Protein AF-A0A0R2XC74-F1 (afdb_monomer)

Mean predicted aligned error: 4.08 Å

Solvent-accessible surface area (backbone atoms only — not comparable to full-atom values): 31752 Å² total; per-residue (Å²): 133,76,64,43,97,75,24,33,30,74,54,68,34,31,31,47,46,59,46,46,27,47,51,48,48,42,24,60,76,70,71,51,72,76,51,83,84,50,42,64,26,45,50,41,37,66,50,65,47,47,42,98,72,28,30,19,13,66,16,55,86,46,93,53,45,19,43,25,30,29,51,43,36,51,48,28,40,44,75,72,68,51,57,70,82,40,70,67,48,38,35,25,46,57,38,36,51,74,60,53,23,56,62,18,16,26,52,67,36,37,48,56,33,18,42,58,53,65,36,61,70,64,24,40,70,89,44,66,30,55,39,73,72,46,61,82,86,42,66,83,15,52,70,22,34,10,55,71,50,37,54,45,48,40,47,48,11,35,43,55,64,66,64,56,52,44,83,82,46,75,66,52,54,50,51,35,47,69,54,32,77,86,42,72,90,71,58,66,37,66,73,32,40,82,38,61,24,79,62,27,53,73,34,78,71,36,73,60,39,72,55,47,52,62,49,52,57,59,53,54,78,69,58,51,69,68,55,52,52,51,18,41,53,52,41,49,50,48,48,52,48,49,30,67,68,9,68,32,42,34,82,32,55,66,35,36,41,43,45,36,50,52,29,52,76,69,67,35,61,69,59,33,52,50,25,60,77,32,55,64,49,28,52,41,82,52,99,76,25,35,47,31,21,66,32,69,38,39,24,43,44,47,28,18,47,36,37,46,14,47,51,50,36,58,81,90,74,32,63,46,67,61,48,42,34,28,47,50,33,52,65,73,26,41,25,83,63,69,72,83,67,32,76,81,69,64,45,76,91,30,37,26,16,17,20,48,30,48,33,65,36,54,54,28,21,41,32,39,26,17,39,38,50,43,18,48,63,57,34,38,90,59,38,98,62,63,76,58,66,67,60,56,49,33,28,50,54,30,44,69,71,40,54,34,95,72,24,22,20,19,54,72,35,44,64,61,38,66,79,73,53,45,48,61,54,71,53,28,53,54,44,80,54,37,44,26,53,62,38,38,38,31,26,10,37,34,27,33,26,52,33,50,44,49,68,80,42,58,83,62,61,46,72,60,51,54,49,48,43,54,30,28,50,47,27,55,59,76,58,44,40,99,73,22,36,23,66,31,53,59,34,50,17,41,64,43,6,30,29,27,34,42,48,10,44,44,45,62,66,50,59,56,82,36,68,68,45,45,31,28,48,51,32,54,65,69,55,50,41,96,79,27,18,18,32,54,34,66,60,18,47,69,71,70,46,90,35,72,40,100,57,60,38,64,41,53,18,18,38,43,37,46,27,44,54,71,56,48,64,73,80,39,66,65,44,47,33,22,51,50,35,51,60,71,51,45,40,98,88,70,51,54,72,93,70,80,69,56,24,31,48,40,49,63,35,43,30,36,52,72,53,41,53,51,28,36,42,45,29,30,53,23,52,60,71,74,105

Nearest PDB structures (foldseek):
  1w6j-assembly1_A  TM=9.717E-01  e=2.606E-52  Homo sapiens
  8j5z-assembly1_A  TM=9.485E-01  e=7.826E-41  Tripterygium wilfordii
  2sqc-assembly1_A  TM=8.911E-01  e=1.286E-30  Alicyclobacillus acidocaldarius
  1gsz-assembly1_A  TM=8.854E-01  e=5.625E-30  Alicyclobacillus acidocaldarius
  3sqc-assembly2_B  TM=8.769E-01  e=2.452E-30  Alicyclobacillus acidocaldarius

Structure (mmCIF, N/CA/C/O backbone):
data_AF-A0A0R2XC74-F1
#
_entry.id   AF-A0A0R2XC74-F1
#
loop_
_atom_site.group_PDB
_atom_site.id
_atom_site.type_symbol
_atom_site.label_atom_id
_atom_site.label_alt_id
_atom_site.label_comp_id
_atom_site.label_asym_id
_atom_site.label_entity_id
_atom_site.label_seq_id
_atom_site.pdbx_PDB_ins_code
_atom_site.Cartn_x
_atom_site.Cartn_y
_atom_site.Cartn_z
_atom_site.occupancy
_atom_site.B_iso_or_equiv
_atom_site.auth_seq_id
_atom_site.auth_comp_id
_atom_site.auth_asym_id
_atom_site.auth_atom_id
_atom_site.pdbx_PDB_model_num
ATOM 1 N N . ARG A 1 1 ? 24.146 10.240 -4.283 1.00 84.25 1 ARG A N 1
ATOM 2 C CA . ARG A 1 1 ? 24.017 11.261 -3.210 1.00 84.25 1 ARG A CA 1
ATOM 3 C C . ARG A 1 1 ? 22.934 10.896 -2.195 1.00 84.25 1 ARG A C 1
ATOM 5 O O . ARG A 1 1 ? 23.160 11.115 -1.023 1.00 84.25 1 ARG A O 1
ATOM 12 N N . THR A 1 2 ? 21.805 10.318 -2.617 1.00 92.62 2 THR A N 1
ATOM 13 C CA . THR A 1 2 ? 20.688 9.914 -1.736 1.00 92.62 2 THR A CA 1
ATOM 14 C C . THR A 1 2 ? 20.738 8.453 -1.262 1.00 92.62 2 THR A C 1
ATOM 16 O O . THR A 1 2 ? 19.789 7.993 -0.638 1.00 92.62 2 THR A O 1
ATOM 19 N N . GLN A 1 3 ? 21.809 7.714 -1.582 1.00 96.00 3 GLN A N 1
ATOM 20 C CA . GLN A 1 3 ? 21.974 6.329 -1.133 1.00 96.00 3 GLN A CA 1
ATOM 21 C C . GLN A 1 3 ? 22.246 6.313 0.372 1.00 96.00 3 GLN A C 1
ATOM 23 O O . GLN A 1 3 ? 23.070 7.086 0.864 1.00 96.00 3 GLN A O 1
ATOM 28 N N . ILE A 1 4 ? 21.549 5.438 1.082 1.00 95.50 4 ILE A N 1
ATOM 29 C CA . ILE A 1 4 ? 21.668 5.237 2.525 1.00 95.50 4 ILE A CA 1
ATOM 30 C C . ILE A 1 4 ? 22.900 4.353 2.798 1.00 95.50 4 ILE A C 1
ATOM 32 O O . ILE A 1 4 ? 23.258 3.544 1.939 1.00 95.50 4 ILE A O 1
ATOM 36 N N . PRO A 1 5 ? 23.565 4.458 3.969 1.00 96.00 5 PRO A N 1
ATOM 37 C CA . PRO A 1 5 ? 24.756 3.657 4.273 1.00 96.00 5 PRO A CA 1
ATOM 38 C C . PRO A 1 5 ? 24.587 2.134 4.167 1.00 96.00 5 PRO A C 1
ATOM 40 O O . PRO A 1 5 ? 25.573 1.434 3.967 1.00 96.00 5 PRO A O 1
ATOM 43 N N . ASP A 1 6 ? 23.363 1.609 4.282 1.00 95.94 6 ASP A N 1
ATOM 44 C CA . ASP A 1 6 ? 23.077 0.179 4.098 1.00 95.94 6 ASP A CA 1
ATOM 45 C C . ASP A 1 6 ? 23.083 -0.262 2.621 1.00 95.94 6 ASP A C 1
ATOM 47 O O . ASP A 1 6 ? 22.985 -1.457 2.346 1.00 95.94 6 ASP A O 1
ATOM 51 N N . GLY A 1 7 ? 23.250 0.673 1.681 1.00 96.88 7 GLY A N 1
ATOM 52 C CA . GLY A 1 7 ? 23.257 0.450 0.236 1.00 96.88 7 GLY A CA 1
ATOM 53 C C . GLY A 1 7 ? 21.905 0.695 -0.437 1.00 96.88 7 GLY A C 1
ATOM 54 O O . GLY A 1 7 ? 21.848 0.760 -1.666 1.00 96.88 7 GLY A O 1
ATOM 55 N N . SER A 1 8 ? 20.832 0.879 0.337 1.00 97.25 8 SER A N 1
ATOM 56 C CA . SER A 1 8 ? 19.483 1.099 -0.188 1.00 97.25 8 SER A CA 1
ATOM 57 C C . SER A 1 8 ? 19.196 2.556 -0.550 1.00 97.25 8 SER A C 1
ATOM 59 O O . SER A 1 8 ? 19.931 3.484 -0.198 1.00 97.25 8 SER A O 1
ATOM 61 N N . TRP A 1 9 ? 18.069 2.761 -1.225 1.00 95.81 9 TRP A N 1
ATOM 62 C CA . TRP A 1 9 ? 17.376 4.043 -1.291 1.00 95.81 9 TRP A CA 1
ATOM 63 C C . TRP A 1 9 ? 16.057 3.931 -0.539 1.00 95.81 9 TRP A C 1
ATOM 65 O O . TRP A 1 9 ? 15.400 2.900 -0.604 1.00 95.81 9 TRP A O 1
ATOM 75 N N . SER A 1 10 ? 15.679 4.985 0.179 1.00 89.69 10 SER A N 1
ATOM 76 C CA . SER A 1 10 ? 14.392 5.063 0.868 1.00 89.69 10 SER A CA 1
ATOM 77 C C . SER A 1 10 ? 13.874 6.484 0.795 1.00 89.69 10 SER A C 1
ATOM 79 O O . SER A 1 10 ? 14.630 7.443 0.970 1.00 89.69 10 SER A O 1
ATOM 81 N N . VAL A 1 11 ? 12.572 6.607 0.603 1.00 90.25 11 VAL A N 1
ATOM 82 C CA . VAL A 1 11 ? 11.829 7.864 0.676 1.00 90.25 11 VAL A CA 1
ATOM 83 C C . VAL A 1 11 ? 10.626 7.690 1.611 1.00 90.25 11 VAL A C 1
ATOM 85 O O . VAL A 1 11 ? 10.344 6.554 2.005 1.00 90.25 11 VAL A O 1
ATOM 88 N N . PRO A 1 12 ? 9.924 8.773 1.994 1.00 91.88 12 PRO A N 1
ATOM 89 C CA . PRO A 1 12 ? 8.689 8.638 2.752 1.00 91.88 12 PRO A CA 1
ATOM 90 C C . PRO A 1 12 ? 7.669 7.812 1.961 1.00 91.88 12 PRO A C 1
ATOM 92 O O . PRO A 1 12 ? 7.357 8.142 0.817 1.00 91.88 12 PRO A O 1
ATOM 95 N N . TYR A 1 13 ? 7.124 6.771 2.591 1.00 95.31 13 TYR A N 1
ATOM 96 C CA . TYR A 1 13 ? 6.049 5.947 2.034 1.00 95.31 13 TYR A CA 1
ATOM 97 C C . TYR A 1 13 ? 4.716 6.219 2.753 1.00 95.31 13 TYR A C 1
ATOM 99 O O . TYR A 1 13 ? 4.103 5.335 3.352 1.00 95.31 13 TYR A O 1
ATOM 107 N N . THR A 1 14 ? 4.317 7.490 2.786 1.00 94.44 14 THR A N 1
ATOM 108 C CA . THR A 1 14 ? 3.164 8.021 3.538 1.00 94.44 14 THR A CA 1
ATOM 109 C C . THR A 1 14 ? 2.018 8.402 2.592 1.00 94.44 14 THR A C 1
ATOM 111 O O . THR A 1 14 ? 2.127 8.228 1.382 1.00 94.44 14 THR A O 1
ATOM 114 N N . GLY A 1 15 ? 0.889 8.879 3.115 1.00 94.06 15 GLY A N 1
ATOM 115 C CA . GLY A 1 15 ? -0.243 9.327 2.292 1.00 94.06 15 GLY A CA 1
ATOM 116 C C . GLY A 1 15 ? -1.601 9.054 2.935 1.00 94.06 15 GLY A C 1
ATOM 117 O O . GLY A 1 15 ? -2.396 9.982 3.044 1.00 94.06 15 GLY A O 1
ATOM 118 N N . PRO A 1 16 ? -1.893 7.833 3.416 1.00 96.25 16 PRO A N 1
ATOM 119 C CA . PRO A 1 16 ? -3.180 7.546 4.045 1.00 96.25 16 PRO A CA 1
ATOM 120 C C . PRO A 1 16 ? -3.331 8.212 5.426 1.00 96.25 16 PRO A C 1
ATOM 122 O O . PRO A 1 16 ? -2.516 8.003 6.327 1.00 96.25 16 PRO A O 1
ATOM 125 N N . ASN A 1 17 ? -4.427 8.947 5.640 1.00 96.94 17 ASN A N 1
ATOM 126 C CA . ASN A 1 17 ? -4.639 9.751 6.855 1.00 96.94 17 ASN A CA 1
ATOM 127 C C . ASN A 1 17 ? -5.181 8.954 8.052 1.00 96.94 17 ASN A C 1
ATOM 129 O O . ASN A 1 17 ? -5.292 9.485 9.152 1.00 96.94 17 ASN A O 1
ATOM 133 N N . PHE A 1 18 ? -5.520 7.676 7.872 1.00 96.88 18 PHE A N 1
ATOM 134 C CA . PHE A 1 18 ? -6.035 6.816 8.947 1.00 96.88 18 PHE A CA 1
ATOM 135 C C . PHE A 1 18 ? -4.942 6.054 9.716 1.00 96.88 18 PHE A C 1
ATOM 137 O O . PHE A 1 18 ? -5.241 5.389 10.708 1.00 96.88 18 PHE A O 1
ATOM 144 N N . LEU A 1 19 ? -3.678 6.146 9.290 1.00 97.94 19 LEU A N 1
ATOM 145 C CA . LEU A 1 19 ? -2.574 5.361 9.854 1.00 97.94 19 LEU A CA 1
ATOM 146 C C . LEU A 1 19 ? -1.970 5.978 11.118 1.00 97.94 19 LEU A C 1
ATOM 148 O O . LEU A 1 19 ? -1.790 5.283 12.119 1.00 97.94 19 LEU A O 1
ATOM 152 N N . LEU A 1 20 ? -1.669 7.279 11.095 1.00 98.44 20 LEU A N 1
ATOM 153 C CA . LEU A 1 20 ? -1.116 7.978 12.257 1.00 98.44 20 LEU A CA 1
ATOM 154 C C . LEU A 1 20 ? -2.114 8.047 13.429 1.00 98.44 20 LEU A C 1
ATOM 156 O O . LEU A 1 20 ? -1.697 7.755 14.553 1.00 98.44 20 LEU A O 1
ATOM 160 N N . PRO A 1 21 ? -3.422 8.320 13.211 1.00 98.62 21 PRO A N 1
ATOM 161 C CA . PRO A 1 21 ? -4.408 8.218 14.282 1.00 98.62 21 PRO A CA 1
ATOM 162 C C . PRO A 1 21 ? -4.438 6.832 14.926 1.00 98.62 21 PRO A C 1
ATOM 164 O O . PRO A 1 21 ? -4.463 6.720 16.147 1.00 98.62 21 PRO A O 1
ATOM 167 N N . LEU A 1 22 ? -4.380 5.767 14.119 1.00 98.38 22 LEU A N 1
ATOM 168 C CA . LEU A 1 22 ? -4.381 4.397 14.626 1.00 98.38 22 LEU A CA 1
ATOM 169 C C . LEU A 1 22 ? -3.145 4.102 15.490 1.00 98.38 22 LEU A C 1
ATOM 171 O O . LEU A 1 22 ? -3.282 3.498 16.552 1.00 98.38 22 LEU A O 1
ATOM 175 N N . TYR A 1 23 ? -1.965 4.578 15.087 1.00 98.56 23 TYR A N 1
ATOM 176 C CA . TYR A 1 23 ? -0.748 4.457 15.893 1.00 98.56 23 TYR A CA 1
ATOM 177 C C . TYR A 1 23 ? -0.907 5.128 17.267 1.00 98.56 23 TYR A C 1
ATOM 179 O O . TYR A 1 23 ? -0.616 4.515 18.293 1.00 98.56 23 TYR A O 1
ATOM 187 N N . VAL A 1 24 ? -1.429 6.360 17.301 1.00 98.62 24 VAL A N 1
ATOM 188 C CA . VAL A 1 24 ? -1.686 7.119 18.542 1.00 98.62 24 VAL A CA 1
ATOM 189 C C . VAL A 1 24 ? -2.749 6.447 19.419 1.00 98.62 24 VAL A C 1
ATOM 191 O O . VAL A 1 24 ? -2.669 6.437 20.644 1.00 98.62 24 VAL A O 1
ATOM 194 N N . ILE A 1 25 ? -3.755 5.828 18.813 1.00 98.50 25 ILE A N 1
ATOM 195 C CA . ILE A 1 25 ? -4.742 5.047 19.560 1.00 98.50 25 ILE A CA 1
ATOM 196 C C . ILE A 1 25 ? -4.072 3.829 20.214 1.00 98.50 25 ILE A C 1
ATOM 198 O O . ILE A 1 25 ? -4.353 3.505 21.370 1.00 98.50 25 ILE A O 1
ATOM 202 N N . THR A 1 26 ? -3.141 3.179 19.515 1.00 98.50 26 THR A N 1
ATOM 203 C CA . THR A 1 26 ? -2.382 2.049 20.059 1.00 98.50 26 THR A CA 1
ATOM 204 C C . THR A 1 26 ? -1.423 2.459 21.179 1.00 98.50 26 THR A C 1
ATOM 206 O O . THR A 1 26 ? -1.346 1.734 22.179 1.00 98.50 26 THR A O 1
ATOM 209 N N . THR A 1 27 ? -0.749 3.614 21.086 1.00 98.19 27 THR A N 1
ATOM 210 C CA . THR A 1 27 ? 0.079 4.153 22.189 1.00 98.19 27 THR A CA 1
ATOM 211 C C . THR A 1 27 ? -0.764 4.357 23.447 1.00 98.19 27 THR A C 1
ATOM 213 O O . THR A 1 27 ? -0.403 3.873 24.523 1.00 98.19 27 THR A O 1
ATOM 216 N N . TYR A 1 28 ? -1.936 4.983 23.302 1.00 98.12 28 TYR A N 1
ATOM 217 C CA . TYR A 1 28 ? -2.863 5.241 24.401 1.00 98.12 28 TYR A CA 1
ATOM 218 C C . TYR A 1 28 ? -3.343 3.951 25.078 1.00 98.12 28 TYR A C 1
ATOM 220 O O . TYR A 1 28 ? -3.190 3.770 26.287 1.00 98.12 28 TYR A O 1
ATOM 228 N N . LEU A 1 29 ? -3.886 3.016 24.293 1.00 97.81 29 LEU A N 1
ATOM 229 C CA . LEU A 1 29 ? -4.503 1.797 24.818 1.00 97.81 29 LEU A CA 1
ATOM 230 C C . LEU A 1 29 ? -3.500 0.848 25.476 1.00 97.81 29 LEU A C 1
ATOM 232 O O . LEU A 1 29 ? -3.829 0.207 26.473 1.00 97.81 29 LEU A O 1
ATOM 236 N N . THR A 1 30 ? -2.278 0.770 24.947 1.00 97.56 30 THR A N 1
ATOM 237 C CA . THR A 1 30 ? -1.220 -0.083 25.512 1.00 97.56 30 THR A CA 1
ATOM 238 C C . THR A 1 30 ? -0.378 0.614 26.581 1.00 97.56 30 THR A C 1
ATOM 240 O O . THR A 1 30 ? 0.530 -0.009 27.133 1.00 97.56 30 THR A O 1
ATOM 243 N N . ARG A 1 31 ? -0.702 1.873 26.919 1.00 95.25 31 ARG A N 1
ATOM 244 C CA . ARG A 1 31 ? 0.002 2.700 27.914 1.00 95.25 31 ARG A CA 1
ATOM 245 C C . ARG A 1 31 ? 1.486 2.899 27.586 1.00 95.25 31 ARG A C 1
ATOM 247 O O . ARG A 1 31 ? 2.333 2.843 28.473 1.00 95.25 31 ARG A O 1
ATOM 254 N N . GLN A 1 32 ? 1.779 3.135 26.312 1.00 94.12 32 GLN A N 1
ATOM 255 C CA . GLN A 1 32 ? 3.108 3.467 25.795 1.00 94.12 32 GLN A CA 1
ATOM 256 C C . GLN A 1 32 ? 3.070 4.885 25.220 1.00 94.12 32 GLN A C 1
ATOM 258 O O . GLN A 1 32 ? 2.967 5.037 24.004 1.00 94.12 32 GLN A O 1
ATOM 263 N N . PRO A 1 33 ? 3.032 5.927 26.071 1.00 89.38 33 PRO A N 1
ATOM 264 C CA . PRO A 1 33 ? 2.805 7.293 25.617 1.00 89.38 33 PRO A CA 1
ATOM 265 C C . PRO A 1 33 ? 3.903 7.758 24.658 1.00 89.38 33 PRO A C 1
ATOM 267 O O . PRO A 1 33 ? 5.071 7.391 24.790 1.00 89.38 33 PRO A O 1
ATOM 270 N N . VAL A 1 34 ? 3.514 8.613 23.712 1.00 93.19 34 VAL A N 1
ATOM 271 C CA . VAL A 1 34 ? 4.472 9.387 22.916 1.00 93.19 34 VAL A CA 1
ATOM 272 C C . VAL A 1 34 ? 5.280 10.273 23.868 1.00 93.19 34 VAL A C 1
ATOM 274 O O . VAL A 1 34 ? 4.738 10.781 24.851 1.00 93.19 34 VAL A O 1
ATOM 277 N N . THR A 1 35 ? 6.574 10.444 23.597 1.00 92.31 35 THR A N 1
ATOM 278 C CA . THR A 1 35 ? 7.435 11.302 24.419 1.00 92.31 35 THR A CA 1
ATOM 279 C C . THR A 1 35 ? 6.945 12.753 24.373 1.00 92.31 35 THR A C 1
ATOM 281 O O . THR A 1 35 ? 6.441 13.208 23.347 1.00 92.31 35 THR A O 1
ATOM 284 N N . GLU A 1 36 ? 7.132 13.517 25.453 1.00 93.00 36 GLU A N 1
ATOM 285 C CA . GLU A 1 36 ? 6.808 14.957 25.459 1.00 93.00 36 GLU A CA 1
ATOM 286 C C . GLU A 1 36 ? 7.568 15.721 24.361 1.00 93.00 36 GLU A C 1
ATOM 288 O O . GLU A 1 36 ? 7.069 16.700 23.813 1.00 93.00 36 GLU A O 1
ATOM 293 N N . HIS A 1 37 ? 8.762 15.238 24.000 1.00 93.31 37 HIS A N 1
ATOM 294 C CA . HIS A 1 37 ? 9.567 15.785 22.913 1.00 93.31 37 HIS A CA 1
ATOM 295 C C . HIS A 1 37 ? 8.923 15.574 21.533 1.00 93.31 37 HIS A C 1
ATOM 297 O O . HIS A 1 37 ? 8.911 16.491 20.713 1.00 93.31 37 HIS A O 1
ATOM 303 N N . ASP A 1 38 ? 8.371 14.386 21.274 1.00 95.00 38 ASP A N 1
ATOM 304 C CA . ASP A 1 38 ? 7.791 14.037 19.974 1.00 95.00 38 ASP A CA 1
ATOM 305 C C . ASP A 1 38 ? 6.319 14.441 19.845 1.00 95.00 38 ASP A C 1
ATOM 307 O O . ASP A 1 38 ? 5.828 14.606 18.726 1.00 95.00 38 ASP A O 1
ATOM 311 N N . GLN A 1 39 ? 5.603 14.626 20.958 1.00 97.31 39 GLN A N 1
ATOM 312 C CA . GLN A 1 39 ? 4.174 14.950 20.971 1.00 97.31 39 GLN A CA 1
ATOM 313 C C . GLN A 1 39 ? 3.815 16.126 20.035 1.00 97.31 39 GLN A C 1
ATOM 315 O O . GLN A 1 39 ? 2.906 15.943 19.219 1.00 97.31 39 GLN A O 1
ATOM 320 N N . PRO A 1 40 ? 4.522 17.279 20.028 1.00 97.81 40 PRO A N 1
ATOM 321 C CA . PRO A 1 40 ? 4.226 18.365 19.089 1.00 97.81 40 PRO A CA 1
ATOM 322 C C . PRO A 1 40 ? 4.345 17.954 17.616 1.00 97.81 40 PRO A C 1
ATOM 324 O O . PRO A 1 40 ? 3.585 18.435 16.778 1.00 97.81 40 PRO A O 1
ATOM 327 N N . ARG A 1 41 ? 5.261 17.034 17.289 1.00 97.94 41 ARG A N 1
ATOM 328 C CA . ARG A 1 41 ? 5.485 16.550 15.916 1.00 97.94 41 ARG A CA 1
ATOM 329 C C . ARG A 1 41 ? 4.399 15.569 15.474 1.00 97.94 41 ARG A C 1
ATOM 331 O O . ARG A 1 41 ? 4.013 15.585 14.306 1.00 97.94 41 ARG A O 1
ATOM 338 N N . PHE A 1 42 ? 3.867 14.760 16.392 1.00 98.56 42 PHE A N 1
ATOM 339 C CA . PHE A 1 42 ? 2.665 13.954 16.141 1.00 98.56 42 PHE A CA 1
ATOM 340 C C . PHE A 1 42 ? 1.428 14.832 15.937 1.00 98.56 42 PHE A C 1
ATOM 342 O O . PHE A 1 42 ? 0.664 14.598 15.003 1.00 98.56 42 PHE A O 1
ATOM 349 N N . VAL A 1 43 ? 1.245 15.863 16.771 1.00 98.62 43 VAL A N 1
ATOM 350 C CA . VAL A 1 43 ? 0.148 16.833 16.620 1.00 98.62 43 VAL A CA 1
ATOM 351 C C . VAL A 1 43 ? 0.242 17.542 15.269 1.00 98.62 43 VAL A C 1
ATOM 353 O O . VAL A 1 43 ? -0.753 17.601 14.549 1.00 98.62 43 VAL A O 1
ATOM 356 N N . ALA A 1 44 ? 1.434 18.006 14.882 1.00 98.31 44 ALA A N 1
ATOM 357 C CA . ALA A 1 44 ? 1.665 18.604 13.569 1.00 98.31 44 ALA A CA 1
ATOM 358 C C . ALA A 1 44 ? 1.304 17.637 12.428 1.00 98.31 44 ALA A C 1
ATOM 360 O O . ALA A 1 44 ? 0.619 18.035 11.492 1.00 98.31 44 ALA A O 1
ATOM 361 N N . GLY A 1 45 ? 1.680 16.358 12.533 1.00 97.94 45 GLY A N 1
ATOM 362 C CA . GLY A 1 45 ? 1.371 15.348 11.516 1.00 97.94 45 GLY A CA 1
ATOM 363 C C . GLY A 1 45 ? -0.119 15.035 11.377 1.00 97.94 45 GLY A C 1
ATOM 364 O O . GLY A 1 45 ? -0.602 14.815 10.272 1.00 97.94 45 GLY A O 1
ATOM 365 N N . LEU A 1 46 ? -0.869 15.054 12.481 1.00 98.44 46 LEU A N 1
ATOM 366 C CA . LEU A 1 46 ? -2.324 14.857 12.472 1.00 98.44 46 LEU A CA 1
ATOM 367 C C . LEU A 1 46 ? -3.095 16.080 11.952 1.00 98.44 46 LEU A C 1
ATOM 369 O O . LEU A 1 46 ? -4.207 15.923 11.448 1.00 98.44 46 LEU A O 1
ATOM 373 N N . LEU A 1 47 ? -2.528 17.284 12.090 1.00 98.19 47 LEU A N 1
ATOM 374 C CA . LEU A 1 47 ? -3.127 18.535 11.614 1.00 98.19 47 LEU A CA 1
ATOM 375 C C . LEU A 1 47 ? -2.719 18.897 10.183 1.00 98.19 47 LEU A C 1
ATOM 377 O O . LEU A 1 47 ? -3.466 19.611 9.521 1.00 98.19 47 LEU A O 1
ATOM 381 N N . GLN A 1 48 ? -1.581 18.400 9.690 1.00 96.50 48 GLN A N 1
ATOM 382 C CA . GLN A 1 48 ? -1.101 18.666 8.332 1.00 96.50 48 GLN A CA 1
ATOM 383 C C . GLN A 1 48 ? -2.152 18.386 7.238 1.00 96.50 48 GLN A C 1
ATOM 385 O O . GLN A 1 48 ? -2.326 19.260 6.389 1.00 96.50 48 GLN A O 1
ATOM 390 N N . PRO A 1 49 ? -2.912 17.268 7.260 1.00 96.44 49 PRO A N 1
ATOM 391 C CA . PRO A 1 49 ? -3.902 16.985 6.221 1.00 96.44 49 PRO A CA 1
ATOM 392 C C . PRO A 1 49 ? -5.262 17.664 6.470 1.00 96.44 49 PRO A C 1
ATOM 394 O O . PRO A 1 49 ? -6.248 17.327 5.809 1.00 96.44 49 PRO A O 1
ATOM 397 N N . GLN A 1 50 ? -5.368 18.567 7.454 1.00 98.06 50 GLN A N 1
ATOM 398 C CA . GLN A 1 50 ? -6.621 19.253 7.750 1.00 98.06 50 GLN A CA 1
ATOM 399 C C . GLN A 1 50 ? -6.982 20.243 6.637 1.00 98.06 50 GLN A C 1
ATOM 401 O O . GLN A 1 50 ? -6.221 21.143 6.286 1.00 98.06 50 GLN A O 1
ATOM 406 N N . LEU A 1 51 ? -8.200 20.111 6.121 1.00 98.31 51 LEU A N 1
ATOM 407 C CA . LEU A 1 51 ? -8.742 20.967 5.079 1.00 98.31 51 LEU A CA 1
ATOM 408 C C . LEU A 1 51 ? -9.233 22.313 5.624 1.00 98.31 51 LEU A C 1
ATOM 410 O O . LEU A 1 51 ? -9.525 22.448 6.817 1.00 98.31 51 LEU A O 1
ATOM 414 N N . PRO A 1 52 ? -9.415 23.324 4.750 1.00 97.69 52 PRO A N 1
ATOM 415 C CA . PRO A 1 52 ? -9.912 24.632 5.159 1.00 97.69 52 PRO A CA 1
ATOM 416 C C . PRO A 1 52 ? -11.281 24.617 5.839 1.00 97.69 52 PRO A C 1
ATOM 418 O O . PRO A 1 52 ? -11.604 25.596 6.496 1.00 97.69 52 PRO A O 1
ATOM 421 N N . ASP A 1 53 ? -12.095 23.569 5.717 1.00 97.44 53 ASP A N 1
ATOM 422 C CA . ASP A 1 53 ? -13.373 23.426 6.430 1.00 97.44 53 ASP A CA 1
ATOM 423 C C . ASP A 1 53 ? -13.239 22.734 7.803 1.00 97.44 53 ASP A C 1
ATOM 425 O O . ASP A 1 53 ? -14.219 22.654 8.539 1.00 97.44 53 ASP A O 1
ATOM 429 N N . GLY A 1 54 ? -12.026 22.312 8.177 1.00 97.88 54 GLY A N 1
ATOM 430 C CA . GLY A 1 54 ? -11.693 21.614 9.420 1.00 97.88 54 GLY A CA 1
ATOM 431 C C . GLY A 1 54 ? -11.678 20.091 9.310 1.00 97.88 54 GLY A C 1
ATOM 432 O O . GLY A 1 54 ? -11.237 19.430 10.251 1.00 97.88 54 GLY A O 1
ATOM 433 N N . SER A 1 55 ? -12.140 19.534 8.194 1.00 98.31 55 SER A N 1
ATOM 434 C CA . SER A 1 55 ? -12.207 18.092 7.977 1.00 98.31 55 SER A CA 1
ATOM 435 C C . SER A 1 55 ? -10.859 17.487 7.584 1.00 98.31 55 SER A C 1
ATOM 437 O O . SER A 1 55 ? -9.921 18.196 7.232 1.00 98.31 55 SER A O 1
ATOM 439 N N . VAL A 1 56 ? -10.759 16.161 7.638 1.00 98.31 56 VAL A N 1
ATOM 440 C CA . VAL A 1 56 ? -9.607 15.391 7.151 1.00 98.31 56 VAL A CA 1
ATOM 441 C C . VAL A 1 56 ? -10.119 14.343 6.169 1.00 98.31 56 VAL A C 1
ATOM 443 O O . VAL A 1 56 ? -11.027 13.575 6.499 1.00 98.31 56 VAL A O 1
ATOM 446 N N . GLY A 1 57 ? -9.565 14.311 4.957 1.00 96.62 57 GLY A N 1
ATOM 447 C CA . GLY A 1 57 ? -9.914 13.319 3.934 1.00 96.62 57 GLY A CA 1
ATOM 448 C C . GLY A 1 57 ? -9.202 11.975 4.116 1.00 96.62 57 GLY A C 1
ATOM 449 O O . GLY A 1 57 ? -8.445 11.793 5.069 1.00 96.62 57 GLY A O 1
ATOM 450 N N . LEU A 1 58 ? -9.431 11.027 3.203 1.00 94.12 58 LEU A N 1
ATOM 451 C CA . LEU A 1 58 ? -8.898 9.659 3.307 1.00 94.12 58 LEU A CA 1
ATOM 452 C C . LEU A 1 58 ? -7.364 9.598 3.179 1.00 94.12 58 LEU A C 1
ATOM 454 O O . LEU A 1 58 ? -6.716 8.755 3.804 1.00 94.12 58 LEU A O 1
ATOM 458 N N . HIS A 1 59 ? -6.788 10.506 2.395 1.00 94.81 59 HIS A N 1
ATOM 459 C CA . HIS A 1 59 ? -5.355 10.613 2.127 1.00 94.81 59 HIS A CA 1
ATOM 460 C C . HIS A 1 59 ? -4.907 12.081 2.061 1.00 94.81 59 HIS A C 1
ATOM 462 O O . HIS A 1 59 ? -5.734 12.986 1.982 1.00 94.81 59 HIS A O 1
ATOM 468 N N . GLU A 1 60 ? -3.600 12.320 2.085 1.00 93.06 60 GLU A N 1
ATOM 469 C CA . GLU A 1 60 ? -2.978 13.644 2.210 1.00 93.06 60 GLU A CA 1
ATOM 470 C C . GLU A 1 60 ? -3.481 14.660 1.169 1.00 93.06 60 GLU A C 1
ATOM 472 O O . GLU A 1 60 ? -3.840 15.778 1.517 1.00 93.06 60 GLU A O 1
ATOM 477 N N . GLU A 1 61 ? -3.592 14.257 -0.100 1.00 93.56 61 GLU A N 1
ATOM 478 C CA . GLU A 1 61 ? -4.085 15.129 -1.184 1.00 93.56 61 GLU A CA 1
ATOM 479 C C . GLU A 1 61 ? -5.615 15.092 -1.375 1.00 93.56 61 GLU A C 1
ATOM 481 O O . GLU A 1 61 ? -6.134 15.455 -2.430 1.00 93.56 61 GLU A O 1
ATOM 486 N N . SER A 1 62 ? -6.375 14.609 -0.390 1.00 94.12 62 SER A N 1
ATOM 487 C CA . SER A 1 62 ? -7.837 14.610 -0.480 1.00 94.12 62 SER A CA 1
ATOM 488 C C . SER A 1 62 ? -8.373 16.039 -0.542 1.00 94.12 62 SER A C 1
ATOM 490 O O . SER A 1 62 ? -8.120 16.839 0.344 1.00 94.12 62 SER A O 1
ATOM 492 N N . VAL A 1 63 ? -9.200 16.348 -1.539 1.00 93.00 63 VAL A N 1
ATOM 493 C CA . VAL A 1 63 ? -9.862 17.665 -1.661 1.00 93.00 63 VAL A CA 1
ATOM 494 C C . VAL A 1 63 ? -11.197 17.748 -0.910 1.00 93.00 63 VAL A C 1
ATOM 496 O O . VAL A 1 63 ? -11.855 18.787 -0.907 1.00 93.00 63 VAL A O 1
ATOM 499 N N . ARG A 1 64 ? -11.631 16.640 -0.301 1.00 93.88 64 ARG A N 1
ATOM 500 C CA . ARG A 1 64 ? -12.868 16.519 0.480 1.00 93.88 64 ARG A CA 1
ATOM 501 C C . ARG A 1 64 ? -12.587 15.741 1.761 1.00 93.88 64 ARG A C 1
ATOM 503 O O . ARG A 1 64 ? -11.849 14.757 1.735 1.00 93.88 64 ARG A O 1
ATOM 510 N N . GLY A 1 65 ? -13.198 16.171 2.860 1.00 95.88 65 GLY A N 1
ATOM 511 C CA . GLY A 1 65 ? -13.145 15.457 4.132 1.00 95.88 65 GLY A CA 1
ATOM 512 C C . GLY A 1 65 ? -13.926 14.152 4.115 1.00 95.88 65 GLY A C 1
ATOM 513 O O . GLY A 1 65 ? -14.820 13.985 3.290 1.00 95.88 65 GLY A O 1
ATOM 514 N N . ALA A 1 66 ? -13.630 13.272 5.070 1.00 97.25 66 ALA A N 1
ATOM 515 C CA . ALA A 1 66 ? -14.427 12.091 5.393 1.00 97.25 66 ALA A CA 1
ATOM 516 C C . ALA A 1 66 ? -14.676 12.018 6.908 1.00 97.25 66 ALA A C 1
ATOM 518 O O . ALA A 1 66 ? -13.810 12.365 7.716 1.00 97.25 66 ALA A O 1
ATOM 519 N N . VAL A 1 67 ? -15.869 11.574 7.308 1.00 97.94 67 VAL A N 1
ATOM 520 C CA . VAL A 1 67 ? -16.283 11.422 8.710 1.00 97.94 67 VAL A CA 1
ATOM 521 C C . VAL A 1 67 ? -15.389 10.416 9.417 1.00 97.94 67 VAL A C 1
ATOM 523 O O . VAL A 1 67 ? -14.960 10.683 10.537 1.00 97.94 67 VAL A O 1
ATOM 526 N N . PHE A 1 68 ? -15.051 9.306 8.757 1.00 97.19 68 PHE A N 1
ATOM 527 C CA . PHE A 1 68 ? -14.100 8.317 9.253 1.00 97.19 68 PHE A CA 1
ATOM 528 C C . PHE A 1 68 ? -12.786 8.956 9.712 1.00 97.19 68 PHE A C 1
ATOM 530 O O . PHE A 1 68 ? -12.477 8.914 10.903 1.00 97.19 68 PHE A O 1
ATOM 537 N N . THR A 1 69 ? -12.022 9.541 8.791 1.00 97.88 69 THR A N 1
ATOM 538 C CA . THR A 1 69 ? -10.689 10.085 9.073 1.00 97.88 69 THR A CA 1
ATOM 539 C C . THR A 1 69 ? -10.747 11.311 9.971 1.00 97.88 69 THR A C 1
ATOM 541 O O . THR A 1 69 ? -9.941 11.415 10.888 1.00 97.88 69 THR A O 1
ATOM 544 N N . SER A 1 70 ? -11.744 12.185 9.803 1.00 98.62 70 SER A N 1
ATOM 545 C CA . SER A 1 70 ? -11.922 13.346 10.687 1.00 98.62 70 SER A CA 1
ATOM 546 C C . SER A 1 70 ? -12.168 12.919 12.135 1.00 98.62 70 SER A C 1
ATOM 548 O O . SER A 1 70 ? -11.525 13.433 13.047 1.00 98.62 70 SER A O 1
ATOM 550 N N . ALA A 1 71 ? -13.053 11.941 12.365 1.00 98.69 71 ALA A N 1
ATOM 551 C CA . ALA A 1 71 ? -13.374 11.479 13.712 1.00 98.69 71 ALA A CA 1
ATOM 552 C C . ALA A 1 71 ? -12.168 10.833 14.404 1.00 98.69 71 ALA A C 1
ATOM 554 O O . ALA A 1 71 ? -11.884 11.154 15.556 1.00 98.69 71 ALA A O 1
ATOM 555 N N . ILE A 1 72 ? -11.431 9.952 13.722 1.00 98.69 72 ILE A N 1
ATOM 556 C CA . ILE A 1 72 ? -10.274 9.288 14.344 1.00 98.69 72 ILE A CA 1
ATOM 557 C C . ILE A 1 72 ? -9.091 10.244 14.534 1.00 98.69 72 ILE A C 1
ATOM 559 O O . ILE A 1 72 ? -8.389 10.116 15.534 1.00 98.69 72 ILE A O 1
ATOM 563 N N . SER A 1 73 ? -8.896 11.225 13.645 1.00 98.75 73 SER A N 1
ATOM 564 C CA . SER A 1 73 ? -7.875 12.265 13.814 1.00 98.75 73 SER A CA 1
ATOM 565 C C . SER A 1 73 ? -8.206 13.181 14.987 1.00 98.75 73 SER A C 1
ATOM 567 O O . SER A 1 73 ? -7.329 13.450 15.806 1.00 98.75 73 SER A O 1
ATOM 569 N N . TYR A 1 74 ? -9.475 13.583 15.136 1.00 98.88 74 TYR A N 1
ATOM 570 C CA . TYR A 1 74 ? -9.942 14.327 16.307 1.00 98.88 74 TYR A CA 1
ATOM 571 C C . TYR A 1 74 ? -9.644 13.560 17.595 1.00 98.88 74 TYR A C 1
ATOM 573 O O . TYR A 1 74 ? -9.019 14.093 18.510 1.00 98.88 74 TYR A O 1
ATOM 581 N N . VAL A 1 75 ? -10.030 12.282 17.642 1.00 98.88 75 VAL A N 1
ATOM 582 C CA . VAL A 1 75 ? -9.761 11.409 18.788 1.00 98.88 75 VAL A CA 1
ATOM 583 C C . VAL A 1 75 ? -8.264 11.337 19.073 1.00 98.88 75 VAL A C 1
ATOM 585 O O . VAL A 1 75 ? -7.864 11.587 20.203 1.00 98.88 75 VAL A O 1
ATOM 588 N N . ALA A 1 76 ? -7.427 11.060 18.073 1.00 98.81 76 ALA A N 1
ATOM 589 C CA . ALA A 1 76 ? -5.980 10.970 18.254 1.00 98.81 76 ALA A CA 1
ATOM 590 C C . ALA A 1 76 ? -5.374 12.269 18.814 1.00 98.81 76 ALA A C 1
ATOM 592 O O . ALA A 1 76 ? -4.572 12.212 19.743 1.00 98.81 76 ALA A O 1
ATOM 593 N N . LEU A 1 77 ? -5.806 13.438 18.330 1.00 98.81 77 LEU A N 1
ATOM 594 C CA . LEU A 1 77 ? -5.379 14.734 18.867 1.00 98.81 77 LEU A CA 1
ATOM 595 C C . LEU A 1 77 ? -5.776 14.896 20.343 1.00 98.81 77 LEU A C 1
ATOM 597 O O . LEU A 1 77 ? -4.953 15.305 21.163 1.00 98.81 77 LEU A O 1
ATOM 601 N N . ARG A 1 78 ? -7.005 14.512 20.714 1.00 98.75 78 ARG A N 1
ATOM 602 C CA . ARG A 1 78 ? -7.461 14.529 22.116 1.00 98.75 78 ARG A CA 1
ATOM 603 C C . ARG A 1 78 ? -6.653 13.568 22.994 1.00 98.75 78 ARG A C 1
ATOM 605 O O . ARG A 1 78 ? -6.301 13.936 24.112 1.00 98.75 78 ARG A O 1
ATOM 612 N N . LEU A 1 79 ? -6.309 12.379 22.490 1.00 98.56 79 LEU A N 1
ATOM 613 C CA . LEU A 1 79 ? -5.460 11.400 23.187 1.00 98.56 79 LEU A CA 1
ATOM 614 C C . LEU A 1 79 ? -4.013 11.889 23.369 1.00 98.56 79 LEU A C 1
ATOM 616 O O . LEU A 1 79 ? -3.365 11.509 24.341 1.00 98.56 79 LEU A O 1
ATOM 620 N N . LEU A 1 80 ? -3.528 12.767 22.486 1.00 98.44 80 LEU A N 1
ATOM 621 C CA . LEU A 1 80 ? -2.261 13.490 22.649 1.00 98.44 80 LEU A CA 1
ATOM 622 C C . LEU A 1 80 ? -2.378 14.702 23.584 1.00 98.44 80 LEU A C 1
ATOM 624 O O . LEU A 1 80 ? -1.425 15.458 23.702 1.00 98.44 80 LEU A O 1
ATOM 628 N N . GLY A 1 81 ? -3.517 14.924 24.244 1.00 97.44 81 GLY A N 1
ATOM 629 C CA . GLY A 1 81 ? -3.691 16.004 25.219 1.00 97.44 81 GLY A CA 1
ATOM 630 C C . GLY A 1 81 ? -4.081 17.364 24.630 1.00 97.44 81 GLY A C 1
ATOM 631 O O . GLY A 1 81 ? -4.186 18.336 25.381 1.00 97.44 81 GLY A O 1
ATOM 632 N N . GLU A 1 82 ? -4.345 17.460 23.323 1.00 98.38 82 GLU A N 1
ATOM 633 C CA . GLU A 1 82 ? -4.838 18.700 22.713 1.00 98.38 82 GLU A CA 1
ATOM 634 C C . GLU A 1 82 ? -6.240 19.038 23.220 1.00 98.38 82 GLU A C 1
ATOM 636 O O . GLU A 1 82 ? -7.103 18.167 23.329 1.00 98.38 82 GLU A O 1
ATOM 641 N N . LYS A 1 83 ? -6.492 20.314 23.530 1.00 98.31 83 LYS A N 1
ATOM 642 C CA . LYS A 1 83 ? -7.773 20.764 24.097 1.00 98.31 83 LYS A CA 1
ATOM 643 C C . LYS A 1 83 ? -8.852 20.878 23.017 1.00 98.31 83 LYS A C 1
ATOM 645 O O . LYS A 1 83 ? -8.564 21.386 21.935 1.00 98.31 83 LYS A O 1
ATOM 650 N N . PRO A 1 84 ? -10.125 20.562 23.319 1.00 97.62 84 PRO A N 1
ATOM 651 C CA . PRO A 1 84 ? -11.209 20.653 22.338 1.00 97.62 84 PRO A CA 1
ATOM 652 C C . PRO A 1 84 ? -11.512 22.101 21.917 1.00 97.62 84 PRO A C 1
ATOM 654 O O . PRO A 1 84 ? -12.155 22.325 20.897 1.00 97.62 84 PRO A O 1
ATOM 657 N N . SER A 1 85 ? -11.054 23.089 22.697 1.00 97.88 85 SER A N 1
ATOM 658 C CA . SER A 1 85 ? -11.151 24.521 22.393 1.00 97.88 85 SER A CA 1
ATOM 659 C C . SER A 1 85 ? -10.075 25.025 21.429 1.00 97.88 85 SER A C 1
ATOM 661 O O . SER A 1 85 ? -10.123 26.189 21.035 1.00 97.88 85 SER A O 1
ATOM 663 N N . ARG A 1 86 ? -9.074 24.202 21.087 1.00 98.12 86 ARG A N 1
ATOM 664 C CA . ARG A 1 86 ? -8.068 24.556 20.083 1.00 98.12 86 ARG A CA 1
ATOM 665 C C . ARG A 1 86 ? -8.776 24.832 18.744 1.00 98.12 86 ARG A C 1
ATOM 667 O O . ARG A 1 86 ? -9.613 24.011 18.368 1.00 98.12 86 ARG A O 1
ATOM 674 N N . PRO A 1 87 ? -8.481 25.939 18.030 1.00 98.38 87 PRO A N 1
ATOM 675 C CA . PRO A 1 87 ? -9.234 26.335 16.835 1.00 98.38 87 PRO A CA 1
ATOM 676 C C . PRO A 1 87 ? -9.382 25.224 15.789 1.00 98.38 87 PRO A C 1
ATOM 678 O O . PRO A 1 87 ? -10.475 25.000 15.272 1.00 98.38 87 PRO A O 1
ATOM 681 N N . GLU A 1 88 ? -8.304 24.488 15.529 1.00 98.56 88 GLU A N 1
ATOM 682 C CA . GLU A 1 88 ? -8.259 23.374 14.583 1.00 98.56 88 GLU A CA 1
ATOM 683 C C . GLU A 1 88 ? -9.193 22.227 15.005 1.00 98.56 88 GLU A C 1
ATOM 685 O O . GLU A 1 88 ? -9.956 21.715 14.185 1.00 98.56 88 GLU A O 1
ATOM 690 N N . LEU A 1 89 ? -9.192 21.858 16.293 1.00 98.56 89 LEU A N 1
ATOM 691 C CA . LEU A 1 89 ? -10.045 20.794 16.838 1.00 98.56 89 LEU A CA 1
ATOM 692 C C . LEU A 1 89 ? -11.509 21.225 16.922 1.00 98.56 89 LEU A C 1
ATOM 694 O O . LEU A 1 89 ? -12.392 20.428 16.612 1.00 98.56 89 LEU A O 1
ATOM 698 N N . ALA A 1 90 ? -11.777 22.470 17.319 1.00 98.50 90 ALA A N 1
ATOM 699 C CA . ALA A 1 90 ? -13.129 23.015 17.362 1.00 98.50 90 ALA A CA 1
ATOM 700 C C . ALA A 1 90 ? -13.764 22.968 15.966 1.00 98.50 90 ALA A C 1
ATOM 702 O O . ALA A 1 90 ? -14.858 22.437 15.802 1.00 98.50 90 ALA A O 1
ATOM 703 N N . LYS A 1 91 ? -13.023 23.407 14.943 1.00 98.50 91 LYS A N 1
ATOM 704 C CA . LYS A 1 91 ? -13.472 23.360 13.549 1.00 98.50 91 LYS A CA 1
ATOM 705 C C . LYS A 1 91 ? -13.718 21.931 13.059 1.00 98.50 91 LYS A C 1
ATOM 707 O O . LYS A 1 91 ? -14.731 21.674 12.414 1.00 98.50 91 LYS A O 1
ATOM 712 N N . MET A 1 92 ? -12.818 21.004 13.394 1.00 98.69 92 MET A N 1
ATOM 713 C CA . MET A 1 92 ? -12.959 19.585 13.053 1.00 98.69 92 MET A CA 1
ATOM 714 C C . MET A 1 92 ? -14.202 18.966 13.699 1.00 98.69 92 MET A C 1
ATOM 716 O O . MET A 1 92 ? -14.973 18.292 13.020 1.00 98.69 92 MET A O 1
ATOM 720 N N . ARG A 1 93 ? -14.439 19.232 14.989 1.00 98.44 93 ARG A N 1
ATOM 721 C CA . ARG A 1 93 ? -15.627 18.761 15.714 1.00 98.44 93 ARG A CA 1
ATOM 722 C C . ARG A 1 93 ? -16.914 19.320 15.111 1.00 98.44 93 ARG A C 1
ATOM 724 O O . ARG A 1 93 ? -17.832 18.551 14.842 1.00 98.44 93 ARG A O 1
ATOM 731 N N . ASP A 1 94 ? -16.961 20.624 14.853 1.00 98.31 94 ASP A N 1
ATOM 732 C CA . ASP A 1 94 ? -18.136 21.280 14.273 1.00 98.31 94 ASP A CA 1
ATOM 733 C C . ASP A 1 94 ? -18.454 20.720 12.875 1.00 98.31 94 ASP A C 1
ATOM 735 O O . ASP A 1 94 ? -19.619 20.579 12.495 1.00 98.31 94 ASP A O 1
ATOM 739 N N . TRP A 1 95 ? -17.423 20.371 12.097 1.00 98.44 95 TRP A N 1
ATOM 740 C CA . TRP A 1 95 ? -17.596 19.688 10.818 1.00 98.44 95 TRP A CA 1
ATOM 741 C C . TRP A 1 95 ? -18.131 18.261 10.994 1.00 98.44 95 TRP A C 1
ATOM 743 O O . TRP A 1 95 ? -19.092 17.892 10.320 1.00 98.44 95 TRP A O 1
ATOM 753 N N . ILE A 1 96 ? -17.565 17.472 11.919 1.00 98.50 96 ILE A N 1
ATOM 754 C CA . ILE A 1 96 ? -18.017 16.098 12.220 1.00 98.50 96 ILE A CA 1
ATOM 755 C C . ILE A 1 96 ? -19.499 16.091 12.611 1.00 98.50 96 ILE A C 1
ATOM 757 O O . ILE A 1 96 ? -20.261 15.248 12.135 1.00 98.50 96 ILE A O 1
ATOM 761 N N . GLU A 1 97 ? -19.922 17.035 13.452 1.00 97.69 97 GLU A N 1
ATOM 762 C CA . GLU A 1 97 ? -21.318 17.177 13.862 1.00 97.69 97 GLU A CA 1
ATOM 763 C C . GLU A 1 97 ? -22.226 17.457 12.655 1.00 97.69 97 GLU A C 1
ATOM 765 O O . GLU A 1 97 ? -23.186 16.719 12.420 1.00 97.69 97 GLU A O 1
ATOM 770 N N . LYS A 1 98 ? -21.875 18.449 11.824 1.00 96.94 98 LYS A N 1
ATOM 771 C CA . LYS A 1 98 ? -22.624 18.798 10.601 1.00 96.94 98 LYS A CA 1
ATOM 772 C C . LYS A 1 98 ? -22.684 17.654 9.588 1.00 96.94 98 LYS A C 1
ATOM 774 O O . LYS A 1 98 ? -23.697 17.492 8.910 1.00 96.94 98 LYS A O 1
ATOM 779 N N . ALA A 1 99 ? -21.631 16.845 9.500 1.00 96.19 99 ALA A N 1
ATOM 780 C CA . ALA A 1 99 ? -21.576 15.670 8.635 1.00 96.19 99 ALA A CA 1
ATOM 781 C C . ALA A 1 99 ? -22.414 14.483 9.163 1.00 96.19 99 ALA A C 1
ATOM 783 O O . ALA A 1 99 ? -22.579 13.475 8.471 1.00 96.19 99 ALA A O 1
ATOM 784 N N . GLY A 1 100 ? -23.012 14.613 10.353 1.00 95.06 100 GLY A N 1
ATOM 785 C CA . GLY A 1 100 ? -23.931 13.641 10.939 1.00 95.06 100 GLY A CA 1
ATOM 786 C C . GLY A 1 100 ? -23.304 12.735 11.993 1.00 95.06 100 GLY A C 1
ATOM 787 O O . GLY A 1 100 ? -23.819 11.636 12.208 1.00 95.06 100 GLY A O 1
ATOM 788 N N . THR A 1 101 ? -22.247 13.202 12.670 1.00 97.25 101 THR A N 1
ATOM 789 C CA . THR A 1 101 ? -21.505 12.510 13.742 1.00 97.25 101 THR A CA 1
ATOM 790 C C . THR A 1 101 ? -20.818 11.215 13.272 1.00 97.25 101 THR A C 1
ATOM 792 O O . THR A 1 101 ? -21.077 10.728 12.166 1.00 97.25 101 THR A O 1
ATOM 795 N N . PRO A 1 102 ? -19.970 10.575 14.101 1.00 97.62 102 PRO A N 1
ATOM 796 C CA . PRO A 1 102 ? -19.342 9.305 13.730 1.00 97.62 102 PRO A CA 1
ATOM 797 C C . PRO A 1 102 ? -20.319 8.138 13.510 1.00 97.62 102 PRO A C 1
ATOM 799 O O . PRO A 1 102 ? -19.918 7.099 12.991 1.00 97.62 102 PRO A O 1
ATOM 802 N N . VAL A 1 103 ? -21.609 8.307 13.831 1.00 96.94 103 VAL A N 1
ATOM 803 C CA . VAL A 1 103 ? -22.695 7.403 13.414 1.00 96.94 103 VAL A CA 1
ATOM 804 C C . VAL A 1 103 ? -22.661 7.122 11.902 1.00 96.94 103 VAL A C 1
ATOM 806 O O . VAL A 1 103 ? -22.953 6.005 11.475 1.00 96.94 103 VAL A O 1
ATOM 809 N N . LYS A 1 104 ? -22.245 8.106 11.096 1.00 96.25 104 LYS A N 1
ATOM 810 C CA . LYS A 1 104 ? -22.157 8.017 9.631 1.00 96.25 104 LYS A CA 1
ATOM 811 C C . LYS A 1 104 ? -20.753 7.711 9.085 1.00 96.25 104 LYS A C 1
ATOM 813 O O . LYS A 1 104 ? -20.552 7.790 7.876 1.00 96.25 104 LYS A O 1
ATOM 818 N N . ALA A 1 105 ? -19.784 7.380 9.938 1.00 96.25 105 ALA A N 1
ATOM 819 C CA . ALA A 1 105 ? -18.430 7.038 9.498 1.00 96.25 105 ALA A CA 1
ATOM 820 C C . ALA A 1 105 ? -18.390 5.738 8.668 1.00 96.25 105 ALA A C 1
ATOM 822 O O . ALA A 1 105 ? -19.203 4.834 8.876 1.00 96.25 105 ALA A O 1
ATOM 823 N N . ALA A 1 106 ? -17.392 5.594 7.793 1.00 94.31 106 ALA A N 1
ATOM 824 C CA . ALA A 1 106 ? -17.083 4.314 7.150 1.00 94.31 106 ALA A CA 1
ATOM 825 C C . ALA A 1 106 ? -16.840 3.177 8.167 1.00 94.31 106 ALA A C 1
ATOM 827 O O . ALA A 1 106 ? -16.472 3.408 9.326 1.00 94.31 106 ALA A O 1
ATOM 828 N N . ALA A 1 107 ? -16.992 1.924 7.717 1.00 92.88 107 ALA A N 1
ATOM 829 C CA . ALA A 1 107 ? -16.928 0.732 8.570 1.00 92.88 107 ALA A CA 1
ATOM 830 C C . ALA A 1 107 ? -15.661 0.645 9.444 1.00 92.88 107 ALA A C 1
ATOM 832 O O . ALA A 1 107 ? -15.746 0.267 10.615 1.00 92.88 107 ALA A O 1
ATOM 833 N N . TRP A 1 108 ? -14.496 1.020 8.907 1.00 95.19 108 TRP A N 1
ATOM 834 C CA . TRP A 1 108 ? -13.233 1.008 9.656 1.00 95.19 108 TRP A CA 1
ATOM 835 C C . TRP A 1 108 ? -13.201 2.055 10.776 1.00 95.19 108 TRP A C 1
ATOM 837 O O . TRP A 1 108 ? -12.667 1.776 11.848 1.00 95.19 108 TRP A O 1
ATOM 847 N N . GLY A 1 109 ? -13.839 3.212 10.575 1.00 96.19 109 GLY A N 1
ATOM 848 C CA . GLY A 1 109 ? -13.989 4.250 11.597 1.00 96.19 109 GLY A CA 1
ATOM 849 C C . GLY A 1 109 ? -14.858 3.793 12.754 1.00 96.19 109 GLY A C 1
ATOM 850 O O . GLY A 1 109 ? -14.441 3.861 13.908 1.00 96.19 109 GLY A O 1
ATOM 851 N N . LYS A 1 110 ? -16.031 3.233 12.439 1.00 97.25 110 LYS A N 1
ATOM 852 C CA . LYS A 1 110 ? -16.921 2.632 13.444 1.00 97.25 110 LYS A CA 1
ATOM 853 C C . LYS A 1 110 ? -16.195 1.559 14.254 1.00 97.25 110 LYS A C 1
ATOM 855 O O . LYS A 1 110 ? -16.290 1.533 15.476 1.00 97.25 110 LYS A O 1
ATOM 860 N N . PHE A 1 111 ? -15.422 0.709 13.578 1.00 97.50 111 PHE A N 1
ATOM 861 C CA . PHE A 1 111 ? -14.680 -0.377 14.207 1.00 97.50 111 PHE A CA 1
ATOM 862 C C . PHE A 1 111 ? -13.643 0.112 15.236 1.00 97.50 111 PHE A C 1
ATOM 864 O O . PHE A 1 111 ? -13.662 -0.346 16.381 1.00 97.50 111 PHE A O 1
ATOM 871 N N . ILE A 1 112 ? -12.756 1.047 14.874 1.00 97.88 112 ILE A N 1
ATOM 872 C CA . ILE A 1 112 ? -11.724 1.528 15.810 1.00 97.88 112 ILE A CA 1
ATOM 873 C C . ILE A 1 112 ? -12.318 2.363 16.949 1.00 97.88 112 ILE A C 1
ATOM 875 O O . ILE A 1 112 ? -11.900 2.227 18.100 1.00 97.88 112 ILE A O 1
ATOM 879 N N . LEU A 1 113 ? -13.362 3.151 16.671 1.00 98.56 113 LEU A N 1
ATOM 880 C CA . LEU A 1 113 ? -14.110 3.843 17.718 1.00 98.56 113 LEU A CA 1
ATOM 881 C C . LEU A 1 113 ? -14.778 2.846 18.675 1.00 98.56 113 LEU A C 1
ATOM 883 O O . LEU A 1 113 ? -14.828 3.108 19.875 1.00 98.56 113 LEU A O 1
ATOM 887 N N . SER A 1 114 ? -15.218 1.673 18.205 1.00 98.38 114 SER A N 1
ATOM 888 C CA . SER A 1 114 ? -15.732 0.625 19.091 1.00 98.38 114 SER A CA 1
ATOM 889 C C . SER A 1 114 ? -14.679 0.039 20.018 1.00 98.38 114 SER A C 1
ATOM 891 O O . SER A 1 114 ? -14.968 -0.134 21.202 1.00 98.38 114 SER A O 1
ATOM 893 N N . ILE A 1 115 ? -13.456 -0.190 19.535 1.00 98.44 115 ILE A N 1
ATOM 894 C CA . ILE A 1 115 ? -12.330 -0.620 20.381 1.00 98.44 115 ILE A CA 1
ATOM 895 C C . ILE A 1 115 ? -12.061 0.406 21.490 1.00 98.44 115 ILE A C 1
ATOM 897 O O . ILE A 1 115 ? -11.879 0.024 22.642 1.00 98.44 115 ILE A O 1
ATOM 901 N N . LEU A 1 116 ? -12.108 1.702 21.177 1.00 98.44 116 LEU A N 1
ATOM 902 C CA . LEU A 1 116 ? -11.948 2.793 22.148 1.00 98.44 116 LEU A CA 1
ATOM 903 C C . LEU A 1 116 ? -13.148 3.002 23.074 1.00 98.44 116 LEU A C 1
ATOM 905 O O . LEU A 1 116 ? -13.134 3.909 23.902 1.00 98.44 116 LEU A O 1
ATOM 909 N N . ASN A 1 117 ? -14.201 2.197 22.936 1.00 98.25 117 ASN A N 1
ATOM 910 C CA . ASN A 1 117 ? -15.449 2.412 23.650 1.00 98.25 117 ASN A CA 1
ATOM 911 C C . ASN A 1 117 ? -16.079 3.780 23.323 1.00 98.25 117 ASN A C 1
ATOM 913 O O . ASN A 1 117 ? -16.738 4.370 24.164 1.00 98.25 117 ASN A O 1
ATOM 917 N N . LEU A 1 118 ? -15.877 4.318 22.122 1.00 98.38 118 LEU A N 1
ATOM 918 C CA . LEU A 1 118 ? -16.506 5.546 21.617 1.00 98.38 118 LEU A CA 1
ATOM 919 C C . LEU A 1 118 ? -17.641 5.248 20.627 1.00 98.38 118 LEU A C 1
ATOM 921 O O . LEU A 1 118 ? -18.261 6.168 20.113 1.00 98.38 118 LEU A O 1
ATOM 925 N N . TYR A 1 119 ? -17.925 3.977 20.351 1.00 98.31 119 TYR A N 1
ATOM 926 C CA . TYR A 1 119 ? -18.995 3.538 19.458 1.00 98.31 119 TYR A CA 1
ATOM 927 C C . TYR A 1 119 ? -19.466 2.138 19.878 1.00 98.31 119 TYR A C 1
ATOM 929 O O . TYR A 1 119 ? -18.643 1.284 20.215 1.00 98.31 119 TYR A O 1
ATOM 937 N N . ASP A 1 120 ? -20.765 1.851 19.871 1.00 97.25 120 ASP A N 1
ATOM 938 C CA . ASP A 1 120 ? -21.258 0.534 20.299 1.00 97.25 120 ASP A CA 1
ATOM 939 C C . ASP A 1 120 ? -21.093 -0.544 19.210 1.00 97.25 120 ASP A C 1
ATOM 941 O O . ASP A 1 120 ? -21.426 -0.334 18.040 1.00 97.25 120 ASP A O 1
ATOM 945 N N . TRP A 1 121 ? -20.637 -1.743 19.590 1.00 96.31 121 TRP A N 1
ATOM 946 C CA . TRP A 1 121 ? -20.437 -2.865 18.660 1.00 96.31 121 TRP A CA 1
ATOM 947 C C . TRP A 1 121 ? -21.703 -3.264 17.887 1.00 96.31 121 TRP A C 1
ATOM 949 O O . TRP A 1 121 ? -21.616 -3.806 16.781 1.00 96.31 121 TRP A O 1
ATOM 959 N N . SER A 1 122 ? -22.891 -3.008 18.438 1.00 94.12 122 SER A N 1
ATOM 960 C CA . SER A 1 122 ? -24.158 -3.268 17.759 1.00 94.12 122 SER A CA 1
ATOM 961 C C . SER A 1 122 ? -24.423 -2.317 16.587 1.00 94.12 122 SER A C 1
ATOM 963 O O . SER A 1 122 ? -25.267 -2.636 15.754 1.00 94.12 122 SER A O 1
ATOM 965 N N . GLY A 1 123 ? -23.680 -1.219 16.451 1.00 94.50 123 GLY A N 1
ATOM 966 C CA . GLY A 1 123 ? -23.701 -0.355 15.271 1.00 94.50 123 GLY A CA 1
ATOM 967 C C . GLY A 1 123 ? -22.603 -0.660 14.247 1.00 94.50 123 GLY A C 1
ATOM 968 O O . GLY A 1 123 ? -22.476 0.087 13.282 1.00 94.50 123 GLY A O 1
ATOM 969 N N . VAL A 1 124 ? -21.804 -1.717 14.434 1.00 93.31 124 VAL A N 1
ATOM 970 C CA . VAL A 1 124 ? -20.713 -2.105 13.520 1.00 93.31 124 VAL A CA 1
ATOM 971 C C . VAL A 1 124 ? -21.181 -3.192 12.543 1.00 93.31 124 VAL A C 1
ATOM 973 O O . VAL A 1 124 ? -21.918 -4.118 12.919 1.00 93.31 124 VAL A O 1
ATOM 976 N N . THR A 1 125 ? -20.746 -3.092 11.283 1.00 89.31 125 THR A N 1
ATOM 977 C CA . THR A 1 125 ? -20.955 -4.123 10.252 1.00 89.31 125 THR A CA 1
ATOM 978 C C . THR A 1 125 ? -20.332 -5.454 10.687 1.00 89.31 125 THR A C 1
ATOM 980 O O . THR A 1 125 ? -19.210 -5.456 11.196 1.00 89.31 125 THR A O 1
ATOM 983 N N . PRO A 1 126 ? -21.023 -6.599 10.526 1.00 90.56 126 PRO A N 1
ATOM 984 C CA . PRO A 1 126 ? -20.500 -7.866 11.011 1.00 90.56 126 PRO A CA 1
ATOM 985 C C . PRO A 1 126 ? -19.171 -8.316 10.403 1.00 90.56 126 PRO A C 1
ATOM 987 O O . PRO A 1 126 ? -19.049 -8.430 9.188 1.00 90.56 126 PRO A O 1
ATOM 990 N N . VAL A 1 127 ? -18.217 -8.669 11.273 1.00 92.50 127 VAL A N 1
ATOM 991 C CA . VAL A 1 127 ? -16.952 -9.334 10.914 1.00 92.50 127 VAL A CA 1
ATOM 992 C C . VAL A 1 127 ? -16.794 -10.603 11.772 1.00 92.50 127 VAL A C 1
ATOM 994 O O . VAL A 1 127 ? -16.022 -10.618 12.729 1.00 92.50 127 VAL A O 1
ATOM 997 N N . PRO A 1 128 ? -17.596 -11.656 11.538 1.00 94.50 128 PRO A N 1
ATOM 998 C CA . PRO A 1 128 ? -17.633 -12.815 12.428 1.00 94.50 128 PRO A CA 1
ATOM 999 C C . PRO A 1 128 ? -16.345 -13.659 12.336 1.00 94.50 128 PRO A C 1
ATOM 1001 O O . PRO A 1 128 ? -15.970 -14.074 11.235 1.00 94.50 128 PRO A O 1
ATOM 1004 N N . PRO A 1 129 ? -15.678 -13.991 13.461 1.00 97.12 129 PRO A N 1
ATOM 1005 C CA . PRO A 1 129 ? -14.505 -14.870 13.443 1.00 97.12 129 PRO A CA 1
ATOM 1006 C C . PRO A 1 129 ? -14.849 -16.308 13.034 1.00 97.12 129 PRO A C 1
ATOM 1008 O O . PRO A 1 129 ? -13.972 -17.058 12.613 1.00 97.12 129 PRO A O 1
ATOM 1011 N N . GLU A 1 130 ? -16.119 -16.714 13.114 1.00 97.00 130 GLU A N 1
ATOM 1012 C CA . GLU A 1 130 ? -16.578 -18.053 12.732 1.00 97.00 130 GLU A CA 1
ATOM 1013 C C . GLU A 1 130 ? -16.335 -18.383 11.259 1.00 97.00 130 GLU A C 1
ATOM 1015 O O . GLU A 1 130 ? -16.274 -19.563 10.916 1.00 97.00 130 GLU A O 1
ATOM 1020 N N . LEU A 1 131 ? -16.122 -17.378 10.401 1.00 95.00 131 LEU A N 1
ATOM 1021 C CA . LEU A 1 131 ? -15.728 -17.604 9.009 1.00 95.00 131 LEU A CA 1
ATOM 1022 C C . LEU A 1 131 ? -14.440 -18.433 8.904 1.00 95.00 131 LEU A C 1
ATOM 1024 O O . LEU A 1 131 ? -14.301 -19.211 7.967 1.00 95.00 131 LEU A O 1
ATOM 1028 N N . TYR A 1 132 ? -13.535 -18.350 9.886 1.00 95.88 132 TYR A N 1
ATOM 1029 C CA . TYR A 1 132 ? -12.318 -19.168 9.933 1.00 95.88 132 TYR A CA 1
ATOM 1030 C C . TYR A 1 132 ? -12.590 -20.659 10.191 1.00 95.88 132 TYR A C 1
ATOM 1032 O O . TYR A 1 132 ? -11.748 -21.493 9.868 1.00 95.88 132 TYR A O 1
ATOM 1040 N N . LEU A 1 133 ? -13.756 -21.011 10.744 1.00 96.50 133 LEU A N 1
ATOM 1041 C CA . LEU A 1 133 ? -14.154 -22.399 11.006 1.00 96.50 133 LEU A CA 1
ATOM 1042 C C . LEU A 1 133 ? -14.857 -23.061 9.814 1.00 96.50 133 LEU A C 1
ATOM 1044 O O . LEU A 1 133 ? -15.085 -24.272 9.845 1.00 96.50 133 LEU A O 1
ATOM 1048 N N . LEU A 1 134 ? -15.225 -22.286 8.791 1.00 95.62 134 LEU A N 1
ATOM 1049 C CA . LEU A 1 134 ? -15.881 -22.817 7.603 1.00 95.62 134 LEU A CA 1
ATOM 1050 C C . LEU A 1 134 ? -14.928 -23.727 6.810 1.00 95.62 134 LEU A C 1
ATOM 1052 O O . LEU A 1 134 ? -13.710 -23.520 6.821 1.00 95.62 134 LEU A O 1
ATOM 1056 N N . PRO A 1 135 ? -15.460 -24.718 6.073 1.00 94.75 135 PRO A N 1
ATOM 1057 C CA . PRO A 1 135 ? -14.663 -25.473 5.117 1.00 94.75 135 PRO A CA 1
ATOM 1058 C C . PRO A 1 135 ? -13.976 -24.547 4.103 1.00 94.75 135 PRO A C 1
ATOM 1060 O O . PRO A 1 135 ? -14.592 -23.611 3.598 1.00 94.75 135 PRO A O 1
ATOM 1063 N N . LYS A 1 136 ? -12.717 -24.841 3.752 1.00 91.25 136 LYS A N 1
ATOM 1064 C CA . LYS A 1 136 ? -11.888 -24.002 2.858 1.00 91.25 136 LYS A CA 1
ATOM 1065 C C . LYS A 1 136 ? -12.490 -23.764 1.464 1.00 91.25 136 LYS A C 1
ATOM 1067 O O . LYS A 1 136 ? -12.120 -22.802 0.810 1.00 91.25 136 LYS A O 1
ATOM 1072 N N . TRP A 1 137 ? -13.406 -24.618 1.004 1.00 89.31 137 TRP A N 1
ATOM 1073 C CA . TRP A 1 137 ? -14.095 -24.454 -0.283 1.00 89.31 137 TRP A CA 1
ATOM 1074 C C . TRP A 1 137 ? -15.251 -23.441 -0.238 1.00 89.31 137 TRP A C 1
ATOM 1076 O O . TRP A 1 137 ? -15.774 -23.075 -1.289 1.00 89.31 137 TRP A O 1
ATOM 1086 N N . VAL A 1 138 ? -15.671 -22.981 0.948 1.00 92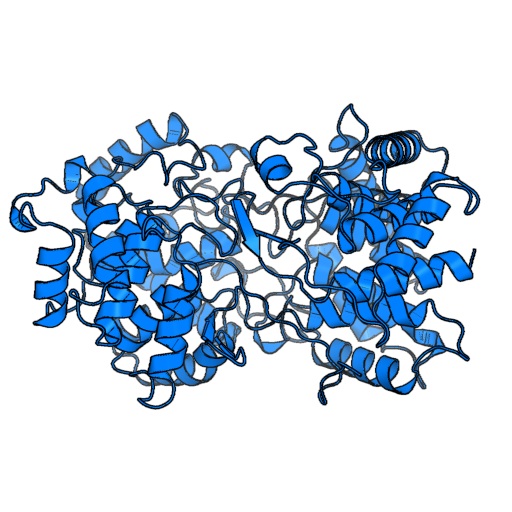.00 138 VAL A N 1
ATOM 1087 C CA . VAL A 1 138 ? -16.707 -21.948 1.074 1.00 92.00 138 VAL A CA 1
ATOM 1088 C C . VAL A 1 138 ? -16.125 -20.600 0.626 1.00 92.00 138 VAL A C 1
ATOM 1090 O O . VAL A 1 138 ? -15.123 -20.172 1.196 1.00 92.00 138 VAL A O 1
ATOM 1093 N N . PRO A 1 139 ? -16.742 -19.883 -0.333 1.00 88.00 139 PRO A N 1
ATOM 1094 C CA . PRO A 1 139 ? -16.146 -18.677 -0.917 1.00 88.00 139 PRO A CA 1
ATOM 1095 C C . PRO A 1 139 ? -15.768 -17.592 0.095 1.00 88.00 139 PRO A C 1
ATOM 1097 O O . PRO A 1 139 ? -14.698 -17.019 -0.011 1.00 88.00 139 PRO A O 1
ATOM 1100 N N . VAL A 1 140 ? -16.594 -17.352 1.118 1.00 87.88 140 VAL A N 1
ATOM 1101 C CA . VAL A 1 140 ? -16.335 -16.330 2.155 1.00 87.88 140 VAL A CA 1
ATOM 1102 C C . VAL A 1 140 ? -15.372 -16.787 3.261 1.00 87.88 140 VAL A C 1
ATOM 1104 O O . VAL A 1 140 ? -15.147 -16.054 4.223 1.00 87.88 140 VAL A O 1
ATOM 1107 N N . GLN A 1 141 ? -14.822 -18.003 3.168 1.00 92.81 141 GLN A N 1
ATOM 1108 C CA . GLN A 1 141 ? -13.777 -18.462 4.080 1.00 92.81 141 GLN A CA 1
ATOM 1109 C C . GLN A 1 141 ? -12.501 -17.631 3.824 1.00 92.81 141 GLN A C 1
ATOM 1111 O O . GLN A 1 141 ? -12.116 -17.472 2.665 1.00 92.81 141 GLN A O 1
ATOM 1116 N N . PRO A 1 142 ? -11.823 -17.108 4.864 1.00 92.81 142 PRO A N 1
ATOM 1117 C CA . PRO A 1 142 ? -10.737 -16.139 4.693 1.00 92.81 142 PRO A CA 1
ATOM 1118 C C . PRO A 1 142 ? -9.571 -16.553 3.784 1.00 92.81 142 PRO A C 1
ATOM 1120 O O . PRO A 1 142 ? -8.945 -15.676 3.208 1.00 92.81 142 PRO A O 1
ATOM 1123 N N . ILE A 1 143 ? -9.272 -17.845 3.605 1.00 91.19 143 ILE A N 1
ATOM 1124 C CA . ILE A 1 143 ? -8.250 -18.349 2.666 1.00 91.19 143 ILE A CA 1
ATOM 1125 C C . ILE A 1 143 ? -8.530 -17.946 1.217 1.00 91.19 143 ILE A C 1
ATOM 1127 O O . ILE A 1 143 ? -7.600 -17.906 0.425 1.00 91.19 143 ILE A O 1
ATOM 1131 N N . ASN A 1 144 ? -9.792 -17.666 0.882 1.00 90.44 144 ASN A N 1
ATOM 1132 C CA . ASN A 1 144 ? -10.248 -17.289 -0.454 1.00 90.44 144 ASN A CA 1
ATOM 1133 C C . ASN A 1 144 ? -10.340 -15.763 -0.638 1.00 90.44 144 ASN A C 1
ATOM 1135 O O . ASN A 1 144 ? -10.794 -15.304 -1.684 1.00 90.44 144 ASN A O 1
ATOM 1139 N N . ILE A 1 145 ? -9.934 -14.987 0.369 1.00 90.44 145 ILE A N 1
ATOM 1140 C CA . ILE A 1 145 ? -9.866 -13.521 0.344 1.00 90.44 145 ILE A CA 1
ATOM 1141 C C . ILE A 1 145 ? -8.401 -13.113 0.158 1.00 90.44 145 ILE A C 1
ATOM 1143 O O . ILE A 1 145 ? -7.518 -13.812 0.659 1.00 90.44 145 ILE A O 1
ATOM 1147 N N . SER A 1 146 ? -8.142 -11.995 -0.529 1.00 89.06 146 SER A N 1
ATOM 1148 C CA . SER A 1 146 ? -6.794 -11.449 -0.755 1.00 89.06 146 SER A CA 1
ATOM 1149 C C . SER A 1 146 ? -5.941 -11.418 0.520 1.00 89.06 146 SER A C 1
ATOM 1151 O O . SER A 1 146 ? -6.446 -11.184 1.624 1.00 89.06 146 SER A O 1
ATOM 1153 N N . GLY A 1 147 ? -4.632 -11.653 0.375 1.00 88.25 147 GLY A N 1
ATOM 1154 C CA . GLY A 1 147 ? -3.699 -11.724 1.503 1.00 88.25 147 GLY A CA 1
ATOM 1155 C C . GLY A 1 147 ? -3.702 -10.478 2.377 1.00 88.25 147 GLY A C 1
ATOM 1156 O O . GLY A 1 147 ? -3.833 -10.580 3.600 1.00 88.25 147 GLY A O 1
ATOM 1157 N N . TYR A 1 148 ? -3.667 -9.311 1.737 1.00 88.12 148 TYR A N 1
ATOM 1158 C CA . TYR A 1 148 ? -3.675 -8.028 2.426 1.00 88.12 148 TYR A CA 1
ATOM 1159 C C . TYR A 1 148 ? -4.976 -7.799 3.212 1.00 88.12 148 TYR A C 1
ATOM 1161 O O . TYR A 1 148 ? -4.949 -7.458 4.395 1.00 88.12 148 TYR A O 1
ATOM 1169 N N . VAL A 1 149 ? -6.148 -8.025 2.605 1.00 89.75 149 VAL A N 1
ATOM 1170 C CA . VAL A 1 149 ? -7.426 -7.847 3.319 1.00 89.75 149 VAL A CA 1
ATOM 1171 C C . VAL A 1 149 ? -7.565 -8.860 4.439 1.00 89.75 149 VAL A C 1
ATOM 1173 O O . VAL A 1 149 ? -7.975 -8.507 5.546 1.00 89.75 149 VAL A O 1
ATOM 1176 N N . ARG A 1 150 ? -7.177 -10.112 4.189 1.00 92.06 150 ARG A N 1
ATOM 1177 C CA . ARG A 1 150 ? -7.205 -11.178 5.188 1.00 92.06 150 ARG A CA 1
ATOM 1178 C C . ARG A 1 150 ? -6.412 -10.798 6.436 1.00 92.06 150 ARG A C 1
ATOM 1180 O O . ARG A 1 150 ? -6.926 -11.004 7.535 1.00 92.06 150 ARG A O 1
ATOM 1187 N N . ILE A 1 151 ? -5.211 -10.228 6.296 1.00 92.38 151 ILE A N 1
ATOM 1188 C CA . 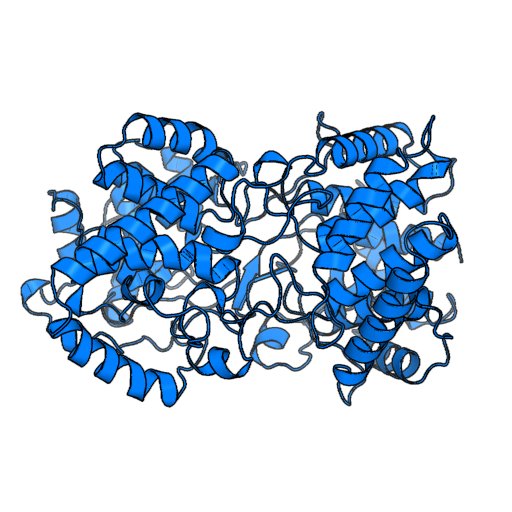ILE A 1 151 ? -4.368 -9.899 7.454 1.00 92.38 151 ILE A CA 1
ATOM 1189 C C . ILE A 1 151 ? -4.897 -8.712 8.264 1.00 92.38 151 ILE A C 1
ATOM 1191 O O . ILE A 1 151 ? -4.737 -8.690 9.482 1.00 92.38 151 ILE A O 1
ATOM 1195 N N . VAL A 1 152 ? -5.587 -7.763 7.622 1.00 93.75 152 VAL A N 1
ATOM 1196 C CA . VAL A 1 152 ? -6.243 -6.642 8.313 1.00 93.75 152 VAL A CA 1
ATOM 1197 C C . VAL A 1 152 ? -7.529 -7.089 9.007 1.00 93.75 152 VAL A C 1
ATOM 1199 O O . VAL A 1 152 ? -7.750 -6.772 10.177 1.00 93.75 152 VAL A O 1
ATOM 1202 N N . TYR A 1 153 ? -8.371 -7.865 8.322 1.00 95.75 153 TYR A N 1
ATOM 1203 C CA . TYR A 1 153 ? -9.650 -8.317 8.870 1.00 95.75 153 TYR A CA 1
ATOM 1204 C C . TYR A 1 153 ? -9.502 -9.444 9.900 1.00 95.75 153 TYR A C 1
ATOM 1206 O O . TYR A 1 153 ? -10.433 -9.685 10.666 1.00 95.75 153 TYR A O 1
ATOM 1214 N N . LEU A 1 154 ? -8.350 -10.118 9.971 1.00 97.50 154 LEU A N 1
ATOM 1215 C CA . LEU A 1 154 ? -8.052 -11.139 10.978 1.00 97.50 154 LEU A CA 1
ATOM 1216 C C . LEU A 1 154 ? -8.204 -10.616 12.422 1.00 97.50 154 LEU A C 1
ATOM 1218 O O . LEU A 1 154 ? -9.063 -11.135 13.146 1.00 97.50 154 LEU A O 1
ATOM 1222 N N . PRO A 1 155 ? -7.450 -9.593 12.871 1.00 98.00 155 PRO A N 1
ATOM 1223 C CA . PRO A 1 155 ? -7.654 -9.034 14.199 1.00 98.00 155 PRO A CA 1
ATOM 1224 C C . PRO A 1 155 ? -8.993 -8.301 14.317 1.00 98.00 155 PRO A C 1
ATOM 1226 O O . PRO A 1 155 ? -9.582 -8.297 15.399 1.00 98.00 155 PRO A O 1
ATOM 1229 N N . MET A 1 156 ? -9.547 -7.759 13.223 1.00 98.00 156 MET A N 1
ATOM 1230 C CA . MET A 1 156 ? -10.891 -7.176 13.270 1.00 98.00 156 MET A CA 1
ATOM 1231 C C . MET A 1 156 ? -11.954 -8.211 13.641 1.00 98.00 156 MET A C 1
ATOM 1233 O O . MET A 1 156 ? -12.800 -7.948 14.494 1.00 98.00 156 MET A O 1
ATOM 1237 N N . ALA A 1 157 ? -11.874 -9.413 13.067 1.00 97.62 157 ALA A N 1
ATOM 1238 C CA . ALA A 1 157 ? -12.769 -10.514 13.389 1.00 97.62 157 ALA A CA 1
ATOM 1239 C C . ALA A 1 157 ? -12.620 -10.965 14.848 1.00 97.62 157 ALA A C 1
ATOM 1241 O O . ALA A 1 157 ? -13.616 -11.221 15.531 1.00 97.62 157 ALA A O 1
ATOM 1242 N N . TYR A 1 158 ? -11.383 -11.003 15.351 1.00 98.62 158 TYR A N 1
ATOM 1243 C CA . TYR A 1 158 ? -11.090 -11.296 16.752 1.00 98.62 158 TYR A CA 1
ATOM 1244 C C . TYR A 1 158 ? -11.765 -10.290 17.704 1.00 98.62 158 TYR A C 1
ATOM 1246 O O . TYR A 1 158 ? -12.537 -10.683 18.583 1.00 98.62 158 TYR A O 1
ATOM 1254 N N . PHE A 1 159 ? -11.545 -8.987 17.504 1.00 98.56 159 PHE A N 1
ATOM 1255 C CA . PHE A 1 159 ? -12.143 -7.939 18.341 1.00 98.56 159 PHE A CA 1
ATOM 1256 C C . PHE A 1 159 ? -13.663 -7.888 18.219 1.00 98.56 159 PHE A C 1
ATOM 1258 O O . PHE A 1 159 ? -14.352 -7.805 19.238 1.00 98.56 159 PHE A O 1
ATOM 1265 N N . TYR A 1 160 ? -14.189 -8.008 16.996 1.00 97.06 160 TYR A N 1
ATOM 1266 C CA . TYR A 1 160 ? -15.623 -8.070 16.746 1.00 97.06 160 TYR A CA 1
ATOM 1267 C C . TYR A 1 160 ? -16.241 -9.229 17.532 1.00 97.06 160 TYR A C 1
ATOM 1269 O O . TYR A 1 160 ? -17.155 -9.019 18.329 1.00 97.06 160 TYR A O 1
ATOM 1277 N N . GLY A 1 161 ? -15.703 -10.441 17.389 1.00 96.94 161 GLY A N 1
ATOM 1278 C CA . GLY A 1 161 ? -16.201 -11.617 18.092 1.00 96.94 161 GLY A CA 1
ATOM 1279 C C . GLY A 1 161 ? -16.119 -11.505 19.617 1.00 96.94 161 GLY A C 1
ATOM 1280 O O . GLY A 1 161 ? -17.026 -11.981 20.306 1.00 96.94 161 GLY A O 1
ATOM 1281 N N . ARG A 1 162 ? -15.064 -10.866 20.138 1.00 97.25 162 ARG A N 1
ATOM 1282 C CA . ARG A 1 162 ? -14.847 -10.653 21.576 1.00 97.25 162 ARG A CA 1
ATOM 1283 C C . ARG A 1 162 ? -15.694 -9.516 22.150 1.00 97.25 162 ARG A C 1
ATOM 1285 O O . ARG A 1 162 ? -15.916 -9.504 23.355 1.00 97.25 162 ARG A O 1
ATOM 1292 N N . ARG A 1 163 ? -16.153 -8.578 21.311 1.00 96.81 163 ARG A N 1
ATOM 1293 C CA . ARG A 1 163 ? -16.841 -7.340 21.726 1.00 96.81 163 ARG A CA 1
ATOM 1294 C C . ARG A 1 163 ? -16.030 -6.538 22.743 1.00 96.81 163 ARG A C 1
ATOM 1296 O O . ARG A 1 163 ? -16.590 -5.892 23.623 1.00 96.81 163 ARG A O 1
ATOM 1303 N N . TRP A 1 164 ? -14.703 -6.609 22.650 1.00 97.88 164 TRP A N 1
ATOM 1304 C CA . TRP A 1 164 ? -13.846 -5.920 23.604 1.00 97.88 164 TRP A CA 1
ATOM 1305 C C . TRP A 1 164 ? -13.923 -4.411 23.380 1.00 97.88 164 TRP A C 1
ATOM 1307 O O . TRP A 1 164 ? -13.920 -3.949 22.240 1.00 97.88 164 TRP A O 1
ATOM 1317 N N . GLN A 1 165 ? -13.993 -3.659 24.470 1.00 98.06 165 GLN A N 1
ATOM 1318 C CA . GLN A 1 165 ? -13.922 -2.207 24.466 1.00 98.06 165 GLN A CA 1
ATOM 1319 C C . GLN A 1 165 ? -12.970 -1.767 25.574 1.00 98.06 165 GLN A C 1
ATOM 1321 O O . GLN A 1 165 ? -12.908 -2.395 26.636 1.00 98.06 165 GLN A O 1
ATOM 1326 N N . ALA A 1 166 ? -12.252 -0.676 25.336 1.00 97.62 166 ALA A N 1
ATOM 1327 C CA . ALA A 1 166 ? -11.389 -0.066 26.326 1.00 97.62 166 ALA A CA 1
ATOM 1328 C C . ALA A 1 166 ? -12.188 0.358 27.575 1.00 97.62 166 ALA A C 1
ATOM 1330 O O . ALA A 1 166 ? -13.351 0.770 27.464 1.00 97.62 166 ALA A O 1
ATOM 1331 N N . PRO A 1 167 ? -11.591 0.288 28.778 1.00 96.94 167 PRO A N 1
ATOM 1332 C CA . PRO A 1 167 ? -12.180 0.903 29.959 1.00 96.94 167 PRO A CA 1
ATOM 1333 C C . PRO A 1 167 ? -12.463 2.385 29.708 1.00 96.94 167 PRO A C 1
ATOM 1335 O O . PRO A 1 167 ? -11.616 3.107 29.193 1.00 96.94 167 PRO A O 1
ATOM 1338 N N . LEU A 1 168 ? -13.659 2.836 30.080 1.00 96.44 168 LEU A N 1
ATOM 1339 C CA . LEU A 1 168 ? -14.086 4.207 29.837 1.00 96.44 168 LEU A CA 1
ATOM 1340 C C . LEU A 1 168 ? -13.513 5.148 30.907 1.00 96.44 168 LEU A C 1
ATOM 1342 O O . LEU A 1 168 ? -14.124 5.369 31.954 1.00 96.44 168 LEU A O 1
ATOM 1346 N N . ASP A 1 169 ? -12.320 5.672 30.663 1.00 97.12 169 ASP A N 1
ATOM 1347 C CA . ASP A 1 169 ? -11.665 6.668 31.515 1.00 97.12 169 ASP A CA 1
ATOM 1348 C C . ASP A 1 169 ? -12.278 8.085 31.352 1.00 97.12 169 ASP A C 1
ATOM 1350 O O . ASP A 1 169 ? -13.175 8.287 30.526 1.00 97.12 169 ASP A O 1
ATOM 1354 N N . PRO A 1 170 ? -11.883 9.082 32.173 1.00 98.44 170 PRO A N 1
ATOM 1355 C CA . PRO A 1 170 ? -12.437 10.434 32.087 1.00 98.44 170 PRO A CA 1
ATOM 1356 C C . PRO A 1 170 ? -12.293 11.103 30.713 1.00 98.44 170 PRO A C 1
ATOM 1358 O O . PRO A 1 170 ? -13.239 11.763 30.285 1.00 98.44 170 PRO A O 1
ATOM 1361 N N . LEU A 1 171 ? -11.170 10.902 30.016 1.00 98.44 171 LEU A N 1
ATOM 1362 C CA . LEU A 1 171 ? -10.918 11.517 28.712 1.00 98.44 171 LEU A CA 1
ATOM 1363 C C . LEU A 1 171 ? -11.835 10.914 27.645 1.00 98.44 171 LEU A C 1
ATOM 1365 O O . LEU A 1 171 ? -12.503 11.643 26.918 1.00 98.44 171 LEU A O 1
ATOM 1369 N N . LEU A 1 172 ? -11.960 9.587 27.598 1.00 98.50 172 LEU A N 1
ATOM 1370 C CA . LEU A 1 172 ? -12.873 8.926 26.666 1.00 98.50 172 LEU A CA 1
ATOM 1371 C C . LEU A 1 172 ? -14.342 9.305 26.931 1.00 98.50 172 LEU A C 1
ATOM 1373 O O . LEU A 1 172 ? -15.118 9.433 25.984 1.00 98.50 172 LEU A O 1
ATOM 1377 N N . ARG A 1 173 ? -14.744 9.551 28.191 1.00 98.31 173 ARG A N 1
ATOM 1378 C CA . ARG A 1 173 ? -16.085 10.099 28.501 1.00 98.31 173 ARG A CA 1
ATOM 1379 C C . ARG A 1 173 ? -16.288 11.499 27.933 1.00 98.31 173 ARG A C 1
ATOM 1381 O O . ARG A 1 173 ? -17.391 11.798 27.478 1.00 98.31 173 ARG A O 1
ATOM 1388 N N . GLU A 1 174 ? -15.269 12.349 27.998 1.00 98.38 174 GLU A N 1
ATOM 1389 C CA . GLU A 1 174 ? -15.306 13.696 27.425 1.00 98.38 174 GLU A CA 1
ATOM 1390 C C . GLU A 1 174 ? -15.455 13.614 25.902 1.00 98.38 174 GLU A C 1
ATOM 1392 O O . GLU A 1 174 ? -16.426 14.134 25.354 1.00 98.38 174 GLU A O 1
ATOM 1397 N N . ILE A 1 175 ? -14.596 12.828 25.247 1.00 98.62 175 ILE A N 1
ATOM 1398 C CA . ILE A 1 175 ? -14.616 12.613 23.796 1.00 98.62 175 ILE A CA 1
ATOM 1399 C C . ILE A 1 175 ? -15.968 12.055 23.325 1.00 98.62 175 ILE A C 1
ATOM 1401 O O . ILE A 1 175 ? -16.489 12.485 22.298 1.00 98.62 175 ILE A O 1
ATOM 1405 N N . ARG A 1 176 ? -16.607 11.144 24.076 1.00 97.56 176 ARG A N 1
ATOM 1406 C CA . ARG A 1 176 ? -17.971 10.683 23.745 1.00 97.56 176 ARG A CA 1
ATOM 1407 C C . ARG A 1 176 ? -18.976 11.830 23.667 1.00 97.56 176 ARG A C 1
ATOM 1409 O O . ARG A 1 176 ? -19.815 11.831 22.774 1.00 97.56 176 ARG A O 1
ATOM 1416 N N . ARG A 1 177 ? -18.927 12.773 24.610 1.00 97.69 177 ARG A N 1
ATOM 1417 C CA . ARG A 1 177 ? -19.839 13.928 24.628 1.00 97.69 177 ARG A CA 1
ATOM 1418 C C . ARG A 1 177 ? -19.524 14.891 23.487 1.00 97.69 177 ARG A C 1
ATOM 1420 O O . ARG A 1 177 ? -20.447 15.445 22.907 1.00 97.69 177 ARG A O 1
ATOM 1427 N N . GLU A 1 178 ? -18.242 15.051 23.163 1.00 98.31 178 GLU A N 1
ATOM 1428 C CA . GLU A 1 178 ? -17.773 15.872 22.041 1.00 98.31 178 GLU A CA 1
ATOM 1429 C C . GLU A 1 178 ? -18.237 15.314 20.683 1.00 98.31 178 GLU A C 1
ATOM 1431 O O . GLU A 1 178 ? -18.644 16.081 19.817 1.00 98.31 178 GLU A O 1
ATOM 1436 N N . LEU A 1 179 ? -18.192 13.989 20.493 1.00 98.25 179 LEU A N 1
ATOM 1437 C CA . LEU A 1 179 ? -18.546 13.330 19.228 1.00 98.25 179 LEU A CA 1
ATOM 1438 C C . LEU A 1 179 ? -20.051 13.079 19.049 1.00 98.25 179 LEU A C 1
ATOM 1440 O O . LEU A 1 179 ? -20.516 12.963 17.913 1.00 98.25 179 LEU A O 1
ATOM 1444 N N . PHE A 1 180 ? -20.799 12.961 20.148 1.00 97.62 180 PHE A N 1
ATOM 1445 C CA . PHE A 1 180 ? -22.232 12.658 20.151 1.00 97.62 180 PHE A CA 1
ATOM 1446 C C . PHE A 1 180 ? -22.986 13.637 21.064 1.00 97.62 180 PHE A C 1
ATOM 1448 O O . PHE A 1 180 ? -23.400 13.258 22.168 1.00 97.62 180 PHE A O 1
ATOM 1455 N N . PRO A 1 181 ? -23.187 14.895 20.628 1.00 94.81 181 PRO A N 1
ATOM 1456 C CA . PRO A 1 181 ? -23.869 15.918 21.424 1.00 94.81 181 PRO A CA 1
ATOM 1457 C C . PRO A 1 181 ? -25.317 15.544 21.784 1.00 94.81 181 PRO A C 1
ATOM 1459 O O . PRO A 1 181 ? -25.821 15.966 22.823 1.00 94.81 181 PRO A O 1
ATOM 1462 N N . GLN A 1 182 ? -25.968 14.686 20.991 1.00 93.25 182 GLN A N 1
ATOM 1463 C CA . GLN A 1 182 ? -27.289 14.117 21.286 1.00 93.25 182 GLN A CA 1
ATOM 1464 C C . GLN A 1 182 ? -27.308 13.170 22.501 1.00 93.25 182 GLN A C 1
ATOM 1466 O O . GLN A 1 182 ? -28.376 12.799 22.976 1.00 93.25 182 GLN A O 1
ATOM 1471 N N . GLY A 1 183 ? -26.141 12.768 23.011 1.00 94.69 183 GLY A N 1
ATOM 1472 C CA . GLY A 1 183 ? -25.997 11.809 24.100 1.00 94.69 183 GLY A CA 1
ATOM 1473 C C . GLY A 1 183 ? -25.784 10.380 23.600 1.00 94.69 183 GLY A C 1
ATOM 1474 O O . GLY A 1 183 ? -26.577 9.838 22.835 1.00 94.69 183 GLY A O 1
ATOM 1475 N N . PHE A 1 184 ? -24.713 9.748 24.084 1.00 95.25 184 PHE A N 1
ATOM 1476 C CA . PHE A 1 184 ? -24.282 8.408 23.667 1.00 95.25 184 PHE A CA 1
ATOM 1477 C C . PHE A 1 184 ? -25.354 7.323 23.886 1.00 95.25 184 PHE A C 1
ATOM 1479 O O . PHE A 1 184 ? -25.573 6.485 23.015 1.00 95.25 184 PHE A O 1
ATOM 1486 N N . ASP A 1 185 ? -26.050 7.363 25.025 1.00 94.56 185 ASP A N 1
ATOM 1487 C CA . ASP A 1 185 ? -27.042 6.346 25.409 1.00 94.56 185 ASP A CA 1
ATOM 1488 C C . ASP A 1 185 ? -28.397 6.513 24.696 1.00 94.56 185 ASP A C 1
ATOM 1490 O O . ASP A 1 185 ? -29.252 5.634 24.772 1.00 94.56 185 ASP A O 1
ATOM 1494 N N . GLN A 1 186 ? -28.604 7.631 23.991 1.00 95.62 186 GLN A N 1
ATOM 1495 C CA . GLN A 1 186 ? -29.832 7.900 23.232 1.00 95.62 186 GLN A CA 1
ATOM 1496 C C . GLN A 1 186 ? -29.773 7.341 21.801 1.00 95.62 186 GLN A C 1
ATOM 1498 O O . GLN A 1 186 ? -30.775 7.351 21.086 1.00 95.62 186 GLN A O 1
ATOM 1503 N N . ILE A 1 187 ? -28.604 6.859 21.365 1.00 96.88 187 ILE A N 1
ATOM 1504 C CA . ILE A 1 187 ? -28.378 6.378 20.001 1.00 96.88 187 ILE A CA 1
ATOM 1505 C C . ILE A 1 187 ? -28.859 4.930 19.870 1.00 96.88 187 ILE A C 1
ATOM 1507 O O . ILE A 1 187 ? -28.393 4.028 20.565 1.00 96.88 187 ILE A O 1
ATOM 1511 N N . ASP A 1 188 ? -29.744 4.678 18.904 1.00 95.38 188 ASP A N 1
ATOM 1512 C CA . ASP A 1 188 ? -30.141 3.323 18.507 1.00 95.38 188 ASP A CA 1
ATOM 1513 C C . ASP A 1 188 ? -29.087 2.726 17.562 1.00 95.38 188 ASP A C 1
ATOM 1515 O O . ASP A 1 188 ? -29.250 2.666 16.340 1.00 95.38 188 ASP A O 1
ATOM 1519 N N . TRP A 1 189 ? -27.956 2.316 18.139 1.00 95.38 189 TRP A N 1
ATOM 1520 C CA . TRP A 1 189 ? -26.787 1.823 17.407 1.00 95.38 189 TRP A CA 1
ATOM 1521 C C . TRP A 1 189 ? -27.104 0.768 16.332 1.00 95.38 189 TRP A C 1
ATOM 1523 O O . TRP A 1 189 ? -26.603 0.907 15.211 1.00 95.38 189 TRP A O 1
ATOM 1533 N N . PRO A 1 190 ? -27.966 -0.245 16.574 1.00 91.88 190 PRO A N 1
ATOM 1534 C CA . PRO A 1 190 ? -28.347 -1.210 15.548 1.00 91.88 190 PRO A CA 1
ATOM 1535 C C . PRO A 1 190 ? -28.905 -0.624 14.249 1.00 91.88 190 PRO A C 1
ATOM 1537 O O . PRO A 1 190 ? -28.727 -1.272 13.209 1.00 91.88 190 PRO A O 1
ATOM 1540 N N . LYS A 1 191 ? -29.573 0.541 14.295 1.00 90.88 191 LYS A N 1
ATOM 1541 C CA . LYS A 1 191 ? -30.127 1.222 13.111 1.00 90.88 191 LYS A CA 1
ATOM 1542 C C . LYS A 1 191 ? -29.048 1.865 12.251 1.00 90.88 191 LYS A C 1
ATOM 1544 O O . LYS A 1 191 ? -29.196 1.910 11.038 1.00 90.88 191 LYS A O 1
ATOM 1549 N N . HIS A 1 192 ? -27.934 2.255 12.855 1.00 91.94 192 HIS A N 1
ATOM 1550 C CA . HIS A 1 192 ? -26.889 3.021 12.189 1.00 91.94 192 HIS A CA 1
ATOM 1551 C C . HIS A 1 192 ? -25.752 2.176 11.603 1.00 91.94 192 HIS A C 1
ATOM 1553 O O . HIS A 1 192 ? -24.735 2.711 11.171 1.00 91.94 192 HIS A O 1
ATOM 1559 N N . ARG A 1 193 ? -25.890 0.845 11.536 1.00 87.38 193 ARG A N 1
ATOM 1560 C CA . ARG A 1 193 ? -24.869 -0.018 10.906 1.00 87.38 193 ARG A CA 1
ATOM 1561 C C . ARG A 1 193 ? -24.565 0.382 9.463 1.00 87.38 193 ARG A C 1
ATOM 1563 O O . ARG A 1 193 ? -23.398 0.513 9.107 1.00 87.38 193 ARG A O 1
ATOM 1570 N N . ALA A 1 194 ? -25.620 0.576 8.674 1.00 85.94 194 ALA A N 1
ATOM 1571 C CA . ALA A 1 194 ? -25.538 0.904 7.252 1.00 85.94 194 ALA A CA 1
ATOM 1572 C C . ALA A 1 194 ? -25.538 2.418 6.977 1.00 85.94 194 ALA A C 1
ATOM 1574 O O . ALA A 1 194 ? -25.390 2.823 5.828 1.00 85.94 194 ALA A O 1
ATOM 1575 N N . ASP A 1 195 ? -25.701 3.252 8.010 1.00 90.38 195 ASP A N 1
ATOM 1576 C CA . ASP A 1 195 ? -25.637 4.703 7.854 1.00 90.38 195 ASP A CA 1
ATOM 1577 C C . ASP A 1 195 ? -24.226 5.120 7.458 1.00 90.38 195 ASP A C 1
ATOM 1579 O O . ASP A 1 195 ? -23.249 4.759 8.115 1.00 90.38 195 ASP A O 1
ATOM 1583 N N . LEU A 1 196 ? -24.129 5.895 6.385 1.00 91.88 196 LEU A N 1
ATOM 1584 C CA . LEU A 1 196 ? -22.865 6.306 5.800 1.00 91.88 196 LEU A CA 1
ATOM 1585 C C . LEU A 1 196 ? -23.002 7.729 5.263 1.00 91.88 196 LEU A C 1
ATOM 1587 O O . LEU A 1 196 ? -23.993 8.066 4.610 1.00 91.88 196 LEU A O 1
ATOM 1591 N N . ALA A 1 197 ? -22.024 8.579 5.557 1.00 93.44 197 ALA A N 1
ATOM 1592 C CA . ALA A 1 197 ? -21.955 9.914 4.988 1.00 93.44 197 ALA A CA 1
ATOM 1593 C C . ALA A 1 197 ? -21.619 9.817 3.496 1.00 93.44 197 ALA A C 1
ATOM 1595 O O . ALA A 1 197 ? -20.857 8.949 3.074 1.00 93.44 197 ALA A O 1
ATOM 1596 N N . SER A 1 198 ? -22.135 10.739 2.681 1.00 90.25 198 SER A N 1
ATOM 1597 C CA . SER A 1 198 ? -21.800 10.785 1.251 1.00 90.25 198 SER A CA 1
ATOM 1598 C C . SER A 1 198 ? -20.301 10.977 1.003 1.00 90.25 198 SER A C 1
ATOM 1600 O O . SER A 1 198 ? -19.795 10.550 -0.026 1.00 90.25 198 SER A O 1
ATOM 1602 N N . THR A 1 199 ? -19.595 11.594 1.951 1.00 90.06 199 THR A N 1
ATOM 1603 C CA . THR A 1 199 ? -18.137 11.766 1.953 1.00 90.06 199 THR A CA 1
ATOM 1604 C C . THR A 1 199 ? -17.359 10.467 2.149 1.00 90.06 199 THR A C 1
ATOM 1606 O O . THR A 1 199 ? -16.221 10.363 1.708 1.00 90.06 199 THR A O 1
ATOM 1609 N N . ASP A 1 200 ? -17.971 9.476 2.794 1.00 89.25 200 ASP A N 1
ATOM 1610 C CA . ASP A 1 200 ? -17.356 8.188 3.133 1.00 89.25 200 ASP A CA 1
ATOM 1611 C C . ASP A 1 200 ? -17.809 7.080 2.166 1.00 89.25 200 ASP A C 1
ATOM 1613 O O . ASP A 1 200 ? -17.309 5.958 2.204 1.00 89.25 200 ASP A O 1
ATOM 1617 N N . HIS A 1 201 ? -18.758 7.393 1.283 1.00 86.88 201 HIS A N 1
ATOM 1618 C CA . HIS A 1 201 ? -19.329 6.486 0.296 1.00 86.88 201 HIS A CA 1
ATOM 1619 C C . HIS A 1 201 ? -18.570 6.572 -1.034 1.00 86.88 201 HIS A C 1
ATOM 1621 O O . HIS A 1 201 ? -19.118 6.990 -2.053 1.00 86.88 201 HIS A O 1
ATOM 1627 N N . ILE A 1 202 ? -17.289 6.194 -1.007 1.00 84.69 202 ILE A N 1
ATOM 1628 C CA . ILE A 1 202 ? -16.406 6.214 -2.186 1.00 84.69 202 ILE A CA 1
ATOM 1629 C C . ILE A 1 202 ? -16.704 5.015 -3.091 1.00 84.69 202 ILE A C 1
ATOM 1631 O O . ILE A 1 202 ? -16.786 5.146 -4.310 1.00 84.69 202 ILE A O 1
ATOM 1635 N N . VAL A 1 203 ? -16.901 3.843 -2.485 1.00 83.88 203 VAL A N 1
ATOM 1636 C CA . VAL A 1 203 ? -17.189 2.585 -3.171 1.00 83.88 203 VAL A CA 1
ATOM 1637 C C . VAL A 1 203 ? -18.595 2.130 -2.795 1.00 83.88 203 VAL A C 1
ATOM 1639 O O . VAL A 1 203 ? -18.833 1.768 -1.636 1.00 83.88 203 VAL A O 1
ATOM 1642 N N . PRO A 1 204 ? -19.544 2.140 -3.749 1.00 81.56 204 PRO A N 1
ATOM 1643 C CA . PRO A 1 204 ? -20.912 1.759 -3.460 1.00 81.56 204 PRO A CA 1
ATOM 1644 C C . PRO A 1 204 ? -21.054 0.306 -3.023 1.00 81.56 204 PRO A C 1
ATOM 1646 O O . PRO A 1 204 ? -20.548 -0.610 -3.673 1.00 81.56 204 PRO A O 1
ATOM 1649 N N . GLU A 1 205 ? -21.818 0.082 -1.954 1.00 82.25 205 GLU A N 1
ATOM 1650 C CA . GLU A 1 205 ? -22.199 -1.275 -1.569 1.00 82.25 205 GLU A CA 1
ATOM 1651 C C . GLU A 1 205 ? -23.040 -1.935 -2.661 1.00 82.25 205 GLU A C 1
ATOM 1653 O O . GLU A 1 205 ? -24.000 -1.355 -3.183 1.00 82.25 205 GLU A O 1
ATOM 1658 N N . THR A 1 206 ? -22.751 -3.203 -2.935 1.00 85.88 206 THR A N 1
ATOM 1659 C CA . THR A 1 206 ? -23.594 -3.991 -3.828 1.00 85.88 206 THR A CA 1
ATOM 1660 C C . THR A 1 206 ? -24.912 -4.376 -3.150 1.00 85.88 206 THR A C 1
ATOM 1662 O O . THR A 1 206 ? -25.013 -4.486 -1.924 1.00 85.88 206 THR A O 1
ATOM 1665 N N . LEU A 1 207 ? -25.931 -4.686 -3.959 1.00 86.31 207 LEU A N 1
ATOM 1666 C CA . LEU A 1 207 ? -27.190 -5.258 -3.467 1.00 86.31 207 LEU A CA 1
ATOM 1667 C C . LEU A 1 207 ? -26.962 -6.531 -2.631 1.00 86.31 207 LEU A C 1
ATOM 1669 O O . LEU A 1 207 ? -27.692 -6.789 -1.676 1.00 86.31 207 LEU A O 1
ATOM 1673 N N . LEU A 1 208 ? -25.927 -7.307 -2.964 1.00 86.56 208 LEU A N 1
ATOM 1674 C CA . LEU A 1 208 ? -25.601 -8.545 -2.270 1.00 86.56 208 LEU A CA 1
ATOM 1675 C C . LEU A 1 208 ? -25.170 -8.289 -0.822 1.00 86.56 208 LEU A C 1
ATOM 1677 O O . LEU A 1 208 ? -25.662 -8.971 0.071 1.00 86.56 208 LEU A O 1
ATOM 1681 N N . VAL A 1 209 ? -24.329 -7.279 -0.571 1.00 85.62 209 VAL A N 1
ATOM 1682 C CA . VAL A 1 209 ? -23.938 -6.868 0.793 1.00 85.62 209 VAL A CA 1
ATOM 1683 C C . VAL A 1 209 ? -25.151 -6.372 1.571 1.00 85.62 209 VAL A C 1
ATOM 1685 O O . VAL A 1 209 ? -25.381 -6.817 2.697 1.00 85.62 209 VAL A O 1
ATOM 1688 N N . ARG A 1 210 ? -25.982 -5.530 0.946 1.00 85.31 210 ARG A N 1
ATOM 1689 C CA . ARG A 1 210 ? -27.190 -4.972 1.574 1.00 85.31 210 ARG A CA 1
ATOM 1690 C C . ARG A 1 210 ? -28.182 -6.046 2.028 1.00 85.31 210 ARG A C 1
ATOM 1692 O O . ARG A 1 210 ? -28.863 -5.851 3.030 1.00 85.31 210 ARG A O 1
ATOM 1699 N N . ILE A 1 211 ? -28.241 -7.185 1.333 1.00 88.06 211 ILE A N 1
ATOM 1700 C CA . ILE A 1 211 ? -29.072 -8.342 1.710 1.00 88.06 211 ILE A CA 1
ATOM 1701 C C . ILE A 1 211 ? -28.343 -9.264 2.699 1.00 88.06 211 ILE A C 1
ATOM 1703 O O . ILE A 1 211 ? -28.932 -9.706 3.687 1.00 88.06 211 ILE A O 1
ATOM 1707 N N . ALA A 1 212 ? -27.063 -9.559 2.459 1.00 87.44 212 ALA A N 1
ATOM 1708 C CA . ALA A 1 212 ? -26.301 -10.516 3.254 1.00 87.44 212 ALA A CA 1
ATOM 1709 C C . ALA A 1 212 ? -26.046 -10.020 4.684 1.00 87.44 212 ALA A C 1
ATOM 1711 O O . ALA A 1 212 ? -26.178 -10.796 5.628 1.00 87.44 212 ALA A O 1
ATOM 1712 N N . MET A 1 213 ? -25.725 -8.738 4.878 1.00 87.44 213 MET A N 1
ATOM 1713 C CA . MET A 1 213 ? -25.354 -8.210 6.199 1.00 87.44 213 MET A CA 1
ATOM 1714 C C . MET A 1 213 ? -26.490 -8.295 7.238 1.00 87.44 213 MET A C 1
ATOM 1716 O O . MET A 1 213 ? -26.229 -8.743 8.362 1.00 87.44 213 MET A O 1
ATOM 1720 N N . PRO A 1 214 ? -27.761 -7.970 6.914 1.00 86.31 214 PRO A N 1
ATOM 1721 C CA . PRO A 1 214 ? -28.892 -8.232 7.805 1.00 86.31 214 PRO A CA 1
ATOM 1722 C C . PRO A 1 214 ? -29.069 -9.710 8.178 1.00 86.31 214 PRO A C 1
ATOM 1724 O O . PRO A 1 214 ? -29.416 -9.998 9.328 1.00 86.31 214 PRO A O 1
ATOM 1727 N N . ILE A 1 215 ? -28.814 -10.632 7.241 1.00 89.31 215 ILE A N 1
ATOM 1728 C CA . ILE A 1 215 ? -28.902 -12.082 7.468 1.00 89.31 215 ILE A CA 1
ATOM 1729 C C . ILE A 1 215 ? -27.781 -12.533 8.401 1.00 89.31 215 ILE A C 1
ATOM 1731 O O . ILE A 1 215 ? -28.060 -13.171 9.413 1.00 89.31 215 ILE A O 1
ATOM 1735 N N . VAL A 1 216 ? -26.532 -12.149 8.119 1.00 88.94 216 VAL A N 1
ATOM 1736 C CA . VAL A 1 216 ? -25.376 -12.454 8.978 1.00 88.94 216 VAL A CA 1
ATOM 1737 C C . VAL A 1 216 ? -25.639 -11.967 10.399 1.00 88.94 216 VAL A C 1
ATOM 1739 O O . VAL A 1 216 ? -25.464 -12.731 11.340 1.00 88.94 216 VAL A O 1
ATOM 1742 N N . ARG A 1 217 ? -26.157 -10.745 10.563 1.00 85.50 217 ARG A N 1
ATOM 1743 C CA . ARG A 1 217 ? -26.561 -10.203 11.869 1.00 85.50 217 ARG A CA 1
ATOM 1744 C C . ARG A 1 217 ? -27.612 -11.067 12.566 1.00 85.50 217 ARG A C 1
ATOM 1746 O O . ARG A 1 217 ? -27.537 -11.262 13.777 1.00 85.50 217 ARG A O 1
ATOM 1753 N N . TYR A 1 218 ? -28.639 -11.503 11.839 1.00 88.06 218 TYR A N 1
ATOM 1754 C CA . TYR A 1 218 ? -29.688 -12.337 12.418 1.00 88.06 218 TYR A CA 1
ATOM 1755 C C . TYR A 1 218 ? -29.119 -13.679 12.883 1.00 88.06 218 TYR A C 1
ATOM 1757 O O . TYR A 1 218 ? -29.367 -14.079 14.018 1.00 88.06 218 TYR A O 1
ATOM 1765 N N . LEU A 1 219 ? -28.305 -14.322 12.043 1.00 89.56 219 LEU A N 1
ATOM 1766 C CA . LEU A 1 219 ? -27.648 -15.594 12.341 1.00 89.56 219 LEU A CA 1
ATOM 1767 C C . LEU A 1 219 ? -26.641 -15.478 13.489 1.00 89.56 219 LEU A C 1
ATOM 1769 O O . LEU A 1 219 ? -26.534 -16.398 14.294 1.00 89.56 219 LEU A O 1
ATOM 1773 N N . GLU A 1 220 ? -25.950 -14.343 13.611 1.00 89.62 220 GLU A N 1
ATOM 1774 C CA . GLU A 1 220 ? -24.934 -14.119 14.641 1.00 89.62 220 GLU A CA 1
ATOM 1775 C C . GLU A 1 220 ? -25.481 -14.319 16.062 1.00 89.62 220 GLU A C 1
ATOM 1777 O O . GLU A 1 220 ? -24.793 -14.869 16.920 1.00 89.62 220 GLU A O 1
ATOM 1782 N N . LYS A 1 221 ? -26.742 -13.931 16.297 1.00 86.94 221 LYS A N 1
ATOM 1783 C CA . LYS A 1 221 ? -27.420 -14.075 17.597 1.00 86.94 221 LYS A CA 1
ATOM 1784 C C . LYS A 1 221 ? -27.556 -15.529 18.050 1.00 86.94 221 LYS A C 1
ATOM 1786 O O . LYS A 1 221 ? -27.703 -15.781 19.241 1.00 86.94 221 LYS A O 1
ATOM 1791 N N . TRP A 1 222 ? -27.520 -16.463 17.106 1.00 92.38 222 TRP A N 1
ATOM 1792 C CA . TRP A 1 222 ? -27.719 -17.890 17.341 1.00 92.38 222 TRP A CA 1
ATOM 1793 C C . TRP A 1 222 ? -26.409 -18.676 17.370 1.00 92.38 222 TRP A C 1
ATOM 1795 O O . TRP A 1 222 ? -26.434 -19.889 17.571 1.00 92.38 222 TRP A O 1
ATOM 1805 N N . ILE A 1 223 ? -25.260 -18.018 17.177 1.00 94.00 223 ILE A N 1
ATOM 1806 C CA . ILE A 1 223 ? -23.962 -18.690 17.220 1.00 94.00 223 ILE A CA 1
ATOM 1807 C C . ILE A 1 223 ? -23.689 -19.158 18.657 1.00 94.00 223 ILE A C 1
ATOM 1809 O O . ILE A 1 223 ? -23.601 -18.327 19.567 1.00 94.00 223 ILE A O 1
ATOM 1813 N N . PRO A 1 224 ? -23.497 -20.471 18.895 1.00 96.06 224 PRO A N 1
ATOM 1814 C CA . PRO A 1 224 ? -23.211 -20.969 20.232 1.00 96.06 224 PRO A CA 1
ATOM 1815 C C . PRO A 1 224 ? -21.912 -20.380 20.785 1.00 96.06 224 PRO A C 1
ATOM 1817 O O . PRO A 1 224 ? -20.897 -20.297 20.088 1.00 96.06 224 PRO A O 1
ATOM 1820 N N . SER A 1 225 ? -21.899 -20.056 22.078 1.00 95.44 225 SER A N 1
ATOM 1821 C CA . SER A 1 225 ? -20.717 -19.469 22.725 1.00 95.44 225 SER A CA 1
ATOM 1822 C C . SER A 1 225 ? -19.466 -20.359 22.629 1.00 95.44 225 SER A C 1
ATOM 1824 O O . SER A 1 225 ? -18.346 -19.853 22.591 1.00 95.44 225 SER A O 1
ATOM 1826 N N . SER A 1 226 ? -19.633 -21.684 22.543 1.00 97.56 226 SER A N 1
ATOM 1827 C CA . SER A 1 226 ? -18.544 -22.640 22.308 1.00 97.56 226 SER A CA 1
ATOM 1828 C C . SER A 1 226 ? -17.912 -22.487 20.920 1.00 97.56 226 SER A C 1
ATOM 1830 O O . SER A 1 226 ? -16.686 -22.532 20.807 1.00 97.56 226 SER A O 1
ATOM 1832 N N . VAL A 1 227 ? -18.722 -22.247 19.884 1.00 98.00 227 VAL A N 1
ATOM 1833 C CA . VAL A 1 227 ? -18.261 -21.989 18.512 1.00 98.00 227 VAL A CA 1
ATOM 1834 C C . VAL A 1 227 ? -17.519 -20.656 18.458 1.00 98.00 227 VAL A C 1
ATOM 1836 O O . VAL A 1 227 ? -16.389 -20.623 17.974 1.00 98.00 227 VAL A O 1
ATOM 1839 N N . ARG A 1 228 ? -18.081 -19.600 19.065 1.00 97.69 228 ARG A N 1
ATOM 1840 C CA . ARG A 1 228 ? -17.422 -18.289 19.194 1.00 97.69 228 ARG A CA 1
ATOM 1841 C C . ARG A 1 228 ? -16.064 -18.399 19.883 1.00 97.69 228 ARG A C 1
ATOM 1843 O O . ARG A 1 228 ? -15.075 -17.889 19.369 1.00 97.69 228 ARG A O 1
ATOM 1850 N N . ARG A 1 229 ? -15.972 -19.114 21.011 1.00 98.06 229 ARG A N 1
ATOM 1851 C CA . ARG A 1 229 ? -14.692 -19.338 21.715 1.00 98.06 229 ARG A CA 1
ATOM 1852 C C . ARG A 1 229 ? -13.673 -20.089 20.854 1.00 98.06 229 ARG A C 1
ATOM 1854 O O . ARG A 1 229 ? -12.496 -19.736 20.871 1.00 98.06 229 ARG A O 1
ATOM 1861 N N . LYS A 1 230 ? -14.107 -21.102 20.096 1.00 98.44 230 LYS A N 1
ATOM 1862 C CA . LYS A 1 230 ? -13.234 -21.839 19.169 1.00 98.44 230 LYS A CA 1
ATOM 1863 C C . LYS A 1 230 ? -12.724 -20.932 18.046 1.00 98.44 230 LYS A C 1
ATOM 1865 O O . LYS A 1 230 ? -11.533 -20.958 17.752 1.00 98.44 230 LYS A O 1
ATOM 1870 N N . ALA A 1 231 ? -13.608 -20.126 17.462 1.00 98.31 231 ALA A N 1
ATOM 1871 C CA . ALA A 1 231 ? -13.265 -19.171 16.418 1.00 98.31 231 ALA A CA 1
ATOM 1872 C C . ALA A 1 231 ? -12.266 -18.121 16.923 1.00 98.31 231 ALA A C 1
ATOM 1874 O O . ALA A 1 231 ? -11.239 -17.917 16.290 1.00 98.31 231 ALA A O 1
ATOM 1875 N N . LEU A 1 232 ? -12.508 -17.543 18.106 1.00 98.56 232 LEU A N 1
ATOM 1876 C CA . LEU A 1 232 ? -11.606 -16.572 18.732 1.00 98.56 232 LEU A CA 1
ATOM 1877 C C . LEU A 1 232 ? -10.211 -17.151 18.989 1.00 98.56 232 LEU A C 1
ATOM 1879 O O . LEU A 1 232 ? -9.216 -16.501 18.670 1.00 98.56 232 LEU A O 1
ATOM 1883 N N . ARG A 1 233 ? -10.134 -18.386 19.505 1.00 98.56 233 ARG A N 1
ATOM 1884 C CA . ARG A 1 233 ? -8.856 -19.086 19.700 1.00 98.56 233 ARG A CA 1
ATOM 1885 C C . ARG A 1 233 ? -8.109 -19.256 18.379 1.00 98.56 233 ARG A C 1
ATOM 1887 O O . ARG A 1 233 ? -6.926 -18.953 18.328 1.00 98.56 233 ARG A O 1
ATOM 1894 N N . LEU A 1 234 ? -8.800 -19.699 17.327 1.00 97.94 234 LEU A N 1
ATOM 1895 C CA . LEU A 1 234 ? -8.194 -19.880 16.009 1.00 97.94 234 LEU A CA 1
ATOM 1896 C C . LEU A 1 234 ? -7.724 -18.546 15.415 1.00 97.94 234 LEU A C 1
ATOM 1898 O O . LEU A 1 234 ? -6.598 -18.454 14.943 1.00 97.94 234 LEU A O 1
ATOM 1902 N N . THR A 1 235 ? -8.534 -17.487 15.481 1.00 98.19 235 THR A N 1
ATOM 1903 C CA . THR A 1 235 ? -8.111 -16.166 14.989 1.00 98.19 235 THR A CA 1
ATOM 1904 C C . THR A 1 235 ? -6.907 -15.630 15.758 1.00 98.19 235 THR A C 1
ATOM 1906 O O . THR A 1 235 ? -5.993 -15.088 15.148 1.00 98.19 235 THR A O 1
ATOM 1909 N N . TYR A 1 236 ? -6.849 -15.827 17.078 1.00 98.62 236 TYR A N 1
ATOM 1910 C CA . TYR A 1 236 ? -5.694 -15.404 17.865 1.00 98.62 236 TYR A CA 1
ATOM 1911 C C . TYR A 1 236 ? -4.440 -16.234 17.558 1.00 98.62 236 TYR A C 1
ATOM 1913 O O . TYR A 1 236 ? -3.345 -15.691 17.488 1.00 98.62 236 TYR A O 1
ATOM 1921 N N . GLU A 1 237 ? -4.596 -17.533 17.294 1.00 98.06 237 GLU A N 1
ATOM 1922 C CA . GLU A 1 237 ? -3.507 -18.395 16.823 1.00 98.06 237 GLU A CA 1
ATOM 1923 C C . GLU A 1 237 ? -2.917 -17.885 15.497 1.00 98.06 237 GLU A C 1
ATOM 1925 O O . GLU A 1 237 ? -1.700 -17.782 15.369 1.00 98.06 237 GLU A O 1
ATOM 1930 N N . HIS A 1 238 ? -3.764 -17.489 14.540 1.00 97.94 238 HIS A N 1
ATOM 1931 C CA . HIS A 1 238 ? -3.310 -16.869 13.291 1.00 97.94 238 HIS A CA 1
ATOM 1932 C C . HIS A 1 238 ? -2.602 -15.521 13.523 1.00 97.94 238 HIS A C 1
ATOM 1934 O O . HIS A 1 238 ? -1.629 -15.235 12.829 1.00 97.94 238 HIS A O 1
ATOM 1940 N N . ILE A 1 239 ? -3.058 -14.707 14.487 1.00 98.44 239 ILE A N 1
ATOM 1941 C CA . ILE A 1 239 ? -2.393 -13.446 14.868 1.00 98.44 239 ILE A CA 1
ATOM 1942 C C . ILE A 1 239 ? -0.986 -13.730 15.402 1.00 98.44 239 ILE A C 1
ATOM 1944 O O . ILE A 1 239 ? -0.020 -13.144 14.923 1.00 98.44 239 ILE A O 1
ATOM 1948 N N . CYS A 1 240 ? -0.858 -14.663 16.351 1.00 98.12 240 CYS A N 1
ATOM 1949 C CA . CYS A 1 240 ? 0.436 -15.062 16.905 1.00 98.12 240 CYS A CA 1
ATOM 1950 C C . CYS A 1 240 ? 1.378 -15.592 15.825 1.00 98.12 240 CYS A C 1
ATOM 1952 O O . CYS A 1 240 ? 2.554 -15.240 15.822 1.00 98.12 240 CYS A O 1
ATOM 1954 N N . TYR A 1 241 ? 0.860 -16.411 14.907 1.00 96.94 241 TYR A N 1
ATOM 1955 C CA . TYR A 1 241 ? 1.646 -16.938 13.803 1.00 96.94 241 TYR A CA 1
ATOM 1956 C C . TYR A 1 241 ? 2.180 -15.819 12.905 1.00 96.94 241 TYR A C 1
ATOM 1958 O O . TYR A 1 241 ? 3.381 -15.768 12.656 1.00 96.94 241 TYR A O 1
ATOM 1966 N N . GLU A 1 242 ? 1.319 -14.906 12.445 1.00 95.62 242 GLU A N 1
ATOM 1967 C CA . GLU A 1 242 ? 1.746 -13.780 11.604 1.00 95.62 242 GLU A CA 1
ATOM 1968 C C . GLU A 1 242 ? 2.859 -12.967 12.271 1.00 95.62 242 GLU A C 1
ATOM 1970 O O . GLU A 1 242 ? 3.868 -12.649 11.639 1.00 95.62 242 GLU A O 1
ATOM 1975 N N . ASP A 1 243 ? 2.692 -12.666 13.554 1.00 96.56 243 ASP A N 1
ATOM 1976 C CA . ASP A 1 243 ? 3.643 -11.877 14.323 1.00 96.56 243 ASP A CA 1
ATOM 1977 C C . ASP A 1 243 ? 4.980 -12.606 14.501 1.00 96.56 243 ASP A C 1
ATOM 1979 O O . ASP A 1 243 ? 6.037 -12.022 14.280 1.00 96.56 243 ASP A O 1
ATOM 1983 N N . GLU A 1 244 ? 4.967 -13.900 14.817 1.00 95.25 244 GLU A N 1
ATOM 1984 C CA . GLU A 1 244 ? 6.192 -14.696 14.942 1.00 95.25 244 GLU A CA 1
ATOM 1985 C C . GLU A 1 244 ? 6.945 -14.821 13.612 1.00 95.25 244 GLU A C 1
ATOM 1987 O O . GLU A 1 244 ? 8.172 -14.729 13.589 1.00 95.25 244 GLU A O 1
ATOM 1992 N N . GLN A 1 245 ? 6.229 -14.993 12.497 1.00 93.88 245 GLN A N 1
ATOM 1993 C CA . GLN A 1 245 ? 6.854 -15.222 11.190 1.00 93.88 245 GLN A CA 1
ATOM 1994 C C . GLN A 1 245 ? 7.340 -13.946 10.489 1.00 93.88 245 GLN A C 1
ATOM 1996 O O . GLN A 1 245 ? 8.111 -14.033 9.526 1.00 93.88 245 GLN A O 1
ATOM 2001 N N . SER A 1 246 ? 6.892 -12.777 10.943 1.00 93.56 246 SER A N 1
ATOM 2002 C CA . SER A 1 246 ? 7.273 -11.459 10.415 1.00 93.56 246 SER A CA 1
ATOM 2003 C C . SER A 1 246 ? 8.123 -10.648 11.396 1.00 93.56 246 SER A C 1
ATOM 2005 O O . SER A 1 246 ? 8.287 -9.440 11.225 1.00 93.56 246 SER A O 1
ATOM 2007 N N . ASP A 1 247 ? 8.616 -11.289 12.459 1.00 94.25 247 ASP A N 1
ATOM 2008 C CA . ASP A 1 247 ? 9.329 -10.631 13.553 1.00 94.25 247 ASP A CA 1
ATOM 2009 C C . ASP A 1 247 ? 8.563 -9.426 14.134 1.00 94.25 247 ASP A C 1
ATOM 2011 O O . ASP A 1 247 ? 9.147 -8.394 14.446 1.00 94.25 247 ASP A O 1
ATOM 2015 N N . TYR A 1 248 ? 7.236 -9.540 14.243 1.00 96.69 248 TYR A N 1
ATOM 2016 C CA . TYR A 1 248 ? 6.293 -8.519 14.719 1.00 96.69 248 TYR A CA 1
ATOM 2017 C C . TYR A 1 248 ? 6.249 -7.230 13.879 1.00 96.69 248 TYR A C 1
ATOM 2019 O O . TYR A 1 248 ? 5.528 -6.293 14.234 1.00 96.69 248 TYR A O 1
ATOM 2027 N N . ILE A 1 249 ? 6.958 -7.191 12.744 1.00 95.50 249 ILE A N 1
ATOM 2028 C CA . ILE A 1 249 ? 6.854 -6.119 11.751 1.00 95.50 249 ILE A CA 1
ATOM 2029 C C . ILE A 1 249 ? 5.485 -6.209 11.085 1.00 95.50 249 ILE A C 1
ATOM 2031 O O . ILE A 1 249 ? 4.715 -5.255 11.138 1.00 95.50 249 ILE A O 1
ATOM 2035 N N . ARG A 1 250 ? 5.157 -7.406 10.579 1.00 94.50 250 ARG A N 1
ATOM 2036 C CA . ARG A 1 250 ? 3.921 -7.747 9.863 1.00 94.50 250 ARG A CA 1
ATOM 2037 C C . ARG A 1 250 ? 3.766 -6.987 8.546 1.00 94.50 250 ARG A C 1
ATOM 2039 O O . ARG A 1 250 ? 4.617 -6.186 8.169 1.00 94.50 250 ARG A O 1
ATOM 2046 N N . GLN A 1 251 ? 2.697 -7.276 7.805 1.00 91.69 251 GLN A N 1
ATOM 2047 C CA . GLN A 1 251 ? 2.509 -6.712 6.468 1.00 91.69 251 GLN A CA 1
ATOM 2048 C C . GLN A 1 251 ? 2.271 -5.193 6.469 1.00 91.69 251 GLN A C 1
ATOM 2050 O O . GLN A 1 251 ? 2.940 -4.486 5.727 1.00 91.69 251 GLN A O 1
ATOM 2055 N N . ALA A 1 252 ? 1.359 -4.680 7.297 1.00 92.62 252 ALA A N 1
ATOM 2056 C CA . ALA A 1 252 ? 0.886 -3.299 7.240 1.00 92.62 252 ALA A CA 1
ATOM 2057 C C . ALA A 1 252 ? 0.778 -2.660 8.643 1.00 92.62 252 ALA A C 1
ATOM 2059 O O . ALA A 1 252 ? 0.564 -3.358 9.640 1.00 92.62 252 ALA A O 1
ATOM 2060 N N . PRO A 1 253 ? 0.836 -1.318 8.750 1.00 95.62 253 PRO A N 1
ATOM 2061 C CA . PRO A 1 253 ? 0.676 -0.612 10.027 1.00 95.62 253 PRO A CA 1
ATOM 2062 C C . PRO A 1 253 ? -0.667 -0.915 10.710 1.00 95.62 253 PRO A C 1
ATOM 2064 O O . PRO A 1 253 ? -0.752 -0.940 11.938 1.00 95.62 253 PRO A O 1
ATOM 2067 N N . VAL A 1 254 ? -1.721 -1.181 9.927 1.00 96.62 254 VAL A N 1
ATOM 2068 C CA . VAL A 1 254 ? -3.067 -1.447 10.450 1.00 96.62 254 VAL A CA 1
ATOM 2069 C C . VAL A 1 254 ? -3.105 -2.745 11.250 1.00 96.62 254 VAL A C 1
ATOM 2071 O O . VAL A 1 254 ? -3.500 -2.742 12.418 1.00 96.62 254 VAL A O 1
ATOM 2074 N N . ASN A 1 255 ? -2.656 -3.857 10.660 1.00 96.12 255 ASN A N 1
ATOM 2075 C CA . ASN A 1 255 ? -2.614 -5.121 11.386 1.00 96.12 255 ASN A CA 1
ATOM 2076 C C . ASN A 1 255 ? -1.506 -5.119 12.449 1.00 96.12 255 ASN A C 1
ATOM 2078 O O . ASN A 1 255 ? -1.681 -5.757 13.481 1.00 96.12 255 ASN A O 1
ATOM 2082 N N . ALA A 1 256 ? -0.434 -4.336 12.280 1.00 97.75 256 ALA A N 1
ATOM 2083 C CA . ALA A 1 256 ? 0.538 -4.116 13.346 1.00 97.75 256 ALA A CA 1
ATOM 2084 C C . ALA A 1 256 ? -0.081 -3.504 14.604 1.00 97.75 256 ALA A C 1
ATOM 2086 O O . ALA A 1 256 ? 0.063 -4.043 15.706 1.00 97.75 256 ALA A O 1
ATOM 2087 N N . CYS A 1 257 ? -0.849 -2.433 14.454 1.00 98.44 257 CYS A N 1
ATOM 2088 C CA . CYS A 1 257 ? -1.544 -1.817 15.572 1.00 98.44 257 CYS A CA 1
ATOM 2089 C C . CYS A 1 257 ? -2.567 -2.778 16.199 1.00 98.44 257 CYS A C 1
ATOM 2091 O O . CYS A 1 257 ? -2.554 -2.977 17.415 1.00 98.44 257 CYS A O 1
ATOM 2093 N N . TYR A 1 258 ? -3.410 -3.433 15.394 1.00 98.56 258 TYR A N 1
ATOM 2094 C CA . TYR A 1 258 ? -4.453 -4.310 15.929 1.00 98.56 258 TYR A CA 1
ATOM 2095 C C . TYR A 1 258 ? -3.925 -5.604 16.560 1.00 98.56 258 TYR A C 1
ATOM 2097 O O . TYR A 1 258 ? -4.432 -6.001 17.608 1.00 98.56 258 TYR A O 1
ATOM 2105 N N . ASN A 1 259 ? -2.900 -6.243 15.996 1.00 98.56 259 ASN A N 1
ATOM 2106 C CA . ASN A 1 259 ? -2.290 -7.433 16.598 1.00 98.56 259 ASN A CA 1
ATOM 2107 C C . ASN A 1 259 ? -1.635 -7.085 17.942 1.00 98.56 259 ASN A C 1
ATOM 2109 O O . ASN A 1 259 ? -1.819 -7.799 18.929 1.00 98.56 259 ASN A O 1
ATOM 2113 N N . THR A 1 260 ? -0.972 -5.925 18.024 1.00 98.69 260 THR A N 1
ATOM 2114 C CA . THR A 1 260 ? -0.406 -5.412 19.284 1.00 98.69 260 THR A CA 1
ATOM 2115 C C . THR A 1 260 ? -1.491 -5.237 20.349 1.00 98.69 260 THR A C 1
ATOM 2117 O O . THR A 1 260 ? -1.330 -5.681 21.487 1.00 98.69 260 THR A O 1
ATOM 2120 N N . LEU A 1 261 ? -2.633 -4.651 19.974 1.00 98.62 261 LEU A N 1
ATOM 2121 C CA . LEU A 1 261 ? -3.786 -4.524 20.866 1.00 98.62 261 LEU A CA 1
ATOM 2122 C C . LEU A 1 261 ? -4.369 -5.889 21.255 1.00 98.62 261 LEU A C 1
ATOM 2124 O O . LEU A 1 261 ? -4.751 -6.081 22.407 1.00 98.62 261 LEU A O 1
ATOM 2128 N N . ALA A 1 262 ? -4.422 -6.858 20.338 1.00 98.62 262 ALA A N 1
ATOM 2129 C CA . ALA A 1 262 ? -4.900 -8.204 20.645 1.00 98.62 262 ALA A CA 1
ATOM 2130 C C . ALA A 1 262 ? -4.000 -8.892 21.686 1.00 98.62 262 ALA A C 1
ATOM 2132 O O . ALA A 1 262 ? -4.509 -9.501 22.628 1.00 98.62 262 ALA A O 1
ATOM 2133 N N . HIS A 1 263 ? -2.675 -8.745 21.580 1.00 98.62 263 HIS A N 1
ATOM 2134 C CA . HIS A 1 263 ? -1.732 -9.226 22.593 1.00 98.62 263 HIS A CA 1
ATOM 2135 C C . HIS A 1 263 ? -1.908 -8.533 23.944 1.00 98.62 263 HIS A C 1
ATOM 2137 O O . HIS A 1 263 ? -1.876 -9.209 24.973 1.00 98.62 263 HIS A O 1
ATOM 2143 N N . PHE A 1 264 ? -2.153 -7.221 23.948 1.00 98.44 264 PHE A N 1
ATOM 2144 C CA . PHE A 1 264 ? -2.448 -6.472 25.169 1.00 98.44 264 PHE A CA 1
ATOM 2145 C C . PHE A 1 264 ? -3.716 -6.988 25.863 1.00 98.44 264 PHE A C 1
ATOM 2147 O O . PHE A 1 264 ? -3.698 -7.258 27.062 1.00 98.44 264 PHE A O 1
ATOM 2154 N N . VAL A 1 265 ? -4.793 -7.215 25.105 1.00 97.94 265 VAL A N 1
ATOM 2155 C CA . VAL A 1 265 ? -6.063 -7.753 25.627 1.00 97.94 265 VAL A CA 1
ATOM 2156 C C . VAL A 1 265 ? -5.930 -9.181 26.162 1.00 97.94 265 VAL A C 1
ATOM 2158 O O . VAL A 1 265 ? -6.639 -9.554 27.095 1.00 97.94 265 VAL A O 1
ATOM 2161 N N . GLU A 1 266 ? -5.022 -9.974 25.598 1.00 98.12 266 GLU A N 1
ATOM 2162 C CA . GLU A 1 266 ? -4.704 -11.330 26.063 1.00 98.12 266 GLU A CA 1
ATOM 2163 C C . GLU A 1 266 ? -3.654 -11.363 27.189 1.00 98.12 266 GLU A C 1
ATOM 2165 O O . GLU A 1 266 ? -3.246 -12.441 27.619 1.00 98.12 266 GLU A O 1
ATOM 2170 N N . GLY A 1 267 ? -3.194 -10.202 27.673 1.00 97.69 267 GLY A N 1
ATOM 2171 C CA . GLY A 1 267 ? -2.211 -10.109 28.756 1.00 97.69 267 GLY A CA 1
ATOM 2172 C C . GLY A 1 267 ? -0.807 -10.600 28.382 1.00 97.69 267 GLY A C 1
ATOM 2173 O O . GLY A 1 267 ? -0.008 -10.905 29.265 1.00 97.69 267 GLY A O 1
ATOM 2174 N N . GLN A 1 268 ? -0.483 -10.685 27.088 1.00 98.06 268 GLN A N 1
ATOM 2175 C CA . GLN A 1 268 ? 0.806 -11.176 26.590 1.00 98.06 268 GLN A CA 1
ATOM 2176 C C . GLN A 1 268 ? 1.863 -10.064 26.592 1.00 98.06 268 GLN A C 1
ATOM 2178 O O . GLN A 1 268 ? 2.215 -9.515 25.546 1.00 98.06 268 GLN A O 1
ATOM 2183 N N . THR A 1 269 ? 2.382 -9.723 27.772 1.00 97.31 269 THR A N 1
ATOM 2184 C CA . THR A 1 269 ? 3.316 -8.597 27.967 1.00 97.31 269 THR A CA 1
ATOM 2185 C C . THR A 1 269 ? 4.581 -8.689 27.109 1.00 97.31 269 THR A C 1
ATOM 2187 O O . THR A 1 269 ? 4.994 -7.681 26.541 1.00 97.31 269 THR A O 1
ATOM 2190 N N . SER A 1 270 ? 5.159 -9.882 26.936 1.00 98.00 270 SER A N 1
ATOM 2191 C CA . SER A 1 270 ? 6.349 -10.090 26.094 1.00 98.00 270 SER A CA 1
ATOM 2192 C C . SER A 1 270 ? 6.081 -9.824 24.610 1.00 98.00 270 SER A C 1
ATOM 2194 O O . SER A 1 270 ? 6.900 -9.207 23.934 1.00 98.00 270 SER A O 1
ATOM 2196 N N . ARG A 1 271 ? 4.911 -10.228 24.104 1.00 98.31 271 ARG A N 1
ATOM 2197 C CA . ARG A 1 271 ? 4.496 -9.987 22.712 1.00 98.31 271 ARG A CA 1
ATOM 2198 C C . ARG A 1 271 ? 4.189 -8.515 22.456 1.00 98.31 271 ARG A C 1
ATOM 2200 O O . ARG A 1 271 ? 4.512 -7.990 21.392 1.00 98.31 271 ARG A O 1
ATOM 2207 N N . VAL A 1 272 ? 3.600 -7.835 23.442 1.00 98.44 272 VAL A N 1
ATOM 2208 C CA . VAL A 1 272 ? 3.395 -6.380 23.395 1.00 98.44 272 VAL A CA 1
ATOM 2209 C C . VAL A 1 272 ? 4.741 -5.658 23.362 1.00 98.44 272 VAL A C 1
ATOM 2211 O O . VAL A 1 272 ? 4.938 -4.810 22.498 1.00 98.44 272 VAL A O 1
ATOM 2214 N N . ALA A 1 273 ? 5.687 -6.027 24.232 1.00 98.00 273 ALA A N 1
ATOM 2215 C CA . ALA A 1 273 ? 7.031 -5.450 24.233 1.00 98.00 273 ALA A CA 1
ATOM 2216 C C . ALA A 1 273 ? 7.737 -5.657 22.883 1.00 98.00 273 ALA A C 1
ATOM 2218 O O . ALA A 1 273 ? 8.192 -4.688 22.280 1.00 98.00 273 ALA A O 1
ATOM 2219 N N . ARG A 1 274 ? 7.714 -6.884 22.340 1.00 97.81 274 ARG A N 1
ATOM 2220 C CA . ARG A 1 274 ? 8.294 -7.173 21.019 1.00 97.81 274 ARG A CA 1
ATOM 2221 C C . ARG A 1 274 ? 7.623 -6.381 19.895 1.00 97.81 274 ARG A C 1
ATOM 2223 O O . ARG A 1 274 ? 8.300 -5.923 18.984 1.00 97.81 274 ARG A O 1
ATOM 2230 N N . SER A 1 275 ? 6.309 -6.169 19.967 1.00 97.75 275 SER A N 1
ATOM 2231 C CA . SER A 1 275 ? 5.601 -5.311 19.009 1.00 97.75 275 SER A CA 1
ATOM 2232 C C . SER A 1 275 ? 6.100 -3.865 19.058 1.00 97.75 275 SER A C 1
ATOM 2234 O O . SER A 1 275 ? 6.285 -3.250 18.013 1.00 97.75 275 SER A O 1
ATOM 2236 N N . TRP A 1 276 ? 6.348 -3.324 20.253 1.00 97.50 276 TRP A N 1
ATOM 2237 C CA . TRP A 1 276 ? 6.842 -1.955 20.436 1.00 97.50 276 TRP A CA 1
ATOM 2238 C C . TRP A 1 276 ? 8.294 -1.753 20.008 1.00 97.50 276 TRP A C 1
ATOM 2240 O O . TRP A 1 276 ? 8.664 -0.642 19.646 1.00 97.50 276 TRP A O 1
ATOM 2250 N N . GLU A 1 277 ? 9.093 -2.817 19.945 1.00 96.94 277 GLU A N 1
ATOM 2251 C CA . GLU A 1 277 ? 10.419 -2.771 19.317 1.00 96.94 277 GLU A CA 1
ATOM 2252 C C . GLU A 1 277 ? 10.340 -2.556 17.792 1.00 96.94 277 GLU A C 1
ATOM 2254 O O . GLU A 1 277 ? 11.302 -2.084 17.186 1.00 96.94 277 GLU A O 1
ATOM 2259 N N . GLN A 1 278 ? 9.202 -2.881 17.163 1.00 97.06 278 GLN A N 1
ATOM 2260 C CA . GLN A 1 278 ? 9.024 -2.829 15.707 1.00 97.06 278 GLN A CA 1
ATOM 2261 C C . GLN A 1 278 ? 8.080 -1.721 15.241 1.00 97.06 278 GLN A C 1
ATOM 2263 O O . GLN A 1 278 ? 8.318 -1.134 14.190 1.00 97.06 278 GLN A O 1
ATOM 2268 N N . LEU A 1 279 ? 7.025 -1.406 15.999 1.00 96.88 279 LEU A N 1
ATOM 2269 C CA . LEU A 1 279 ? 6.021 -0.396 15.642 1.00 96.88 279 LEU A CA 1
ATOM 2270 C C . LEU A 1 279 ? 6.621 0.961 15.224 1.00 96.88 279 LEU A C 1
ATOM 2272 O O . LEU A 1 279 ? 6.169 1.489 14.205 1.00 96.88 279 LEU A O 1
ATOM 2276 N N . PRO A 1 280 ? 7.656 1.509 15.898 1.00 96.50 280 PRO A N 1
ATOM 2277 C CA . PRO A 1 280 ? 8.283 2.764 15.486 1.00 96.50 280 PRO A CA 1
ATOM 2278 C C . PRO A 1 280 ? 8.852 2.756 14.061 1.00 96.50 280 PRO A C 1
ATOM 2280 O O . PRO A 1 280 ? 9.005 3.821 13.474 1.00 96.50 280 PRO A O 1
ATOM 2283 N N . ARG A 1 281 ? 9.118 1.583 13.461 1.00 95.50 281 ARG A N 1
ATOM 2284 C CA . ARG A 1 281 ? 9.554 1.468 12.054 1.00 95.50 281 ARG A CA 1
ATOM 2285 C C . ARG A 1 281 ? 8.513 1.975 11.060 1.00 95.50 281 ARG A C 1
ATOM 2287 O O . ARG A 1 281 ? 8.865 2.337 9.944 1.00 95.50 281 ARG A O 1
ATOM 2294 N N . TYR A 1 282 ? 7.238 1.988 11.441 1.00 97.25 282 TYR A N 1
ATOM 2295 C CA . TYR A 1 282 ? 6.179 2.560 10.613 1.00 97.25 282 TYR A CA 1
ATOM 2296 C C . TYR A 1 282 ? 6.143 4.087 10.666 1.00 97.25 282 TYR A C 1
ATOM 2298 O O . TYR A 1 282 ? 5.425 4.690 9.879 1.00 97.25 282 TYR A O 1
ATOM 2306 N N . LEU A 1 283 ? 6.901 4.739 11.548 1.00 97.38 283 LEU A N 1
ATOM 2307 C CA . LEU A 1 283 ? 6.941 6.195 11.608 1.00 97.38 283 LEU A CA 1
ATOM 2308 C C . LEU A 1 283 ? 8.007 6.747 10.668 1.00 97.38 283 LEU A C 1
ATOM 2310 O O . LEU A 1 283 ? 9.151 6.295 10.659 1.00 97.38 283 LEU A O 1
ATOM 2314 N N . TRP A 1 284 ? 7.638 7.779 9.919 1.00 95.88 284 TRP A N 1
ATOM 2315 C CA . TRP A 1 284 ? 8.573 8.606 9.178 1.00 95.88 284 TRP A CA 1
ATOM 2316 C C . TRP A 1 284 ? 8.741 9.955 9.873 1.00 95.88 284 TRP A C 1
ATOM 2318 O O . TRP A 1 284 ? 7.770 10.635 10.208 1.00 95.88 284 TRP A O 1
ATOM 2328 N N . ASN A 1 285 ? 9.995 10.348 10.071 1.00 94.25 285 ASN A N 1
ATOM 2329 C CA . ASN A 1 285 ? 10.361 11.613 10.689 1.00 94.25 285 ASN A CA 1
ATOM 2330 C C . ASN A 1 285 ? 10.584 12.668 9.601 1.00 94.25 285 ASN A C 1
ATOM 2332 O O . ASN A 1 285 ? 11.691 12.787 9.075 1.00 94.25 285 ASN A O 1
ATOM 2336 N N . HIS A 1 286 ? 9.549 13.443 9.274 1.00 91.69 286 HIS A N 1
ATOM 2337 C CA . HIS A 1 286 ? 9.737 14.668 8.499 1.00 91.69 286 HIS A CA 1
ATOM 2338 C C . HIS A 1 286 ? 10.411 15.744 9.374 1.00 91.69 286 HIS A C 1
ATOM 2340 O O . HIS A 1 286 ? 10.344 15.666 10.607 1.00 91.69 286 HIS A O 1
ATOM 2346 N N . PRO A 1 287 ? 11.076 16.750 8.776 1.00 90.19 287 PRO A N 1
ATOM 2347 C CA . PRO A 1 287 ? 11.699 17.833 9.540 1.00 90.19 287 PRO A CA 1
ATOM 2348 C C . PRO A 1 287 ? 10.727 18.578 10.469 1.00 90.19 287 PRO A C 1
ATOM 2350 O O . PRO A 1 287 ? 11.113 19.014 11.548 1.00 90.19 287 PRO A O 1
ATOM 2353 N N . ASP A 1 288 ? 9.468 18.698 10.061 1.00 92.06 288 ASP A N 1
ATOM 2354 C CA . ASP A 1 288 ? 8.414 19.498 10.687 1.00 92.06 288 ASP A CA 1
ATOM 2355 C C . ASP A 1 288 ? 7.331 18.660 11.390 1.00 92.06 288 ASP A C 1
ATOM 2357 O O . ASP A 1 288 ? 6.677 19.149 12.309 1.00 92.06 288 ASP A O 1
ATOM 2361 N N . HIS A 1 289 ? 7.157 17.390 11.015 1.00 96.19 289 HIS A N 1
ATOM 2362 C CA . HIS A 1 289 ? 6.128 16.521 11.588 1.00 96.19 289 HIS A CA 1
ATOM 2363 C C . HIS A 1 289 ? 6.513 15.032 11.587 1.00 96.19 289 HIS A C 1
ATOM 2365 O O . HIS A 1 289 ? 7.528 14.621 11.025 1.00 96.19 289 HIS A O 1
ATOM 2371 N N . ILE A 1 290 ? 5.700 14.203 12.243 1.00 97.25 290 ILE A N 1
ATOM 2372 C CA . ILE A 1 290 ? 5.771 12.739 12.143 1.00 97.25 290 ILE A CA 1
ATOM 2373 C C . ILE A 1 290 ? 4.602 12.250 11.296 1.00 97.25 290 ILE A C 1
ATOM 2375 O O . ILE A 1 290 ? 3.469 12.673 11.500 1.00 97.25 290 ILE A O 1
ATOM 2379 N N . ALA A 1 291 ? 4.875 11.332 10.376 1.00 96.50 291 ALA A N 1
ATOM 2380 C CA . ALA A 1 291 ? 3.867 10.659 9.569 1.00 96.50 291 ALA A CA 1
ATOM 2381 C C . ALA A 1 291 ? 3.952 9.140 9.765 1.00 96.50 291 ALA A C 1
ATOM 2383 O O . ALA A 1 291 ? 4.969 8.615 10.214 1.00 96.50 291 ALA A O 1
ATOM 2384 N N . CYS A 1 292 ? 2.881 8.424 9.426 1.00 97.38 292 CYS A N 1
ATOM 2385 C CA . CYS A 1 292 ? 2.858 6.963 9.456 1.00 97.38 292 CYS A CA 1
ATOM 2386 C C . CYS A 1 292 ? 2.906 6.419 8.023 1.00 97.38 292 CYS A C 1
ATOM 2388 O O . CYS A 1 292 ? 2.154 6.862 7.153 1.00 97.38 292 CYS A O 1
ATOM 2390 N N . GLN A 1 293 ? 3.815 5.485 7.783 1.00 95.75 293 GLN A N 1
ATOM 2391 C CA . GLN A 1 293 ? 4.073 4.875 6.489 1.00 95.75 293 GLN A CA 1
ATOM 2392 C C . GLN A 1 293 ? 3.130 3.689 6.231 1.00 95.75 293 GLN A C 1
ATOM 2394 O O . GLN A 1 293 ? 2.759 2.974 7.161 1.00 95.75 293 GLN A O 1
ATOM 2399 N N . GLY A 1 294 ? 2.779 3.432 4.967 1.00 94.06 294 GLY A N 1
ATOM 2400 C CA . GLY A 1 294 ? 1.935 2.292 4.566 1.00 94.06 294 GLY A CA 1
ATOM 2401 C C . GLY A 1 294 ? 2.625 0.920 4.641 1.00 94.06 294 GLY A C 1
ATOM 2402 O O . GLY A 1 294 ? 1.958 -0.101 4.774 1.00 94.06 294 GLY A O 1
ATOM 2403 N N . PHE A 1 295 ? 3.956 0.911 4.628 1.00 93.75 295 PHE A N 1
ATOM 2404 C CA . PHE A 1 295 ? 4.862 -0.202 4.922 1.00 93.75 295 PHE A CA 1
ATOM 2405 C C . PHE A 1 295 ? 5.998 0.351 5.792 1.00 93.75 295 PHE A C 1
ATOM 2407 O O . PHE A 1 295 ? 6.143 1.562 5.904 1.00 93.75 295 PHE A O 1
ATOM 2414 N N . THR A 1 296 ? 6.844 -0.490 6.389 1.00 94.31 296 THR A N 1
ATOM 2415 C CA . THR A 1 296 ? 8.003 0.022 7.150 1.00 94.31 296 THR A CA 1
ATOM 2416 C C . THR A 1 296 ? 8.996 0.809 6.290 1.00 94.31 296 THR A C 1
ATOM 2418 O O . THR A 1 296 ? 9.739 1.638 6.805 1.00 94.31 296 THR A O 1
ATOM 2421 N N . SER A 1 297 ? 9.033 0.541 4.983 1.00 93.69 297 SER A N 1
ATOM 2422 C CA . SER A 1 297 ? 9.730 1.334 3.967 1.00 93.69 297 SER A CA 1
ATOM 2423 C C . SER A 1 297 ? 9.358 0.831 2.566 1.00 93.69 297 SER A C 1
ATOM 2425 O O . SER A 1 297 ? 8.659 -0.173 2.435 1.00 93.69 297 SER A O 1
ATOM 2427 N N . SER A 1 298 ? 9.889 1.479 1.533 1.00 95.12 298 SER A N 1
ATOM 2428 C CA . SER A 1 298 ? 9.897 1.038 0.130 1.00 95.12 298 SER A CA 1
ATOM 2429 C C . SER A 1 298 ? 11.298 0.611 -0.339 1.00 95.12 298 SER A C 1
ATOM 2431 O O . SER A 1 298 ? 11.592 0.637 -1.531 1.00 95.12 298 SER A O 1
ATOM 2433 N N . LYS A 1 299 ? 12.205 0.253 0.584 1.00 96.25 299 LYS A N 1
ATOM 2434 C CA . LYS A 1 299 ? 13.646 0.159 0.296 1.00 96.25 299 LYS A CA 1
ATOM 2435 C C . LYS A 1 299 ? 14.016 -0.825 -0.805 1.00 96.25 299 LYS A C 1
ATOM 2437 O O . LYS A 1 299 ? 14.804 -0.475 -1.683 1.00 96.25 299 LYS A O 1
ATOM 2442 N N . VAL A 1 300 ? 13.502 -2.054 -0.763 1.00 97.62 300 VAL A N 1
ATO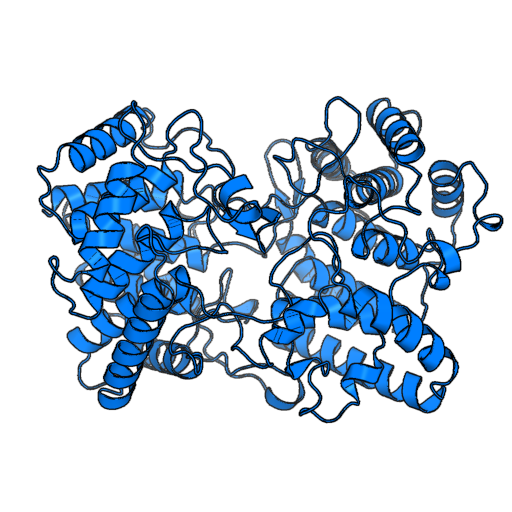M 2443 C CA . VAL A 1 300 ? 13.792 -3.051 -1.806 1.00 97.62 300 VAL A CA 1
ATOM 2444 C C . VAL A 1 300 ? 13.262 -2.579 -3.160 1.00 97.62 300 VAL A C 1
ATOM 2446 O O . VAL A 1 300 ? 14.003 -2.603 -4.143 1.00 97.62 300 VAL A O 1
ATOM 2449 N N . TRP A 1 301 ? 12.029 -2.072 -3.188 1.00 97.19 301 TRP A N 1
ATOM 2450 C CA . TRP A 1 301 ? 11.390 -1.531 -4.389 1.00 97.19 301 TRP A CA 1
ATOM 2451 C C . TRP A 1 301 ? 12.179 -0.371 -5.015 1.00 97.19 301 TRP A C 1
ATOM 2453 O O . TRP A 1 301 ? 12.567 -0.421 -6.185 1.00 97.19 301 TRP A O 1
ATOM 2463 N N . ASP A 1 302 ? 12.501 0.644 -4.214 1.00 97.19 302 ASP A N 1
ATOM 2464 C CA . ASP A 1 302 ? 13.233 1.830 -4.657 1.00 97.19 302 ASP A CA 1
ATOM 2465 C C . ASP A 1 302 ? 14.649 1.477 -5.117 1.00 97.19 302 ASP A C 1
ATOM 2467 O O . ASP A 1 302 ? 15.132 1.981 -6.136 1.00 97.19 302 ASP A O 1
ATOM 2471 N N . THR A 1 303 ? 15.321 0.577 -4.397 1.00 98.12 303 THR A N 1
ATOM 2472 C CA . THR A 1 303 ? 16.675 0.130 -4.740 1.00 98.12 303 THR A CA 1
ATOM 2473 C C . THR A 1 303 ? 16.681 -0.609 -6.077 1.00 98.12 303 THR A C 1
ATOM 2475 O O . THR A 1 303 ? 17.509 -0.295 -6.935 1.00 98.12 303 THR A O 1
ATOM 2478 N N . ALA A 1 304 ? 15.733 -1.523 -6.302 1.00 98.06 304 ALA A N 1
ATOM 2479 C CA . ALA A 1 304 ? 15.617 -2.261 -7.556 1.00 98.06 304 ALA A CA 1
ATOM 2480 C C . ALA A 1 304 ? 15.435 -1.325 -8.762 1.00 98.06 304 ALA A C 1
ATOM 2482 O O . ALA A 1 304 ? 16.202 -1.404 -9.728 1.00 98.06 304 ALA A O 1
ATOM 2483 N N . PHE A 1 305 ? 14.499 -0.372 -8.699 1.00 97.38 305 PHE A N 1
ATOM 2484 C CA . PHE A 1 305 ? 14.303 0.574 -9.802 1.00 97.38 305 PHE A CA 1
ATOM 2485 C C . PHE A 1 305 ? 15.486 1.519 -10.015 1.00 97.38 305 PHE A C 1
ATOM 2487 O O . PHE A 1 305 ? 15.841 1.811 -11.161 1.00 97.38 305 PHE A O 1
ATOM 2494 N N . THR A 1 306 ? 16.139 1.966 -8.940 1.00 96.56 306 THR A N 1
ATOM 2495 C CA . THR A 1 306 ? 17.334 2.819 -9.045 1.00 96.56 306 THR A CA 1
ATOM 2496 C C . THR A 1 306 ? 18.453 2.117 -9.792 1.00 96.56 306 THR A C 1
ATOM 2498 O O . THR A 1 306 ? 19.043 2.684 -10.714 1.00 96.56 306 THR A O 1
ATOM 2501 N N . LEU A 1 307 ? 18.729 0.869 -9.409 1.00 97.31 307 LEU A N 1
ATOM 2502 C CA . LEU A 1 307 ? 19.763 0.057 -10.032 1.00 97.31 307 LEU A CA 1
ATOM 2503 C C . LEU A 1 307 ? 19.461 -0.166 -11.507 1.00 97.31 307 LEU A C 1
ATOM 2505 O O . LEU A 1 307 ? 20.359 -0.037 -12.333 1.00 97.31 307 LEU A O 1
ATOM 2509 N N . GLN A 1 308 ? 18.205 -0.415 -11.873 1.00 95.31 308 GLN A N 1
ATOM 2510 C CA . GLN A 1 308 ? 17.838 -0.516 -13.283 1.00 95.31 308 GLN A CA 1
ATOM 2511 C C . GLN A 1 308 ? 18.122 0.773 -14.057 1.00 95.31 308 GLN A C 1
ATOM 2513 O O . GLN A 1 308 ? 18.582 0.689 -15.186 1.00 95.31 308 GLN A O 1
ATOM 2518 N N . GLY A 1 309 ? 17.910 1.959 -13.484 1.00 93.31 309 GLY A N 1
ATOM 2519 C CA . GLY A 1 309 ? 18.323 3.209 -14.131 1.00 93.31 309 GLY A CA 1
ATOM 2520 C C . GLY A 1 309 ? 19.843 3.313 -14.294 1.00 93.31 309 GLY A C 1
ATOM 2521 O O . GLY A 1 309 ? 20.340 3.561 -15.390 1.00 93.31 309 GLY A O 1
ATOM 2522 N N . MET A 1 310 ? 20.590 3.064 -13.216 1.00 94.69 310 MET A N 1
ATOM 2523 C CA . MET A 1 310 ? 22.053 3.203 -13.193 1.00 94.69 310 MET A CA 1
ATOM 2524 C C . MET A 1 310 ? 22.782 2.186 -14.077 1.00 94.69 310 MET A C 1
ATOM 2526 O O . MET A 1 310 ? 23.805 2.512 -14.668 1.00 94.69 310 MET A O 1
ATOM 2530 N N . THR A 1 311 ? 22.264 0.964 -14.184 1.00 93.94 311 THR A N 1
ATOM 2531 C CA . THR A 1 311 ? 22.878 -0.123 -14.968 1.00 93.94 311 THR A CA 1
ATOM 2532 C C . THR A 1 311 ? 22.722 0.050 -16.477 1.00 93.94 311 THR A C 1
ATOM 2534 O O . THR A 1 311 ? 23.434 -0.603 -17.233 1.00 93.94 311 THR A O 1
ATOM 2537 N N . HIS A 1 312 ? 21.844 0.952 -16.927 1.00 91.19 312 HIS A N 1
ATOM 2538 C CA . HIS A 1 312 ? 21.742 1.344 -18.336 1.00 91.19 312 HIS A CA 1
ATOM 2539 C C . HIS A 1 312 ? 22.677 2.514 -18.698 1.00 91.19 312 HIS A C 1
ATOM 2541 O O . HIS A 1 312 ? 22.711 2.936 -19.851 1.00 91.19 312 HIS A O 1
ATOM 2547 N N . LEU A 1 313 ? 23.431 3.069 -17.746 1.00 91.44 313 LEU A N 1
ATOM 2548 C CA . LEU A 1 313 ? 24.429 4.091 -18.052 1.00 91.44 313 LEU A CA 1
ATOM 2549 C C . LEU A 1 313 ? 25.682 3.467 -18.670 1.00 91.44 313 LEU A C 1
ATOM 2551 O O . LEU A 1 313 ? 26.056 2.336 -18.354 1.00 91.44 313 LEU A O 1
ATOM 2555 N N . GLU A 1 314 ? 26.383 4.257 -19.482 1.00 87.06 314 GLU A N 1
ATOM 2556 C CA . GLU A 1 314 ? 27.733 3.919 -19.927 1.00 87.06 314 GLU A CA 1
ATOM 2557 C C . GLU A 1 314 ? 28.650 3.647 -18.719 1.00 87.06 314 GLU A C 1
ATOM 2559 O O . GLU A 1 314 ? 28.603 4.398 -17.735 1.00 87.06 314 GLU A O 1
ATOM 2564 N N . PRO A 1 315 ? 29.533 2.628 -18.763 1.00 84.88 315 PRO A N 1
ATOM 2565 C CA . PRO A 1 315 ? 30.380 2.267 -17.624 1.00 84.88 315 PRO A CA 1
ATOM 2566 C C . PRO A 1 315 ? 31.285 3.378 -17.081 1.00 84.88 315 PRO A C 1
ATOM 2568 O O . PRO A 1 315 ? 31.730 3.287 -15.935 1.00 84.88 315 PRO A O 1
ATOM 2571 N N . SER A 1 316 ? 31.574 4.398 -17.892 1.00 87.00 316 SER A N 1
ATOM 2572 C CA . SER A 1 316 ? 32.327 5.596 -17.507 1.00 87.00 316 SER A CA 1
ATOM 2573 C C . SER A 1 316 ? 31.503 6.603 -16.694 1.00 87.00 316 SER A C 1
ATOM 2575 O O . SER A 1 316 ? 32.079 7.368 -15.926 1.00 87.00 316 SER A O 1
ATOM 2577 N N . LEU A 1 317 ? 30.175 6.597 -16.842 1.00 88.44 317 LEU A N 1
ATOM 2578 C CA . LEU A 1 317 ? 29.235 7.480 -16.141 1.00 88.44 317 LEU A CA 1
ATOM 2579 C C . LEU A 1 317 ? 28.562 6.789 -14.948 1.00 88.44 317 LEU A C 1
ATOM 2581 O O . LEU A 1 317 ? 28.076 7.451 -14.031 1.00 88.44 317 LEU A O 1
ATOM 2585 N N . ALA A 1 318 ? 28.513 5.457 -14.960 1.00 92.25 318 ALA A N 1
ATOM 2586 C CA . ALA A 1 318 ? 27.847 4.668 -13.938 1.00 92.25 318 ALA A CA 1
ATOM 2587 C C . ALA A 1 318 ? 28.563 4.760 -12.570 1.00 92.25 318 ALA A C 1
ATOM 2589 O O . ALA A 1 318 ? 29.766 4.485 -12.477 1.00 92.25 318 ALA A O 1
ATOM 2590 N N . PRO A 1 319 ? 27.844 5.060 -11.470 1.00 94.06 319 PRO A N 1
ATOM 2591 C CA . PRO A 1 319 ? 28.424 5.102 -10.130 1.00 94.06 319 PRO A CA 1
ATOM 2592 C C . PRO A 1 319 ? 28.646 3.677 -9.593 1.00 94.06 319 PRO A C 1
ATOM 2594 O O . PRO A 1 319 ? 27.847 3.159 -8.813 1.00 94.06 319 PRO A O 1
ATOM 2597 N N . LYS A 1 320 ? 29.741 3.029 -10.018 1.00 94.69 320 LYS A N 1
ATOM 2598 C CA . LYS A 1 320 ? 30.022 1.600 -9.765 1.00 94.69 320 LYS A CA 1
ATOM 2599 C C . LYS A 1 320 ? 29.882 1.192 -8.299 1.00 94.69 320 LYS A C 1
ATOM 2601 O O . LYS A 1 320 ? 29.226 0.196 -8.017 1.00 94.69 320 LYS A O 1
ATOM 2606 N N . GLN A 1 321 ? 30.442 1.975 -7.377 1.00 95.44 321 GLN A N 1
ATOM 2607 C CA . GLN A 1 321 ? 30.356 1.682 -5.944 1.00 95.44 321 GLN A CA 1
ATOM 2608 C C . GLN A 1 321 ? 28.903 1.696 -5.450 1.00 95.44 321 GLN A C 1
ATOM 2610 O O . GLN A 1 321 ? 28.478 0.772 -4.766 1.00 95.44 321 GLN A O 1
ATOM 2615 N N . SER A 1 322 ? 28.105 2.691 -5.851 1.00 96.81 322 SER A N 1
ATOM 2616 C CA . SER A 1 322 ? 26.686 2.738 -5.482 1.00 96.81 322 SER A CA 1
ATOM 2617 C C . SER A 1 322 ? 25.896 1.561 -6.049 1.00 96.81 322 SER A C 1
ATOM 2619 O O . SER A 1 322 ? 25.039 1.022 -5.352 1.00 96.81 322 SER A O 1
ATOM 2621 N N . ILE A 1 323 ? 26.200 1.130 -7.279 1.00 97.31 323 ILE A N 1
ATOM 2622 C CA . ILE A 1 323 ? 25.581 -0.057 -7.888 1.00 97.31 323 ILE A CA 1
ATOM 2623 C C . ILE A 1 323 ? 25.922 -1.316 -7.082 1.00 97.31 323 ILE A C 1
ATOM 2625 O O . ILE A 1 323 ? 25.032 -2.108 -6.781 1.00 97.31 323 ILE A O 1
ATOM 2629 N N . GLN A 1 324 ? 27.191 -1.485 -6.702 1.00 97.44 324 GLN A N 1
ATOM 2630 C CA . GLN A 1 324 ? 27.661 -2.626 -5.911 1.00 97.44 324 GLN A CA 1
ATOM 2631 C C . GLN A 1 324 ? 26.975 -2.689 -4.542 1.00 97.44 324 GLN A C 1
ATOM 2633 O O . GLN A 1 324 ? 26.450 -3.739 -4.177 1.00 97.44 324 GLN A O 1
ATOM 2638 N N . GLU A 1 325 ? 26.896 -1.564 -3.829 1.00 98.06 325 GLU A N 1
ATOM 2639 C CA . GLU A 1 325 ? 26.221 -1.490 -2.529 1.00 98.06 325 GLU A CA 1
ATOM 2640 C C . GLU A 1 325 ? 24.710 -1.740 -2.632 1.00 98.06 325 GLU A C 1
ATOM 2642 O O . GLU A 1 325 ? 24.145 -2.449 -1.802 1.00 98.06 325 GLU A O 1
ATOM 2647 N N . GLY A 1 326 ? 24.052 -1.238 -3.682 1.00 98.12 326 GLY A N 1
ATOM 2648 C CA . GLY A 1 326 ? 22.638 -1.532 -3.923 1.00 98.12 326 GLY A CA 1
ATOM 2649 C C . GLY A 1 326 ? 22.394 -3.009 -4.244 1.00 98.12 326 GLY A C 1
ATOM 2650 O O . GLY A 1 326 ? 21.443 -3.604 -3.741 1.00 98.12 326 GLY A O 1
ATOM 2651 N N . CYS A 1 327 ? 23.270 -3.636 -5.034 1.00 98.44 327 CYS A N 1
ATOM 2652 C CA . CYS A 1 327 ? 23.180 -5.070 -5.317 1.00 98.44 327 CYS A CA 1
ATOM 2653 C C . CYS A 1 327 ? 23.414 -5.907 -4.057 1.00 98.44 327 CYS A C 1
ATOM 2655 O O . CYS A 1 327 ? 22.686 -6.873 -3.832 1.00 98.44 327 CYS A O 1
ATOM 2657 N N . ARG A 1 328 ? 24.384 -5.519 -3.216 1.00 98.06 328 ARG A N 1
ATOM 2658 C CA . ARG A 1 328 ? 24.608 -6.133 -1.902 1.00 98.06 328 ARG A CA 1
ATOM 2659 C C . ARG A 1 328 ? 23.343 -6.043 -1.048 1.00 98.06 328 ARG A C 1
ATOM 2661 O O . ARG A 1 328 ? 22.895 -7.068 -0.540 1.00 98.06 328 ARG A O 1
ATOM 2668 N N . TYR A 1 329 ? 22.726 -4.862 -0.971 1.00 98.38 329 TYR A N 1
ATOM 2669 C CA . TYR A 1 329 ? 21.477 -4.665 -0.237 1.00 98.38 329 TYR A CA 1
ATOM 2670 C C . TYR A 1 329 ? 20.356 -5.587 -0.736 1.00 98.38 329 TYR A C 1
ATOM 2672 O O . TYR A 1 329 ? 19.701 -6.242 0.076 1.00 98.38 329 TYR A O 1
ATOM 2680 N N . LEU A 1 330 ? 20.142 -5.687 -2.055 1.00 98.50 330 LEU A N 1
ATOM 2681 C CA . LEU A 1 330 ? 19.134 -6.596 -2.609 1.00 98.50 330 LEU A CA 1
ATOM 2682 C C . LEU A 1 330 ? 19.447 -8.057 -2.272 1.00 98.50 330 LEU A C 1
ATOM 2684 O O . LEU A 1 330 ? 18.563 -8.764 -1.802 1.00 98.50 330 LEU A O 1
ATOM 2688 N N . VAL A 1 331 ? 20.690 -8.510 -2.446 1.00 98.19 331 VAL A N 1
ATOM 2689 C CA . VAL A 1 331 ? 21.101 -9.885 -2.108 1.00 98.19 331 VAL A CA 1
ATOM 2690 C C . VAL A 1 331 ? 20.832 -10.211 -0.635 1.00 98.19 331 VAL A C 1
ATOM 2692 O O . VAL A 1 331 ? 20.259 -11.254 -0.330 1.00 98.19 331 VAL A O 1
ATOM 2695 N N . GLU A 1 332 ? 21.189 -9.310 0.279 1.00 97.50 332 GLU A N 1
ATOM 2696 C CA . GLU A 1 332 ? 20.952 -9.482 1.717 1.00 97.50 332 GLU A CA 1
ATOM 2697 C C . GLU A 1 332 ? 19.457 -9.485 2.078 1.00 97.50 332 GLU A C 1
ATOM 2699 O O . GLU A 1 332 ? 19.064 -10.081 3.089 1.00 97.50 332 GLU A O 1
ATOM 2704 N N . ASN A 1 333 ? 18.622 -8.853 1.243 1.00 97.81 333 ASN A N 1
ATOM 2705 C CA . ASN A 1 333 ? 17.188 -8.720 1.471 1.00 97.81 333 ASN A CA 1
ATOM 2706 C C . ASN A 1 333 ? 16.304 -9.768 0.769 1.00 97.81 333 ASN A C 1
ATOM 2708 O O . ASN A 1 333 ? 15.080 -9.709 0.905 1.00 97.81 333 ASN A O 1
ATOM 2712 N N . GLN A 1 334 ? 16.886 -10.761 0.088 1.00 98.31 334 GLN A N 1
ATOM 2713 C CA . GLN A 1 334 ? 16.121 -11.920 -0.375 1.00 98.31 334 GLN A CA 1
ATOM 2714 C C . GLN A 1 334 ? 15.629 -12.743 0.822 1.00 98.31 334 GLN A C 1
ATOM 2716 O O . GLN A 1 334 ? 16.393 -13.046 1.743 1.00 98.31 334 GLN A O 1
ATOM 2721 N N . VAL A 1 335 ? 14.366 -13.165 0.813 1.00 97.38 335 VAL A N 1
ATOM 2722 C CA . VAL A 1 335 ? 13.848 -14.089 1.830 1.00 97.38 335 VAL A CA 1
ATOM 2723 C C . VAL A 1 335 ? 14.412 -15.487 1.566 1.00 97.38 335 VAL A C 1
ATOM 2725 O O . VAL A 1 335 ? 14.065 -16.116 0.575 1.00 97.38 335 VAL A O 1
ATOM 2728 N N . ILE A 1 336 ? 15.285 -15.999 2.437 1.00 95.62 336 ILE A N 1
ATOM 2729 C CA . ILE A 1 336 ? 15.961 -17.302 2.223 1.00 95.62 336 ILE A CA 1
ATOM 2730 C C . ILE A 1 336 ? 15.300 -18.469 2.968 1.00 95.62 336 ILE A C 1
ATOM 2732 O O . ILE A 1 336 ? 15.622 -19.630 2.714 1.00 95.62 336 ILE A O 1
ATOM 2736 N N . ASP A 1 337 ? 14.408 -18.169 3.904 1.00 93.62 337 ASP A N 1
ATOM 2737 C CA . ASP A 1 337 ? 13.748 -19.130 4.777 1.00 93.62 337 ASP A CA 1
ATOM 2738 C C . ASP A 1 337 ? 12.261 -19.276 4.432 1.00 93.62 337 ASP A C 1
ATOM 2740 O O . ASP A 1 337 ? 11.589 -18.326 4.026 1.00 93.62 337 ASP A O 1
ATOM 2744 N N . GLU A 1 338 ? 11.751 -20.498 4.578 1.00 94.38 338 GLU A N 1
ATOM 2745 C CA . GLU A 1 338 ? 10.340 -20.807 4.359 1.00 94.38 338 GLU A CA 1
ATOM 2746 C C . GLU A 1 338 ? 9.566 -20.801 5.681 1.00 94.38 338 GLU A C 1
ATOM 2748 O O . GLU A 1 338 ? 10.124 -21.015 6.757 1.00 94.38 338 GLU A O 1
ATOM 2753 N N . LEU A 1 339 ? 8.264 -20.559 5.584 1.00 93.31 339 LEU A N 1
ATOM 2754 C CA . LEU A 1 339 ? 7.343 -20.557 6.709 1.00 93.31 339 LEU A CA 1
ATOM 2755 C C . LEU A 1 339 ? 7.094 -21.978 7.262 1.00 93.31 339 LEU A C 1
ATOM 2757 O O . LEU A 1 339 ? 6.977 -22.928 6.483 1.00 93.31 339 LEU A O 1
ATOM 2761 N N . PRO A 1 340 ? 6.915 -22.147 8.586 1.00 93.31 340 PRO A N 1
ATOM 2762 C CA . PRO A 1 340 ? 6.423 -23.395 9.167 1.00 93.31 340 PRO A CA 1
ATOM 2763 C C . PRO A 1 340 ? 4.908 -23.528 8.940 1.00 93.31 340 PRO A C 1
ATOM 2765 O O . PRO A 1 340 ? 4.156 -22.608 9.239 1.00 93.31 340 PRO A O 1
ATOM 2768 N N . ASP A 1 341 ? 4.424 -24.654 8.412 1.00 89.62 341 ASP A N 1
ATOM 2769 C CA . ASP A 1 341 ? 2.990 -24.924 8.165 1.00 89.62 341 ASP A CA 1
ATOM 2770 C C . ASP A 1 341 ? 2.178 -23.814 7.436 1.00 89.62 341 ASP A C 1
ATOM 2772 O O . ASP A 1 341 ? 1.032 -23.527 7.809 1.00 89.62 341 ASP A O 1
ATOM 2776 N N . PRO A 1 342 ? 2.671 -23.218 6.331 1.00 89.69 342 PRO A N 1
ATOM 2777 C CA . PRO A 1 342 ? 2.056 -22.038 5.707 1.00 89.69 342 PRO A CA 1
ATOM 2778 C C . PRO A 1 342 ? 0.596 -22.260 5.279 1.00 89.69 342 PRO A C 1
ATOM 2780 O O . PRO A 1 342 ? -0.247 -21.369 5.379 1.00 89.69 342 PRO A O 1
ATOM 2783 N N . ARG A 1 343 ? 0.241 -23.488 4.876 1.00 88.75 343 ARG A N 1
ATOM 2784 C CA . ARG A 1 343 ? -1.124 -23.851 4.448 1.00 88.75 343 ARG A CA 1
ATOM 2785 C C . ARG A 1 343 ? -2.166 -23.793 5.569 1.00 88.75 343 ARG A C 1
ATOM 2787 O O . ARG A 1 343 ? -3.356 -23.641 5.269 1.00 88.75 343 ARG A O 1
ATOM 2794 N N . ARG A 1 344 ? -1.762 -23.976 6.833 1.00 90.94 344 ARG A N 1
ATOM 2795 C CA . ARG A 1 344 ? -2.659 -23.832 7.993 1.00 90.94 344 ARG A CA 1
ATOM 2796 C C . ARG A 1 344 ? -3.056 -22.371 8.160 1.00 90.94 344 ARG A C 1
ATOM 2798 O O . ARG A 1 344 ? -4.234 -22.086 8.323 1.00 90.94 344 ARG A O 1
ATOM 2805 N N . TYR A 1 345 ? -2.088 -21.477 7.991 1.00 93.00 345 TYR A N 1
ATOM 2806 C CA . TYR A 1 345 ? -2.227 -20.046 8.251 1.00 93.00 345 TYR A CA 1
ATOM 2807 C C . TYR A 1 345 ? -2.488 -19.203 7.005 1.00 93.00 345 TYR A C 1
ATOM 2809 O O . TYR A 1 345 ? -2.400 -17.980 7.049 1.00 93.00 345 TYR A O 1
ATOM 2817 N N . HIS A 1 346 ? -2.861 -19.853 5.900 1.00 91.44 346 HIS A N 1
ATOM 2818 C CA . HIS A 1 346 ? -3.219 -19.193 4.645 1.00 91.44 346 HIS A CA 1
ATOM 2819 C C . HIS A 1 346 ? -2.068 -18.344 4.077 1.00 91.44 346 HIS A C 1
ATOM 2821 O O . HIS A 1 346 ? -2.299 -17.270 3.534 1.00 91.44 346 HIS A O 1
ATOM 2827 N N . ARG A 1 347 ? -0.820 -18.792 4.217 1.00 90.12 347 ARG A N 1
ATOM 2828 C CA . ARG A 1 347 ? 0.341 -18.154 3.591 1.00 90.12 347 ARG A CA 1
ATOM 2829 C C . ARG A 1 347 ? 0.767 -18.936 2.350 1.00 90.12 347 ARG A C 1
ATOM 2831 O O . ARG A 1 347 ? 0.661 -20.165 2.309 1.00 90.12 347 ARG A O 1
ATOM 2838 N N . LEU A 1 348 ? 1.237 -18.211 1.340 1.00 89.06 348 LEU A N 1
ATOM 2839 C CA . LEU A 1 348 ? 1.947 -18.784 0.199 1.00 89.06 348 LEU A CA 1
ATOM 2840 C C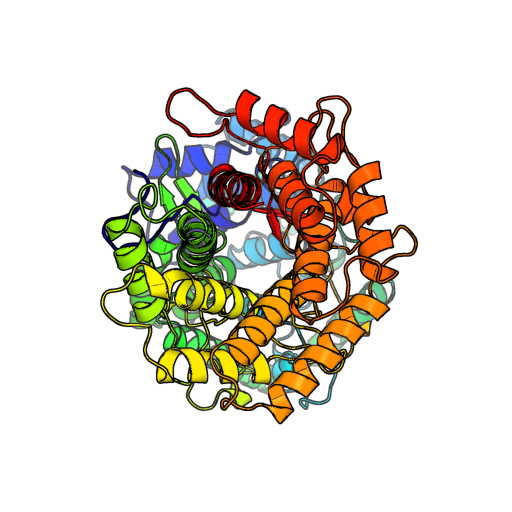 . LEU A 1 348 ? 3.434 -18.991 0.538 1.00 89.06 348 LEU A C 1
ATOM 2842 O O . LEU A 1 348 ? 3.918 -18.384 1.497 1.00 89.06 348 LEU A O 1
ATOM 2846 N N . PRO A 1 349 ? 4.146 -19.854 -0.215 1.00 89.94 349 PRO A N 1
ATOM 2847 C CA . PRO A 1 349 ? 5.598 -19.984 -0.098 1.00 89.94 349 PRO A CA 1
ATOM 2848 C C . PRO A 1 349 ? 6.282 -18.626 -0.256 1.00 89.94 349 PRO A C 1
ATOM 2850 O O . PRO A 1 349 ? 5.925 -17.880 -1.161 1.00 89.94 349 PRO A O 1
ATOM 2853 N N . ARG A 1 350 ? 7.260 -18.297 0.589 1.00 93.38 350 ARG A N 1
ATOM 2854 C CA . ARG A 1 350 ? 7.938 -16.984 0.531 1.00 93.38 350 ARG A CA 1
ATOM 2855 C C . ARG A 1 350 ? 9.402 -17.049 0.123 1.00 93.38 350 ARG A C 1
ATOM 2857 O O . ARG A 1 350 ? 9.961 -16.020 -0.268 1.00 93.38 350 ARG A O 1
ATOM 2864 N N . LYS A 1 351 ? 10.021 -18.228 0.236 1.00 96.38 351 LYS A N 1
ATOM 2865 C CA . LYS A 1 351 ? 11.450 -18.404 -0.018 1.00 96.38 351 LYS A CA 1
ATOM 2866 C C . LYS A 1 351 ? 11.792 -18.009 -1.458 1.00 96.38 351 LYS A C 1
ATOM 2868 O O . LYS A 1 351 ? 11.094 -18.380 -2.396 1.00 96.38 351 LYS A O 1
ATOM 2873 N N . GLY A 1 352 ? 12.891 -17.283 -1.608 1.00 97.25 352 GLY A N 1
ATOM 2874 C CA . GLY A 1 352 ? 13.426 -16.786 -2.868 1.00 97.25 352 GLY A CA 1
ATOM 2875 C C . GLY A 1 352 ? 12.854 -15.444 -3.305 1.00 97.25 352 GLY A C 1
ATOM 2876 O O . GLY A 1 352 ? 13.481 -14.755 -4.104 1.00 97.25 352 GLY A O 1
ATOM 2877 N N . GLY A 1 353 ? 11.702 -15.043 -2.773 1.00 97.19 353 GLY A N 1
ATOM 2878 C CA . GLY A 1 353 ? 11.095 -13.766 -3.112 1.00 97.19 353 GLY A CA 1
ATOM 2879 C C . GLY A 1 353 ? 11.722 -12.578 -2.379 1.00 97.19 353 GLY A C 1
ATOM 2880 O O . GLY A 1 353 ? 12.437 -12.724 -1.383 1.00 97.19 353 GLY A O 1
ATOM 2881 N N . TRP A 1 354 ? 11.409 -11.389 -2.882 1.00 97.88 354 TRP A N 1
ATOM 2882 C CA . TRP A 1 354 ? 11.731 -10.110 -2.259 1.00 97.88 354 TRP A CA 1
ATOM 2883 C C . TRP A 1 354 ? 10.455 -9.424 -1.772 1.00 97.88 354 TRP A C 1
ATOM 2885 O O . TRP A 1 354 ? 9.469 -9.385 -2.514 1.00 97.88 354 TRP A O 1
ATOM 2895 N N . PRO A 1 355 ? 10.447 -8.878 -0.546 1.00 95.81 355 PRO A N 1
ATOM 2896 C CA . PRO A 1 355 ? 9.358 -8.042 -0.069 1.00 95.81 355 PRO A CA 1
ATOM 2897 C C . PRO A 1 355 ? 9.462 -6.624 -0.641 1.00 95.81 355 PRO A C 1
ATOM 2899 O O . PRO A 1 355 ? 10.476 -6.253 -1.226 1.00 95.81 355 PRO A O 1
ATOM 2902 N N . PHE A 1 356 ? 8.434 -5.808 -0.416 1.00 95.44 356 PHE A N 1
ATOM 2903 C CA . PHE A 1 356 ? 8.457 -4.384 -0.773 1.00 95.44 356 PHE A CA 1
ATOM 2904 C C . PHE A 1 356 ? 9.463 -3.574 0.064 1.00 95.44 356 PHE A C 1
ATOM 2906 O O . PHE A 1 356 ? 10.171 -2.708 -0.454 1.00 95.44 356 PHE A O 1
ATOM 2913 N N . SER A 1 357 ? 9.526 -3.871 1.367 1.00 93.50 357 SER A N 1
ATOM 2914 C CA . SER A 1 357 ? 10.297 -3.111 2.352 1.00 93.50 357 SER A CA 1
ATOM 2915 C C . SER A 1 357 ? 11.685 -3.706 2.608 1.00 93.50 357 SER A C 1
ATOM 2917 O O . SER A 1 357 ? 12.661 -3.274 2.008 1.00 93.50 357 SER A O 1
ATOM 2919 N N . GLU A 1 358 ? 11.779 -4.688 3.504 1.00 92.69 358 GLU A N 1
ATOM 2920 C CA . GLU A 1 358 ? 13.012 -5.334 3.969 1.00 92.69 358 GLU A CA 1
ATOM 2921 C C . GLU A 1 358 ? 12.751 -6.815 4.276 1.00 92.69 358 GLU A C 1
ATOM 2923 O O . GLU A 1 358 ? 11.634 -7.193 4.632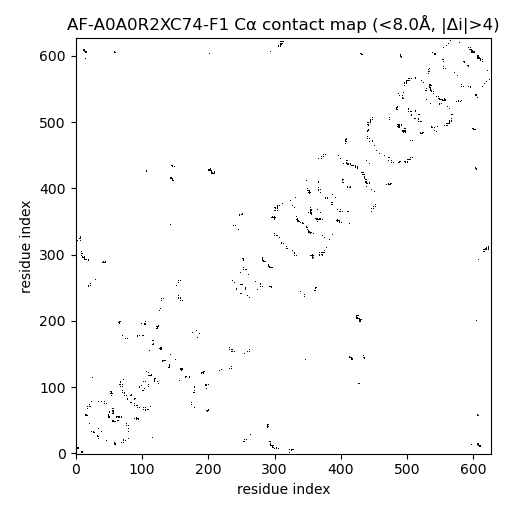 1.00 92.69 358 GLU A O 1
ATOM 2928 N N . ARG A 1 359 ? 13.777 -7.672 4.198 1.00 94.88 359 ARG A N 1
ATOM 2929 C CA . ARG A 1 359 ? 13.632 -9.136 4.346 1.00 94.88 359 ARG A CA 1
ATOM 2930 C C . ARG A 1 359 ? 12.835 -9.568 5.571 1.00 94.88 359 ARG A C 1
ATOM 2932 O O . ARG A 1 359 ? 12.044 -10.504 5.485 1.00 94.88 359 ARG A O 1
ATOM 2939 N N . LYS A 1 360 ? 13.059 -8.909 6.711 1.00 89.81 360 LYS A N 1
ATOM 2940 C CA . LYS A 1 360 ? 12.445 -9.282 7.994 1.00 89.81 360 LYS A CA 1
ATOM 2941 C C . LYS A 1 360 ? 10.919 -9.184 7.984 1.00 89.81 360 LYS A C 1
ATOM 2943 O O . LYS A 1 360 ? 10.277 -9.946 8.693 1.00 89.81 360 LYS A O 1
ATOM 2948 N N . ASN A 1 361 ? 10.342 -8.304 7.162 1.00 89.44 361 ASN A N 1
ATOM 2949 C CA . ASN A 1 361 ? 8.892 -8.237 6.973 1.00 89.44 361 ASN A CA 1
ATOM 2950 C C . ASN A 1 361 ? 8.333 -9.570 6.433 1.00 89.44 361 ASN A C 1
ATOM 2952 O O . ASN A 1 361 ? 7.237 -9.980 6.813 1.00 89.44 361 ASN A O 1
ATOM 2956 N N . GLY A 1 362 ? 9.099 -10.278 5.595 1.00 89.12 362 GLY A N 1
ATOM 2957 C CA . GLY A 1 362 ? 8.813 -11.657 5.205 1.00 89.12 362 GLY A CA 1
ATOM 2958 C C . GLY A 1 362 ? 7.588 -11.848 4.304 1.00 89.12 362 GLY A C 1
ATOM 2959 O O . GLY A 1 362 ? 7.167 -12.994 4.118 1.00 89.12 362 GLY A O 1
ATOM 2960 N N . TRP A 1 363 ? 7.004 -10.772 3.765 1.00 92.19 363 TRP A N 1
ATOM 2961 C CA . TRP A 1 363 ? 5.954 -10.810 2.745 1.00 92.19 363 TRP A CA 1
ATOM 2962 C C . TRP A 1 363 ? 6.544 -10.542 1.366 1.00 92.19 363 TRP A C 1
ATOM 2964 O O . TRP A 1 363 ? 6.580 -9.406 0.901 1.00 92.19 363 TRP A O 1
ATOM 2974 N N . SER A 1 364 ? 7.017 -11.605 0.722 1.00 94.06 364 SER A N 1
ATOM 2975 C CA . SER A 1 364 ? 7.518 -11.548 -0.648 1.00 94.06 364 SER A CA 1
ATOM 2976 C C . SER A 1 364 ? 6.413 -11.170 -1.643 1.00 94.06 364 SER A C 1
ATOM 2978 O O . SER A 1 364 ? 5.272 -11.616 -1.506 1.00 94.06 364 SER A O 1
ATOM 2980 N N . ILE A 1 365 ? 6.765 -10.375 -2.656 1.00 94.81 365 ILE A N 1
ATOM 2981 C CA . ILE A 1 365 ? 5.845 -9.840 -3.671 1.00 94.81 365 ILE A CA 1
ATOM 2982 C C . ILE A 1 365 ? 6.394 -10.154 -5.068 1.00 94.81 365 ILE A C 1
ATOM 2984 O O . ILE A 1 365 ? 7.609 -10.106 -5.298 1.00 94.81 365 ILE A O 1
ATOM 2988 N N . ALA A 1 366 ? 5.511 -10.536 -5.994 1.00 95.12 366 ALA A N 1
ATOM 2989 C CA . ALA A 1 366 ? 5.893 -11.018 -7.323 1.00 95.12 366 ALA A CA 1
ATOM 2990 C C . ALA A 1 366 ? 6.670 -9.974 -8.141 1.00 95.12 366 ALA A C 1
ATOM 2992 O O . ALA A 1 366 ? 7.731 -10.287 -8.685 1.00 95.12 366 ALA A O 1
ATOM 2993 N N . ASP A 1 367 ? 6.190 -8.734 -8.184 1.00 96.44 367 ASP A N 1
ATOM 2994 C CA . ASP A 1 367 ? 6.845 -7.638 -8.902 1.00 96.44 367 ASP A CA 1
ATOM 2995 C C . ASP A 1 367 ? 8.131 -7.166 -8.213 1.00 96.44 367 ASP A C 1
ATOM 2997 O O . ASP A 1 367 ? 9.147 -7.021 -8.880 1.00 96.44 367 ASP A O 1
ATOM 3001 N N . CYS A 1 368 ? 8.165 -7.051 -6.885 1.00 97.75 368 CYS A N 1
ATOM 3002 C CA . CYS A 1 368 ? 9.383 -6.723 -6.137 1.00 97.75 368 CYS A CA 1
ATOM 3003 C C . CYS A 1 368 ? 10.493 -7.746 -6.418 1.00 97.75 368 CYS A C 1
ATOM 3005 O O . CYS A 1 368 ? 11.660 -7.385 -6.593 1.00 97.75 368 CYS A O 1
ATOM 3007 N N . THR A 1 369 ? 10.124 -9.027 -6.523 1.00 98.38 369 THR A N 1
ATOM 3008 C CA . THR A 1 369 ? 11.037 -10.108 -6.921 1.00 98.38 369 THR A CA 1
ATOM 3009 C C . THR A 1 369 ? 11.494 -9.937 -8.368 1.00 98.38 369 THR A C 1
ATOM 3011 O O . THR A 1 369 ? 12.689 -10.035 -8.644 1.00 98.38 369 THR A O 1
ATOM 3014 N N . ALA A 1 370 ? 10.577 -9.647 -9.293 1.00 98.44 370 ALA A N 1
ATOM 3015 C CA . ALA A 1 370 ? 10.895 -9.454 -10.705 1.00 98.44 370 ALA A CA 1
ATOM 3016 C C . ALA A 1 370 ? 11.849 -8.270 -10.925 1.00 98.44 370 ALA A C 1
ATOM 3018 O O . ALA A 1 370 ? 12.879 -8.420 -11.582 1.00 98.44 370 ALA A O 1
ATOM 3019 N N . GLU A 1 371 ? 11.556 -7.119 -10.323 1.00 98.56 371 GLU A N 1
ATOM 3020 C CA . GLU A 1 371 ? 12.373 -5.912 -10.435 1.00 98.56 371 GLU A CA 1
ATOM 3021 C C . GLU A 1 371 ? 13.750 -6.083 -9.778 1.00 98.56 371 GLU A C 1
ATOM 3023 O O . GLU A 1 371 ? 14.753 -5.591 -10.306 1.00 98.56 371 GLU A O 1
ATOM 3028 N N . SER A 1 372 ? 13.827 -6.830 -8.670 1.00 98.69 372 SER A N 1
ATOM 3029 C CA . SER A 1 372 ? 15.100 -7.178 -8.024 1.00 98.69 372 SER A CA 1
ATOM 3030 C C . SER A 1 372 ? 15.949 -8.098 -8.903 1.00 98.69 372 SER A C 1
ATOM 3032 O O . SER A 1 372 ? 17.148 -7.868 -9.055 1.00 98.69 372 SER A O 1
ATOM 3034 N N . LEU A 1 373 ? 15.342 -9.103 -9.545 1.00 98.50 373 LEU A N 1
ATOM 3035 C CA . LEU A 1 373 ? 16.036 -9.978 -10.496 1.00 98.50 373 LEU A CA 1
ATOM 3036 C C . LEU A 1 373 ? 16.533 -9.196 -11.718 1.00 98.50 373 LEU A C 1
ATOM 3038 O O . LEU A 1 373 ? 17.688 -9.353 -12.110 1.00 98.50 373 LEU A O 1
ATOM 3042 N N . LEU A 1 374 ? 15.701 -8.316 -12.284 1.00 98.19 374 LEU A N 1
ATOM 3043 C CA . LEU A 1 374 ? 16.092 -7.429 -13.382 1.00 98.19 374 LEU A CA 1
ATOM 3044 C C . LEU A 1 374 ? 17.306 -6.575 -13.004 1.00 98.19 374 LEU A C 1
ATOM 3046 O O . LEU A 1 374 ? 18.276 -6.525 -13.759 1.00 98.19 374 LEU A O 1
ATOM 3050 N N . ALA A 1 375 ? 17.273 -5.944 -11.828 1.00 98.12 375 ALA A N 1
ATOM 3051 C CA . ALA A 1 375 ? 18.368 -5.125 -11.322 1.00 98.12 375 ALA A CA 1
ATOM 3052 C C . ALA A 1 375 ? 19.667 -5.928 -11.148 1.00 98.12 375 ALA A C 1
ATOM 3054 O O . ALA A 1 375 ? 20.714 -5.518 -11.649 1.00 98.12 375 ALA A O 1
ATOM 3055 N N . LEU A 1 376 ? 19.601 -7.080 -10.474 1.00 98.31 376 LEU A N 1
ATOM 3056 C CA . LEU A 1 376 ? 20.768 -7.916 -10.178 1.00 98.31 376 LEU A CA 1
ATOM 3057 C C . LEU A 1 376 ? 21.415 -8.479 -11.449 1.00 98.31 376 LEU A C 1
ATOM 3059 O O . LEU A 1 376 ? 22.639 -8.458 -11.582 1.00 98.31 376 LEU A O 1
ATOM 3063 N N . ILE A 1 377 ? 20.609 -8.934 -12.412 1.00 96.94 377 ILE A N 1
ATOM 3064 C CA . ILE A 1 377 ? 21.125 -9.467 -13.678 1.00 96.94 377 ILE A CA 1
ATOM 3065 C C . ILE A 1 377 ? 21.729 -8.340 -14.527 1.00 96.94 377 ILE A C 1
ATOM 3067 O O . ILE A 1 377 ? 22.836 -8.494 -15.047 1.00 96.94 377 ILE A O 1
ATOM 3071 N N . ALA A 1 378 ? 21.057 -7.186 -14.627 1.00 95.12 378 ALA A N 1
ATOM 3072 C CA . ALA A 1 378 ? 21.565 -6.029 -15.368 1.00 95.12 378 ALA A CA 1
ATOM 3073 C C . ALA A 1 378 ? 22.852 -5.447 -14.757 1.00 95.12 378 ALA A C 1
ATOM 3075 O O . ALA A 1 378 ? 23.681 -4.888 -15.472 1.00 95.12 378 ALA A O 1
ATOM 3076 N N . ALA A 1 379 ? 23.059 -5.612 -13.448 1.00 96.06 379 ALA A N 1
ATOM 3077 C CA . ALA A 1 379 ? 24.246 -5.127 -12.755 1.00 96.06 379 ALA A CA 1
ATOM 3078 C C . ALA A 1 379 ? 25.518 -5.943 -13.023 1.00 96.06 379 ALA A C 1
ATOM 3080 O O . ALA A 1 379 ? 26.604 -5.475 -12.685 1.00 96.06 379 ALA A O 1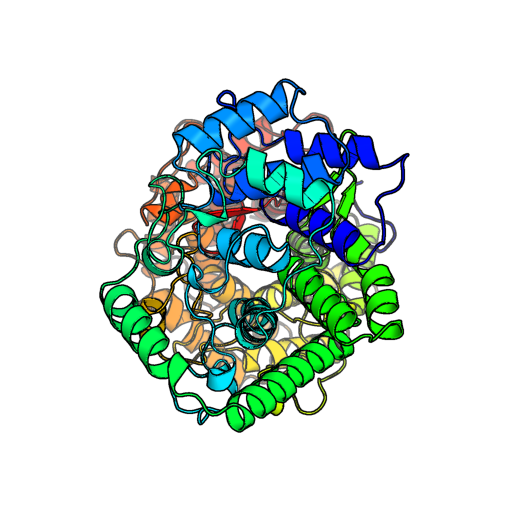
ATOM 3081 N N . LYS A 1 380 ? 25.427 -7.119 -13.660 1.00 93.94 380 LYS A N 1
ATOM 3082 C CA . LYS A 1 380 ? 26.561 -8.024 -13.930 1.00 93.94 380 LYS A CA 1
ATOM 3083 C C . LYS A 1 380 ? 27.845 -7.328 -14.437 1.00 93.94 380 LYS A C 1
ATOM 3085 O O . LYS A 1 380 ? 28.903 -7.681 -13.923 1.00 93.94 380 LYS A O 1
ATOM 3090 N N . PRO A 1 381 ? 27.816 -6.335 -15.354 1.00 93.06 381 PRO A N 1
ATOM 3091 C CA . PRO A 1 381 ? 29.028 -5.640 -15.820 1.00 93.06 381 PRO A CA 1
ATOM 3092 C C . PRO A 1 381 ? 29.714 -4.743 -14.774 1.00 93.06 381 PRO A C 1
ATOM 3094 O O . PRO A 1 381 ? 30.847 -4.308 -14.977 1.00 93.06 381 PRO A O 1
ATOM 3097 N N . PHE A 1 382 ? 29.029 -4.425 -13.674 1.00 94.31 382 PHE A N 1
ATOM 3098 C CA . PHE A 1 382 ? 29.483 -3.499 -12.632 1.00 94.31 382 PHE A CA 1
ATOM 3099 C C . PHE A 1 382 ? 29.939 -4.213 -11.353 1.00 94.31 382 PHE A C 1
ATOM 3101 O O . PHE A 1 382 ? 30.494 -3.576 -10.452 1.00 94.31 382 PHE A O 1
ATOM 3108 N N . LEU A 1 383 ? 29.717 -5.524 -11.263 1.00 93.12 383 LEU A N 1
ATOM 3109 C CA . LEU A 1 383 ? 30.080 -6.342 -10.112 1.00 93.12 383 LEU A CA 1
ATOM 3110 C C . LEU A 1 383 ? 31.430 -7.031 -10.339 1.00 93.12 383 LEU A C 1
ATOM 3112 O O . LEU A 1 383 ? 31.758 -7.432 -11.452 1.00 93.12 383 LEU A O 1
ATOM 3116 N N . SER A 1 384 ? 32.204 -7.206 -9.266 1.00 90.69 384 SER A N 1
ATOM 3117 C CA . SER A 1 384 ? 33.434 -8.011 -9.299 1.00 90.69 384 SER A CA 1
ATOM 3118 C C . SER A 1 384 ? 33.139 -9.492 -9.550 1.00 90.69 384 SER A C 1
ATOM 3120 O O . SER A 1 384 ? 33.916 -10.180 -10.208 1.00 90.69 384 SER A O 1
ATOM 3122 N N . GLN A 1 385 ? 32.003 -9.970 -9.040 1.00 90.69 385 GLN A N 1
ATOM 3123 C CA . GLN A 1 385 ? 31.452 -11.291 -9.304 1.00 90.69 385 GLN A CA 1
ATOM 3124 C C . GLN A 1 385 ? 29.948 -11.168 -9.575 1.00 90.69 385 GLN A C 1
ATOM 3126 O O . GLN A 1 385 ? 29.270 -10.410 -8.877 1.00 90.69 385 GLN A O 1
ATOM 3131 N N . PRO A 1 386 ? 29.406 -11.901 -10.563 1.00 89.94 386 PRO A N 1
ATOM 3132 C CA . PRO A 1 386 ? 27.968 -11.959 -10.781 1.00 89.94 386 PRO A CA 1
ATOM 3133 C C . PRO A 1 386 ? 27.217 -12.428 -9.532 1.00 89.94 386 PRO A C 1
ATOM 3135 O O . PRO A 1 386 ? 27.750 -13.188 -8.719 1.00 89.94 386 PRO A O 1
ATOM 3138 N N . THR A 1 387 ? 25.950 -12.032 -9.418 1.00 93.31 387 THR A N 1
ATOM 3139 C CA . THR A 1 387 ? 25.042 -12.564 -8.397 1.00 93.31 387 THR A CA 1
ATOM 3140 C C . THR A 1 387 ? 25.021 -14.091 -8.438 1.00 93.31 387 THR A C 1
ATOM 3142 O O . THR A 1 387 ? 24.975 -14.695 -9.513 1.00 93.31 387 THR A O 1
ATOM 3145 N N . SER A 1 388 ? 25.048 -14.713 -7.256 1.00 93.88 388 SER A N 1
ATOM 3146 C CA . SER A 1 388 ? 25.035 -16.170 -7.118 1.00 93.88 388 SER A CA 1
ATOM 3147 C C . SER A 1 388 ? 23.854 -16.795 -7.878 1.00 93.88 388 SER A C 1
ATOM 3149 O O . SER A 1 388 ? 22.718 -16.349 -7.683 1.00 93.88 388 SER A O 1
ATOM 3151 N N . PRO A 1 389 ? 24.073 -17.854 -8.683 1.00 92.50 389 PRO A N 1
ATOM 3152 C CA . PRO A 1 389 ? 22.999 -18.555 -9.384 1.00 92.50 389 PRO A CA 1
ATOM 3153 C C . PRO A 1 389 ? 21.862 -19.018 -8.467 1.00 92.50 389 PRO A C 1
ATOM 3155 O O . PRO A 1 389 ? 20.707 -18.948 -8.868 1.00 92.50 389 PRO A O 1
ATOM 3158 N N . ASN A 1 390 ? 22.161 -19.402 -7.220 1.00 94.69 390 ASN A N 1
ATOM 3159 C CA . ASN A 1 390 ? 21.144 -19.861 -6.266 1.00 94.69 390 ASN A CA 1
ATOM 3160 C C . ASN A 1 390 ? 20.138 -18.757 -5.904 1.00 94.69 390 ASN A C 1
ATOM 3162 O O . ASN A 1 390 ? 18.955 -19.037 -5.754 1.00 94.69 390 ASN A O 1
ATOM 3166 N N . ILE A 1 391 ? 20.595 -17.503 -5.798 1.00 96.62 391 ILE A N 1
ATOM 3167 C CA . ILE A 1 391 ? 19.728 -16.345 -5.520 1.00 96.62 391 ILE A CA 1
ATOM 3168 C C . ILE A 1 391 ? 18.757 -16.142 -6.684 1.00 96.62 391 ILE A C 1
ATOM 3170 O O . ILE A 1 391 ? 17.559 -15.951 -6.478 1.00 96.62 391 ILE A O 1
ATOM 3174 N N . LEU A 1 392 ? 19.274 -16.219 -7.913 1.00 96.94 392 LEU A N 1
ATOM 3175 C CA . LEU A 1 392 ? 18.478 -16.059 -9.127 1.00 96.94 392 LEU A CA 1
ATOM 3176 C C . LEU A 1 392 ? 17.487 -17.217 -9.306 1.00 96.94 392 LEU A C 1
ATOM 3178 O O . LEU A 1 392 ? 16.329 -16.985 -9.645 1.00 96.94 392 LEU A O 1
ATOM 3182 N N . GLU A 1 393 ? 17.920 -18.451 -9.043 1.00 97.00 393 GLU A N 1
ATOM 3183 C CA . GLU A 1 393 ? 17.081 -19.646 -9.133 1.00 97.00 393 GLU A CA 1
ATOM 3184 C C . GLU A 1 393 ? 15.960 -19.642 -8.087 1.00 97.00 393 GLU A C 1
ATOM 3186 O O . GLU A 1 393 ? 14.807 -19.913 -8.428 1.00 97.00 393 GLU A O 1
ATOM 3191 N N . ASP A 1 394 ? 16.256 -19.295 -6.832 1.00 97.62 394 ASP A N 1
ATOM 3192 C CA . ASP A 1 394 ? 15.235 -19.204 -5.787 1.00 97.62 394 ASP A CA 1
ATOM 3193 C C . ASP A 1 394 ? 14.221 -18.085 -6.109 1.00 97.62 394 ASP A C 1
ATOM 3195 O O . ASP A 1 394 ? 13.012 -18.304 -5.990 1.00 97.62 394 ASP A O 1
ATOM 3199 N N . GLY A 1 395 ? 14.673 -16.933 -6.621 1.00 97.88 395 GLY A N 1
ATOM 3200 C CA . GLY A 1 395 ? 13.785 -15.864 -7.101 1.00 97.88 395 GLY A CA 1
ATOM 3201 C C . GLY A 1 395 ? 12.902 -16.284 -8.277 1.00 97.88 395 GLY A C 1
ATOM 3202 O O . GLY A 1 395 ? 11.700 -16.008 -8.292 1.00 97.88 395 GLY A O 1
ATOM 3203 N N . LEU A 1 396 ? 13.464 -17.022 -9.237 1.00 97.75 396 LEU A N 1
ATOM 3204 C CA . LEU A 1 396 ? 12.708 -17.598 -10.346 1.00 97.75 396 LEU A CA 1
ATOM 3205 C C . LEU A 1 396 ? 11.631 -18.570 -9.845 1.00 97.75 396 LEU A C 1
ATOM 3207 O O . LEU A 1 396 ? 10.470 -18.484 -10.253 1.00 97.75 396 LEU A O 1
ATOM 3211 N N . ARG A 1 397 ? 11.995 -19.490 -8.944 1.00 96.94 397 ARG A N 1
ATOM 3212 C CA . ARG A 1 397 ? 11.060 -20.466 -8.365 1.00 96.94 397 ARG A CA 1
ATOM 3213 C C . ARG A 1 397 ? 9.918 -19.778 -7.622 1.00 96.94 397 ARG A C 1
ATOM 3215 O O . ARG A 1 397 ? 8.776 -20.222 -7.760 1.00 96.94 397 ARG A O 1
ATOM 3222 N N . PHE A 1 398 ? 10.208 -18.695 -6.898 1.00 96.62 398 PHE A N 1
ATOM 3223 C CA . PHE A 1 398 ? 9.193 -17.875 -6.242 1.00 96.62 398 PHE A CA 1
ATOM 3224 C C . PHE A 1 398 ? 8.182 -17.319 -7.255 1.00 96.62 398 PHE A C 1
ATOM 3226 O O . PHE A 1 398 ? 6.997 -17.647 -7.162 1.00 96.62 398 PHE A O 1
ATOM 3233 N N . ILE A 1 399 ? 8.635 -16.574 -8.272 1.00 96.38 399 ILE A N 1
ATOM 3234 C CA . ILE A 1 399 ? 7.747 -15.965 -9.280 1.00 96.38 399 ILE A CA 1
ATOM 3235 C C . ILE A 1 399 ? 6.906 -17.026 -9.998 1.00 96.38 399 ILE A C 1
ATOM 3237 O O . ILE A 1 399 ? 5.694 -16.861 -10.150 1.00 96.38 399 ILE A O 1
ATOM 3241 N N . LEU A 1 400 ? 7.512 -18.151 -10.395 1.00 96.56 400 LEU A N 1
ATOM 3242 C CA . LEU A 1 400 ? 6.788 -19.246 -11.050 1.00 96.56 400 LEU A CA 1
ATOM 3243 C C . LEU A 1 400 ? 5.708 -19.870 -10.152 1.00 96.56 400 LEU A C 1
ATOM 3245 O O . LEU A 1 400 ? 4.752 -20.452 -10.662 1.00 96.56 400 LEU A O 1
ATOM 3249 N N . SER A 1 401 ? 5.846 -19.792 -8.826 1.00 94.25 401 SER A N 1
ATOM 3250 C CA . SER A 1 401 ? 4.848 -20.319 -7.885 1.00 94.25 401 SER A CA 1
ATOM 3251 C C . SER A 1 401 ? 3.649 -19.382 -7.671 1.00 94.25 401 SER A C 1
ATOM 3253 O O . SER A 1 401 ? 2.584 -19.847 -7.250 1.00 94.25 401 SER A O 1
ATOM 3255 N N . TYR A 1 402 ? 3.805 -18.098 -8.013 1.00 94.75 402 TYR A N 1
ATOM 3256 C CA . TYR A 1 402 ? 2.807 -17.034 -7.849 1.00 94.75 402 TYR A CA 1
ATOM 3257 C C . TYR A 1 402 ? 1.951 -16.773 -9.094 1.00 94.75 402 TYR A C 1
ATOM 3259 O O . TYR A 1 402 ? 1.045 -15.948 -9.037 1.00 94.75 402 TYR A O 1
ATOM 3267 N N . GLN A 1 403 ? 2.186 -17.479 -10.204 1.00 96.00 403 GLN A N 1
ATOM 3268 C CA . GLN A 1 403 ? 1.371 -17.295 -11.404 1.00 96.00 403 GLN A CA 1
ATOM 3269 C C . GLN A 1 403 ? -0.077 -17.752 -11.171 1.00 96.00 403 GLN A C 1
ATOM 3271 O O . GLN A 1 403 ? -0.332 -18.841 -10.641 1.00 96.00 403 GLN A O 1
ATOM 3276 N N . ASN A 1 404 ? -1.026 -16.917 -11.584 1.00 95.50 404 ASN A N 1
ATOM 3277 C CA . ASN A 1 404 ? -2.454 -17.188 -11.501 1.00 95.50 404 ASN A CA 1
ATOM 3278 C C . ASN A 1 404 ? -2.949 -18.018 -12.693 1.00 95.50 404 ASN A C 1
ATOM 3280 O O . ASN A 1 404 ? -2.295 -18.148 -13.725 1.00 95.50 404 ASN A O 1
ATOM 3284 N N . ARG A 1 405 ? -4.154 -18.590 -12.563 1.00 93.31 405 ARG A N 1
ATOM 3285 C CA . ARG A 1 405 ? -4.773 -19.414 -13.623 1.00 93.31 405 ARG A CA 1
ATOM 3286 C C . ARG A 1 405 ? -5.150 -18.617 -14.875 1.00 93.31 405 ARG A C 1
ATOM 3288 O O . ARG A 1 405 ? -5.268 -19.192 -15.953 1.00 93.31 405 ARG A O 1
ATOM 3295 N N . ASP A 1 406 ? -5.369 -17.315 -14.733 1.00 94.50 406 ASP A N 1
ATOM 3296 C CA . ASP A 1 406 ? -5.595 -16.405 -15.859 1.00 94.50 406 ASP A CA 1
ATOM 3297 C C . ASP A 1 406 ? -4.302 -16.084 -16.629 1.00 94.50 406 ASP A C 1
ATOM 3299 O O . ASP A 1 406 ? -4.375 -15.497 -17.703 1.00 94.50 406 ASP A O 1
ATOM 3303 N N . GLY A 1 407 ? -3.150 -16.535 -16.121 1.00 96.62 407 GLY A N 1
ATOM 3304 C CA . GLY A 1 407 ? -1.828 -16.371 -16.711 1.00 96.62 407 GLY A CA 1
ATOM 3305 C C . GLY A 1 407 ? -1.047 -15.171 -16.178 1.00 96.62 407 GLY A C 1
ATOM 3306 O O . GLY A 1 407 ? 0.162 -15.110 -16.396 1.00 96.62 407 GLY A O 1
ATOM 3307 N N . GLY A 1 408 ? -1.696 -14.254 -15.460 1.00 97.00 408 GLY A N 1
ATOM 3308 C CA . GLY A 1 408 ? -1.055 -13.072 -14.893 1.00 97.00 408 GLY A CA 1
ATOM 3309 C C . GLY A 1 408 ? -0.465 -13.303 -13.500 1.00 97.00 408 GLY A C 1
ATOM 3310 O O . GLY A 1 408 ? -0.488 -14.410 -12.952 1.00 97.00 408 GLY A O 1
ATOM 3311 N N . TRP A 1 409 ? 0.060 -12.223 -12.926 1.00 96.38 409 TRP A N 1
ATOM 3312 C CA . TRP A 1 409 ? 0.552 -12.168 -11.549 1.00 96.38 409 TRP A CA 1
ATOM 3313 C C . TRP A 1 409 ? -0.137 -11.049 -10.783 1.00 96.38 409 TRP A C 1
ATOM 3315 O O . TRP A 1 409 ? -0.336 -9.958 -11.322 1.00 96.38 409 TRP A O 1
ATOM 3325 N N . GLY A 1 410 ? -0.496 -11.345 -9.535 1.00 90.56 410 GLY A N 1
ATOM 3326 C CA . GLY A 1 410 ? -0.939 -10.353 -8.562 1.00 90.56 410 GLY A CA 1
ATOM 3327 C C . GLY A 1 410 ? 0.227 -9.790 -7.757 1.00 90.56 410 GLY A C 1
ATOM 3328 O O . GLY A 1 410 ? 1.381 -9.854 -8.185 1.00 90.56 410 GLY A O 1
ATOM 3329 N N . SER A 1 411 ? -0.086 -9.261 -6.577 1.00 83.56 411 SER A N 1
ATOM 3330 C CA . SER A 1 411 ? 0.900 -8.642 -5.692 1.00 83.56 411 SER A CA 1
ATOM 3331 C C . SER A 1 411 ? 1.542 -9.656 -4.727 1.00 83.56 411 SER A C 1
ATOM 3333 O O . SER A 1 411 ? 2.577 -10.262 -5.022 1.00 83.56 411 SER A O 1
ATOM 3335 N N . CYS A 1 412 ? 0.943 -9.826 -3.548 1.00 81.56 412 CYS A N 1
ATOM 3336 C CA . CYS A 1 412 ? 1.485 -10.545 -2.392 1.00 81.56 412 CYS A CA 1
ATOM 3337 C C . CYS A 1 412 ? 0.834 -11.921 -2.156 1.00 81.56 412 CYS A C 1
ATOM 3339 O O . CYS A 1 412 ? 1.308 -12.697 -1.322 1.00 81.56 412 CYS A O 1
ATOM 3341 N N . ASP A 1 413 ? -0.226 -12.242 -2.895 1.00 83.62 413 ASP A N 1
ATOM 3342 C CA . ASP A 1 413 ? -0.956 -13.505 -2.890 1.00 83.62 413 ASP A CA 1
ATOM 3343 C C . ASP A 1 413 ? -1.300 -13.931 -4.339 1.00 83.62 413 ASP A C 1
ATOM 3345 O O . ASP A 1 413 ? -0.898 -13.307 -5.323 1.00 83.62 413 ASP A O 1
ATOM 3349 N N . ARG A 1 414 ? -2.036 -15.034 -4.479 1.00 84.12 414 ARG A N 1
ATOM 3350 C CA . ARG A 1 414 ? -2.659 -15.466 -5.736 1.00 84.12 414 ARG A CA 1
ATOM 3351 C C . ARG A 1 414 ? -4.152 -15.162 -5.720 1.00 84.12 414 ARG A C 1
ATOM 3353 O O . ARG A 1 414 ? -4.752 -14.951 -4.665 1.00 84.12 414 ARG A O 1
ATOM 3360 N N . VAL A 1 415 ? -4.788 -15.270 -6.883 1.00 79.31 415 VAL A N 1
ATOM 3361 C CA . VAL A 1 415 ? -6.244 -15.379 -6.996 1.00 79.31 415 VAL A CA 1
ATOM 3362 C C . VAL A 1 415 ? -6.671 -16.690 -6.329 1.00 79.31 415 VAL A C 1
ATOM 3364 O O . VAL A 1 415 ? -6.636 -17.771 -6.921 1.00 79.31 415 VAL A O 1
ATOM 3367 N N . VAL A 1 416 ? -7.021 -16.591 -5.049 1.00 74.69 416 VAL A N 1
ATOM 3368 C CA . VAL A 1 416 ? -7.369 -17.723 -4.180 1.00 74.69 416 VAL A CA 1
ATOM 3369 C C . VAL A 1 416 ? -8.867 -18.043 -4.185 1.00 74.69 416 VAL A C 1
ATOM 3371 O O . VAL A 1 416 ? -9.241 -19.196 -3.982 1.00 74.69 416 VAL A O 1
ATOM 3374 N N . GLY A 1 417 ? -9.722 -17.055 -4.464 1.00 80.19 417 GLY A N 1
ATOM 3375 C CA . GLY A 1 417 ? -11.182 -17.179 -4.483 1.00 80.19 417 GLY A CA 1
ATOM 3376 C C . GLY A 1 417 ? -11.820 -16.816 -5.830 1.00 80.19 417 GLY A C 1
ATOM 3377 O O . GLY A 1 417 ? -11.149 -16.318 -6.734 1.00 80.19 417 GLY A O 1
ATOM 3378 N N . PRO A 1 418 ? -13.132 -17.066 -5.998 1.00 85.44 418 PRO A N 1
ATOM 3379 C CA . PRO A 1 418 ? -13.843 -16.690 -7.214 1.00 85.44 418 PRO A CA 1
ATOM 3380 C C . PRO A 1 418 ? -14.011 -15.167 -7.313 1.00 85.44 418 PRO A C 1
ATOM 3382 O O . PRO A 1 418 ? -14.413 -14.528 -6.346 1.00 85.44 418 PRO A O 1
ATOM 3385 N N . LEU A 1 419 ? -13.820 -14.594 -8.507 1.00 87.06 419 LEU A N 1
ATOM 3386 C CA . LEU A 1 419 ? -13.840 -13.135 -8.730 1.00 87.06 419 LEU A CA 1
ATOM 3387 C C . LEU A 1 419 ? -15.134 -12.435 -8.277 1.00 87.06 419 LEU A C 1
ATOM 3389 O O . LEU A 1 419 ? -15.114 -11.270 -7.894 1.00 87.06 419 LEU A O 1
ATOM 3393 N N . TRP A 1 420 ? -16.277 -13.132 -8.278 1.00 88.94 420 TRP A N 1
ATOM 3394 C CA . TRP A 1 420 ? -17.544 -12.540 -7.836 1.00 88.94 420 TRP A CA 1
ATOM 3395 C C . TRP A 1 420 ? -17.569 -12.183 -6.345 1.00 88.94 420 TRP A C 1
ATOM 3397 O O . TRP A 1 420 ? -18.472 -11.452 -5.931 1.00 88.94 420 TRP A O 1
ATOM 3407 N N . ILE A 1 421 ? -16.605 -12.656 -5.544 1.00 88.06 421 ILE A N 1
ATOM 3408 C CA . ILE A 1 421 ? -16.494 -12.306 -4.125 1.00 88.06 421 ILE A CA 1
ATOM 3409 C C . ILE A 1 421 ? -16.229 -10.812 -3.904 1.00 88.06 421 ILE A C 1
ATOM 3411 O O . ILE A 1 421 ? -16.581 -10.302 -2.847 1.00 88.06 421 ILE A O 1
ATOM 3415 N N . GLU A 1 422 ? -15.743 -10.076 -4.911 1.00 88.69 422 GLU A N 1
ATOM 3416 C CA . GLU A 1 422 ? -15.664 -8.606 -4.860 1.00 88.69 422 GLU A CA 1
ATOM 3417 C C . GLU A 1 422 ? -17.011 -7.950 -4.559 1.00 88.69 422 GLU A C 1
ATOM 3419 O O . GLU A 1 422 ? -17.082 -6.902 -3.919 1.00 88.69 422 GLU A O 1
ATOM 3424 N N . LYS A 1 423 ? -18.119 -8.615 -4.912 1.00 87.88 423 LYS A N 1
ATOM 3425 C CA . LYS A 1 423 ? -19.458 -8.140 -4.564 1.00 87.88 423 LYS A CA 1
ATOM 3426 C C . LYS A 1 423 ? -19.712 -8.107 -3.056 1.00 87.88 423 LYS A C 1
ATOM 3428 O O . LYS A 1 423 ? -20.685 -7.477 -2.666 1.00 87.88 423 LYS A O 1
ATOM 3433 N N . PHE A 1 424 ? -18.891 -8.758 -2.228 1.00 86.75 424 PHE A N 1
ATOM 3434 C CA . PHE A 1 424 ? -18.966 -8.740 -0.762 1.00 86.75 424 PHE A CA 1
ATOM 3435 C C . PHE A 1 424 ? -18.097 -7.658 -0.110 1.00 86.75 424 PHE A C 1
ATOM 3437 O O . PHE A 1 424 ? -18.047 -7.594 1.119 1.00 86.75 424 PHE A O 1
ATOM 3444 N N . ASN A 1 425 ? -17.434 -6.806 -0.894 1.00 87.81 425 ASN A N 1
ATOM 3445 C CA . ASN A 1 425 ? -16.679 -5.686 -0.353 1.00 87.81 425 ASN A CA 1
ATOM 3446 C C . ASN A 1 425 ? -17.605 -4.739 0.430 1.00 87.81 425 ASN A C 1
ATOM 3448 O O . ASN A 1 425 ? -18.494 -4.100 -0.131 1.00 87.81 425 ASN A O 1
ATOM 3452 N N . ALA A 1 426 ? -17.378 -4.668 1.740 1.00 82.19 426 ALA A N 1
ATOM 3453 C CA . ALA A 1 426 ? -18.126 -3.838 2.680 1.00 82.19 426 ALA A CA 1
ATOM 3454 C C . ALA A 1 426 ? -17.221 -2.802 3.372 1.00 82.19 426 ALA A C 1
ATOM 3456 O O . ALA A 1 426 ? -17.510 -2.368 4.485 1.00 82.19 426 ALA A O 1
ATOM 3457 N N . SER A 1 427 ? -16.086 -2.455 2.751 1.00 84.25 427 SER A N 1
ATOM 3458 C CA . SER A 1 427 ? -15.153 -1.461 3.297 1.00 84.25 427 SER A CA 1
ATOM 3459 C C . SER A 1 427 ? -15.630 -0.018 3.110 1.00 84.25 427 SER A C 1
ATOM 3461 O O . SER A 1 427 ? -15.183 0.852 3.852 1.00 84.25 427 SER A O 1
ATOM 3463 N N . HIS A 1 428 ? -16.517 0.230 2.133 1.00 84.81 428 HIS A N 1
ATOM 3464 C CA . HIS A 1 428 ? -17.028 1.544 1.687 1.00 84.81 428 HIS A CA 1
ATOM 3465 C C . HIS A 1 428 ? -15.999 2.486 1.061 1.00 84.81 428 HIS A C 1
ATOM 3467 O O . HIS A 1 428 ? -16.372 3.334 0.253 1.00 84.81 428 HIS A O 1
ATOM 3473 N N . VAL A 1 429 ? -14.722 2.339 1.408 1.00 83.56 429 VAL A N 1
ATOM 3474 C CA . VAL A 1 429 ? -13.668 3.293 1.045 1.00 83.56 429 VAL A CA 1
ATOM 3475 C C . VAL A 1 429 ? -12.574 2.710 0.159 1.00 83.56 429 VAL A C 1
ATOM 3477 O O . VAL A 1 429 ? -11.803 3.490 -0.379 1.00 83.56 429 VAL A O 1
ATOM 3480 N N . PHE A 1 430 ? -12.503 1.389 -0.044 1.00 86.94 430 PHE A N 1
ATOM 3481 C CA . PHE A 1 430 ? -11.502 0.742 -0.907 1.00 86.94 430 PHE A CA 1
ATOM 3482 C C . PHE A 1 430 ? -12.173 -0.135 -1.965 1.00 86.94 430 PHE A C 1
ATOM 3484 O O . PHE A 1 430 ? -13.179 -0.779 -1.668 1.00 86.94 430 PHE A O 1
ATOM 3491 N N . ALA A 1 431 ? -11.639 -0.177 -3.188 1.00 83.44 431 ALA A N 1
ATOM 3492 C CA . ALA A 1 431 ? -12.202 -0.957 -4.296 1.00 83.44 431 ALA A CA 1
ATOM 3493 C C . ALA A 1 431 ? -11.291 -2.128 -4.691 1.00 83.44 431 ALA A C 1
ATOM 3495 O O . ALA A 1 431 ? -10.076 -2.037 -4.561 1.00 83.44 431 ALA A O 1
ATOM 3496 N N . ASP A 1 432 ? -11.891 -3.208 -5.203 1.00 83.81 432 ASP A N 1
ATOM 3497 C CA . ASP A 1 432 ? -11.194 -4.418 -5.675 1.00 83.81 432 ASP A CA 1
ATOM 3498 C C . ASP A 1 432 ? -10.220 -5.015 -4.645 1.00 83.81 432 ASP A C 1
ATOM 3500 O O . ASP A 1 432 ? -9.056 -5.288 -4.932 1.00 83.81 432 ASP A O 1
ATOM 3504 N N . ILE A 1 433 ? -10.703 -5.168 -3.410 1.00 87.19 433 ILE A N 1
ATOM 3505 C CA . ILE A 1 433 ? -9.881 -5.611 -2.279 1.00 87.19 433 ILE A CA 1
ATOM 3506 C C . ILE A 1 433 ? -10.066 -7.094 -1.959 1.00 87.19 433 ILE A C 1
ATOM 3508 O O . ILE A 1 433 ? -9.226 -7.693 -1.289 1.00 87.19 433 ILE A O 1
ATOM 3512 N N . MET A 1 434 ? -11.181 -7.706 -2.367 1.00 87.81 434 MET A N 1
ATOM 3513 C CA . MET A 1 434 ? -11.549 -9.037 -1.881 1.00 87.81 434 MET A CA 1
ATOM 3514 C C . MET A 1 434 ? -10.710 -10.142 -2.524 1.00 87.81 434 MET A C 1
ATOM 3516 O O . MET A 1 434 ? -10.536 -11.194 -1.911 1.00 87.81 434 MET A O 1
ATOM 3520 N N . VAL A 1 435 ? -10.164 -9.910 -3.716 1.00 85.56 435 VAL A N 1
ATOM 3521 C CA . VAL A 1 435 ? -9.286 -10.829 -4.444 1.00 85.56 435 VAL A CA 1
ATOM 3522 C C . VAL A 1 435 ? -7.973 -10.125 -4.777 1.00 85.56 435 VAL A C 1
ATOM 3524 O O . VAL A 1 435 ? -7.965 -8.955 -5.141 1.00 85.56 435 VAL A O 1
ATOM 3527 N N . ASP A 1 436 ? -6.851 -10.837 -4.662 1.00 83.62 436 ASP A N 1
ATOM 3528 C CA . ASP A 1 436 ? -5.575 -10.360 -5.212 1.00 83.62 436 ASP A CA 1
ATOM 3529 C C . ASP A 1 436 ? -5.558 -10.700 -6.707 1.00 83.62 436 ASP A C 1
ATOM 3531 O O . ASP A 1 436 ? -5.173 -11.804 -7.102 1.00 83.62 436 ASP A O 1
ATOM 3535 N N . HIS A 1 437 ? -6.137 -9.805 -7.515 1.00 89.00 437 HIS A N 1
ATOM 3536 C CA . HIS A 1 437 ? -6.243 -9.967 -8.967 1.00 89.00 437 HIS A CA 1
ATOM 3537 C C . HIS A 1 437 ? -4.858 -10.064 -9.602 1.00 89.00 437 HIS A C 1
ATOM 3539 O O . HIS A 1 437 ? -3.863 -9.610 -9.045 1.00 89.00 437 HIS A O 1
ATOM 3545 N N . SER A 1 438 ? -4.791 -10.626 -10.804 1.00 93.94 438 SER A N 1
ATOM 3546 C CA . SER A 1 438 ? -3.648 -10.349 -11.666 1.00 93.94 438 SER A CA 1
ATOM 3547 C C . SER A 1 438 ? -3.669 -8.873 -12.079 1.00 93.94 438 SER A C 1
ATOM 3549 O O . SER A 1 438 ? -4.739 -8.299 -12.284 1.00 93.94 438 SER A O 1
ATOM 3551 N N . PHE A 1 439 ? -2.496 -8.255 -12.215 1.00 94.25 439 PHE A N 1
ATOM 3552 C CA . PHE A 1 439 ? -2.354 -6.847 -12.599 1.00 94.25 439 PHE A CA 1
ATOM 3553 C C . PHE A 1 439 ? -1.425 -6.700 -13.805 1.00 94.25 439 PHE A C 1
ATOM 3555 O O . PHE A 1 439 ? -0.513 -7.511 -14.014 1.00 94.25 439 PHE A O 1
ATOM 3562 N N . ALA A 1 440 ? -1.679 -5.687 -14.638 1.00 96.62 440 ALA A N 1
ATOM 3563 C CA . ALA A 1 440 ? -0.915 -5.470 -15.864 1.00 96.62 440 ALA A CA 1
ATOM 3564 C C . ALA A 1 440 ? 0.536 -5.078 -15.556 1.00 96.62 440 ALA A C 1
ATOM 3566 O O . ALA A 1 440 ? 1.457 -5.599 -16.183 1.00 96.62 440 ALA A O 1
ATOM 3567 N N . GLU A 1 441 ? 0.735 -4.230 -14.547 1.00 96.00 441 GLU A N 1
ATOM 3568 C CA . GLU A 1 441 ? 2.045 -3.801 -14.069 1.00 96.00 441 GLU A CA 1
ATOM 3569 C C . GLU A 1 441 ? 2.869 -4.974 -13.527 1.00 96.00 441 GLU A C 1
ATOM 3571 O O . GLU A 1 441 ? 3.966 -5.227 -14.026 1.00 96.00 441 GLU A O 1
ATOM 3576 N N . CYS A 1 442 ? 2.302 -5.777 -12.619 1.00 97.00 442 CYS A N 1
ATOM 3577 C CA . CYS A 1 442 ? 2.989 -6.930 -12.041 1.00 97.00 442 CYS A CA 1
ATOM 3578 C C . CYS A 1 442 ? 3.341 -7.961 -13.123 1.00 97.00 442 CYS A C 1
ATOM 3580 O O . CYS A 1 442 ? 4.457 -8.484 -13.165 1.00 97.00 442 CYS A O 1
ATOM 3582 N N . THR A 1 443 ? 2.412 -8.220 -14.050 1.00 98.38 443 THR A N 1
ATOM 3583 C CA . THR A 1 443 ? 2.641 -9.152 -15.162 1.00 98.38 443 THR A CA 1
ATOM 3584 C C . THR A 1 443 ? 3.705 -8.625 -16.130 1.00 98.38 443 THR A C 1
ATOM 3586 O O . THR A 1 443 ? 4.557 -9.396 -16.570 1.00 98.38 443 THR A O 1
ATOM 3589 N N . GLY A 1 444 ? 3.716 -7.325 -16.438 1.00 98.19 444 GLY A N 1
ATOM 3590 C CA . GLY A 1 444 ? 4.727 -6.699 -17.295 1.00 98.19 444 GLY A CA 1
ATOM 3591 C C . GLY A 1 444 ? 6.146 -6.793 -16.719 1.00 98.19 444 GLY A C 1
ATOM 3592 O O . GLY A 1 444 ? 7.085 -7.178 -17.431 1.00 98.19 444 GLY A O 1
ATOM 3593 N N . SER A 1 445 ? 6.294 -6.526 -15.419 1.00 98.25 445 SER A N 1
ATOM 3594 C CA . SER A 1 445 ? 7.551 -6.686 -14.677 1.00 98.25 445 SER A CA 1
ATOM 3595 C C . SER A 1 445 ? 8.031 -8.137 -14.676 1.00 98.25 445 SER A C 1
ATOM 3597 O O . SER A 1 445 ? 9.180 -8.422 -15.026 1.00 98.25 445 SER A O 1
ATOM 3599 N N . VAL A 1 446 ? 7.136 -9.078 -14.356 1.00 98.56 446 VAL A N 1
ATOM 3600 C CA . VAL A 1 446 ? 7.452 -10.511 -14.329 1.00 98.56 446 VAL A CA 1
ATOM 3601 C C . VAL A 1 446 ? 7.849 -11.032 -15.710 1.00 98.56 446 VAL A C 1
ATOM 3603 O O . VAL A 1 446 ? 8.853 -11.735 -15.820 1.00 98.56 446 VAL A O 1
ATOM 3606 N N . LEU A 1 447 ? 7.130 -10.667 -16.776 1.00 98.75 447 LEU A N 1
ATOM 3607 C CA . LEU A 1 447 ? 7.493 -11.053 -18.144 1.00 98.75 447 LEU A CA 1
ATOM 3608 C C . LEU A 1 447 ? 8.894 -10.565 -18.516 1.00 98.75 447 LEU A C 1
ATOM 3610 O O . LEU A 1 447 ? 9.675 -11.325 -19.091 1.00 98.75 447 LEU A O 1
ATOM 3614 N N . SER A 1 448 ? 9.232 -9.331 -18.139 1.00 98.50 448 SER A N 1
ATOM 3615 C CA . SER A 1 448 ? 10.564 -8.769 -18.366 1.00 98.50 448 SER A CA 1
ATOM 3616 C C . SER A 1 448 ? 11.646 -9.568 -17.630 1.00 98.50 448 SER A C 1
ATOM 3618 O O . SER A 1 448 ? 12.660 -9.931 -18.232 1.00 98.50 448 SER A O 1
ATOM 3620 N N . ALA A 1 449 ? 11.422 -9.909 -16.357 1.00 98.44 449 ALA A N 1
ATOM 3621 C CA . ALA A 1 449 ? 12.360 -10.705 -15.565 1.00 98.44 449 ALA A CA 1
ATOM 3622 C C . ALA A 1 449 ? 12.526 -12.135 -16.107 1.00 98.44 449 ALA A C 1
ATOM 3624 O O . ALA A 1 449 ? 13.652 -12.606 -16.278 1.00 98.44 449 ALA A O 1
ATOM 3625 N N . LEU A 1 450 ? 11.421 -12.819 -16.427 1.00 98.56 450 LEU A N 1
ATOM 3626 C CA . LEU A 1 450 ? 11.432 -14.177 -16.979 1.00 98.56 450 LEU A CA 1
ATOM 3627 C C . LEU A 1 450 ? 12.138 -14.234 -18.336 1.00 98.56 450 LEU A C 1
ATOM 3629 O O . LEU A 1 450 ? 12.911 -15.159 -18.584 1.00 98.56 450 LEU A O 1
ATOM 3633 N N . ALA A 1 451 ? 11.910 -13.248 -19.203 1.00 98.00 451 ALA A N 1
ATOM 3634 C CA . ALA A 1 451 ? 12.584 -13.162 -20.492 1.00 98.00 451 ALA A CA 1
ATOM 3635 C C . ALA A 1 451 ? 14.098 -12.959 -20.343 1.00 98.00 451 ALA A C 1
ATOM 3637 O O . ALA A 1 451 ? 14.881 -13.628 -21.022 1.00 98.00 451 ALA A O 1
ATOM 3638 N N . LEU A 1 452 ? 14.518 -12.076 -19.431 1.00 96.75 452 LEU A N 1
ATOM 3639 C CA . LEU A 1 452 ? 15.934 -11.846 -19.159 1.00 96.75 452 LEU A CA 1
ATOM 3640 C C . LEU A 1 452 ? 16.604 -13.098 -18.571 1.00 96.75 452 LEU A C 1
ATOM 3642 O O . LEU A 1 452 ? 17.678 -13.486 -19.028 1.00 96.75 452 LEU A O 1
ATOM 3646 N N . LEU A 1 453 ? 15.945 -13.777 -17.627 1.00 96.31 453 LEU A N 1
ATOM 3647 C CA . LEU A 1 453 ? 16.410 -15.050 -17.069 1.00 96.31 453 LEU A CA 1
ATOM 3648 C C . LEU A 1 453 ? 16.522 -16.136 -18.138 1.00 96.31 453 LEU A C 1
ATOM 3650 O O . LEU A 1 453 ? 17.548 -16.804 -18.218 1.00 96.31 453 LEU A O 1
ATOM 3654 N N . ARG A 1 454 ? 15.512 -16.285 -19.000 1.00 95.88 454 ARG A N 1
ATOM 3655 C CA . ARG A 1 454 ? 15.542 -17.239 -20.116 1.00 95.88 454 ARG A CA 1
ATOM 3656 C C . ARG A 1 454 ? 16.719 -16.979 -21.058 1.00 95.88 454 ARG A C 1
ATOM 3658 O O . ARG A 1 454 ? 17.309 -17.931 -21.562 1.00 95.88 454 ARG A O 1
ATOM 3665 N N . LYS A 1 455 ? 17.043 -15.708 -21.313 1.00 95.62 455 LYS A N 1
ATOM 3666 C CA . LYS A 1 455 ? 18.153 -15.308 -22.184 1.00 95.62 455 LYS A CA 1
ATOM 3667 C C . LYS A 1 455 ? 19.518 -15.587 -21.546 1.00 95.62 455 LYS A C 1
ATOM 3669 O O . LYS A 1 455 ? 20.369 -16.189 -22.191 1.00 95.62 455 LYS A O 1
ATOM 3674 N N . GLU A 1 456 ? 19.731 -15.143 -20.310 1.00 94.62 456 GLU A N 1
ATOM 3675 C CA . GLU A 1 456 ? 21.045 -15.193 -19.648 1.00 94.62 456 GLU A CA 1
ATOM 3676 C C . GLU A 1 456 ? 21.322 -16.542 -18.957 1.00 94.62 456 GLU A C 1
ATOM 3678 O O . GLU A 1 456 ? 22.476 -16.936 -18.792 1.00 94.62 456 GLU A O 1
ATOM 3683 N N . TYR A 1 457 ? 20.269 -17.274 -18.582 1.00 93.31 457 TYR A N 1
ATOM 3684 C CA . TYR A 1 457 ? 20.323 -18.540 -17.846 1.00 93.31 457 TYR A CA 1
ATOM 3685 C C . TYR A 1 457 ? 19.373 -19.591 -18.461 1.00 93.31 457 TYR A C 1
ATOM 3687 O O . TYR A 1 457 ? 18.481 -20.104 -17.783 1.00 93.31 457 TYR A O 1
ATOM 3695 N N . PRO A 1 458 ? 19.566 -19.980 -19.739 1.00 92.75 458 PRO A N 1
ATOM 3696 C CA . PRO A 1 458 ? 18.612 -20.809 -20.491 1.00 92.75 458 PRO A CA 1
ATOM 3697 C C . PRO A 1 458 ? 18.396 -22.223 -19.930 1.00 92.75 458 PRO A C 1
ATOM 3699 O O . PRO A 1 458 ? 17.459 -22.905 -20.339 1.00 92.75 458 PRO A O 1
ATOM 3702 N N . HIS A 1 459 ? 19.251 -22.674 -19.010 1.00 91.38 459 HIS A N 1
ATOM 3703 C CA . HIS A 1 459 ? 19.176 -23.980 -18.355 1.00 91.38 459 HIS A CA 1
ATOM 3704 C C . HIS A 1 459 ? 18.213 -24.010 -17.154 1.00 91.38 459 HIS A C 1
ATOM 3706 O O . HIS A 1 459 ? 17.854 -25.095 -16.699 1.00 91.38 459 HIS A O 1
ATOM 3712 N N . LEU A 1 460 ? 17.788 -22.852 -16.633 1.00 90.38 460 LEU A N 1
ATOM 3713 C CA . LEU A 1 460 ? 16.903 -22.777 -15.471 1.00 90.38 460 LEU A CA 1
ATOM 3714 C C . LEU A 1 460 ? 15.436 -22.939 -15.886 1.00 90.38 460 LEU A C 1
ATOM 3716 O O . LEU A 1 460 ? 14.859 -22.055 -16.515 1.00 90.38 460 LEU A O 1
ATOM 3720 N N . GLU A 1 461 ? 14.822 -24.064 -15.500 1.00 88.12 461 GLU A N 1
ATOM 3721 C CA . GLU A 1 461 ? 13.367 -24.300 -15.566 1.00 88.12 461 GLU A CA 1
ATOM 3722 C C . GLU A 1 461 ? 12.726 -23.986 -16.939 1.00 88.12 461 GLU A C 1
ATOM 3724 O O . GLU A 1 461 ? 11.556 -23.604 -17.018 1.00 88.12 461 GLU A O 1
ATOM 3729 N N . THR A 1 462 ? 13.471 -24.172 -18.039 1.00 90.81 462 THR A N 1
ATOM 3730 C CA . THR A 1 462 ? 13.172 -23.630 -19.382 1.00 90.81 462 THR A CA 1
ATOM 3731 C C . THR A 1 462 ? 11.716 -23.820 -19.806 1.00 90.81 462 THR A C 1
ATOM 3733 O O . THR A 1 462 ? 11.033 -22.867 -20.168 1.00 90.81 462 THR A O 1
ATOM 3736 N N . LYS A 1 463 ? 11.190 -25.050 -19.693 1.00 95.44 463 LYS A N 1
ATOM 3737 C CA . LYS A 1 463 ? 9.811 -25.373 -20.101 1.00 95.44 463 LYS A CA 1
ATOM 3738 C C . LYS A 1 463 ? 8.760 -24.630 -19.274 1.00 95.44 463 LYS A C 1
ATOM 3740 O O . LYS A 1 463 ? 7.737 -24.218 -19.822 1.00 95.44 463 LYS A O 1
ATOM 3745 N N . ARG A 1 464 ? 8.991 -24.483 -17.964 1.00 97.06 464 ARG A N 1
ATOM 3746 C CA . ARG A 1 464 ? 8.085 -23.759 -17.062 1.00 97.06 464 ARG A CA 1
ATOM 3747 C C . ARG A 1 464 ? 8.148 -22.264 -17.335 1.00 97.06 464 ARG A C 1
ATOM 3749 O O . ARG A 1 464 ? 7.099 -21.638 -17.389 1.00 97.06 464 ARG A O 1
ATOM 3756 N N . VAL A 1 465 ? 9.344 -21.725 -17.574 1.00 98.06 465 VAL A N 1
ATOM 3757 C CA . VAL A 1 465 ? 9.545 -20.319 -17.952 1.00 98.06 465 VAL A CA 1
ATOM 3758 C C . VAL A 1 465 ? 8.836 -20.000 -19.266 1.00 98.06 465 VAL A C 1
ATOM 3760 O O . VAL A 1 465 ? 8.060 -19.052 -19.327 1.00 98.06 465 VAL A O 1
ATOM 3763 N N . ASP A 1 466 ? 9.015 -20.826 -20.298 1.00 97.69 466 ASP A N 1
ATOM 3764 C CA . ASP A 1 466 ? 8.355 -20.625 -21.590 1.00 97.69 466 ASP A CA 1
ATOM 3765 C C . ASP A 1 466 ? 6.831 -20.698 -21.481 1.00 97.69 466 ASP A C 1
ATOM 3767 O O . ASP A 1 466 ? 6.123 -19.933 -22.137 1.00 97.69 466 ASP A O 1
ATOM 3771 N N . HIS A 1 467 ? 6.308 -21.620 -20.670 1.00 98.25 467 HIS A N 1
ATOM 3772 C CA . HIS A 1 467 ? 4.875 -21.680 -20.398 1.00 98.25 467 HIS A CA 1
ATOM 3773 C C . HIS A 1 467 ? 4.390 -20.424 -19.672 1.00 98.25 467 HIS A C 1
ATOM 3775 O O . HIS A 1 467 ? 3.433 -19.807 -20.131 1.00 98.25 467 HIS A O 1
ATOM 3781 N N . ALA A 1 468 ? 5.087 -20.010 -18.614 1.00 98.44 468 ALA A N 1
ATOM 3782 C CA . ALA A 1 468 ? 4.732 -18.833 -17.837 1.00 98.44 468 ALA A CA 1
ATOM 3783 C C . ALA A 1 468 ? 4.718 -17.561 -18.698 1.00 98.44 468 ALA A C 1
ATOM 3785 O O . ALA A 1 468 ? 3.761 -16.794 -18.624 1.00 98.44 468 ALA A O 1
ATOM 3786 N N . ILE A 1 469 ? 5.714 -17.381 -19.575 1.00 98.69 469 ILE A N 1
ATOM 3787 C CA . ILE A 1 469 ? 5.769 -16.262 -20.526 1.00 98.69 469 ILE A CA 1
ATOM 3788 C C . ILE A 1 469 ? 4.559 -16.280 -21.470 1.00 98.69 469 ILE A C 1
ATOM 3790 O O . ILE A 1 469 ? 3.909 -15.251 -21.642 1.00 98.69 469 ILE A O 1
ATOM 3794 N N . ARG A 1 470 ? 4.221 -17.434 -22.066 1.00 98.62 470 ARG A N 1
ATOM 3795 C CA . ARG A 1 470 ? 3.059 -17.536 -22.971 1.00 98.62 470 ARG A CA 1
ATOM 3796 C C . ARG A 1 470 ? 1.752 -17.173 -22.270 1.00 98.62 470 ARG A C 1
ATOM 3798 O O . ARG A 1 470 ? 0.951 -16.430 -22.833 1.00 98.62 470 ARG A O 1
ATOM 3805 N N . GLU A 1 471 ? 1.553 -17.665 -21.053 1.00 98.69 471 GLU A N 1
ATOM 3806 C CA . GLU A 1 471 ? 0.350 -17.377 -20.271 1.00 98.69 471 GLU A CA 1
ATOM 3807 C C . GLU A 1 471 ? 0.289 -15.908 -19.818 1.00 98.69 471 GLU A C 1
ATOM 3809 O O . GLU A 1 471 ? -0.776 -15.300 -19.880 1.00 98.69 471 GLU A O 1
ATOM 3814 N N . GLY A 1 472 ? 1.420 -15.291 -19.462 1.00 98.69 472 GLY A N 1
ATOM 3815 C CA . GLY A 1 472 ? 1.468 -13.859 -19.144 1.00 98.69 472 GLY A CA 1
ATOM 3816 C C . GLY A 1 472 ? 1.165 -12.968 -20.353 1.00 98.69 472 GLY A C 1
ATOM 3817 O O . GLY A 1 472 ? 0.435 -11.984 -20.240 1.00 98.69 472 GLY A O 1
ATOM 3818 N N . VAL A 1 473 ? 1.657 -13.339 -21.541 1.00 98.81 473 VAL A N 1
ATOM 3819 C CA . VAL A 1 473 ? 1.298 -12.665 -22.800 1.00 98.81 473 VAL A CA 1
ATOM 3820 C C . VAL A 1 473 ? -0.196 -12.813 -23.092 1.00 98.81 473 VAL A C 1
ATOM 3822 O O . VAL A 1 473 ? -0.827 -11.842 -23.516 1.00 98.81 473 VAL A O 1
ATOM 3825 N N . ARG A 1 474 ? -0.776 -13.999 -22.860 1.00 98.62 474 ARG A N 1
ATOM 3826 C CA . ARG A 1 474 ? -2.224 -14.224 -22.985 1.00 98.62 474 ARG A CA 1
ATOM 3827 C C . ARG A 1 474 ? -2.994 -13.296 -22.050 1.00 98.62 474 ARG A C 1
ATOM 3829 O O . ARG A 1 474 ? -3.850 -12.564 -22.527 1.00 98.62 474 ARG A O 1
ATOM 3836 N N . TYR A 1 475 ? -2.619 -13.234 -20.774 1.00 98.56 475 TYR A N 1
ATOM 3837 C CA . TYR A 1 475 ? -3.245 -12.337 -19.803 1.00 98.56 475 TYR A CA 1
ATOM 3838 C C . TYR A 1 475 ? -3.238 -10.868 -20.259 1.00 98.56 475 TYR A C 1
ATOM 3840 O O . TYR A 1 475 ? -4.287 -10.224 -20.293 1.00 98.56 475 TYR A O 1
ATOM 3848 N N . LEU A 1 476 ? -2.081 -10.330 -20.666 1.00 98.62 476 LEU A N 1
ATOM 3849 C CA . LEU A 1 476 ? -2.001 -8.948 -21.158 1.00 98.62 476 LEU A CA 1
ATOM 3850 C C . LEU A 1 476 ? -2.792 -8.747 -22.457 1.00 98.62 476 LEU A C 1
ATOM 3852 O O . LEU A 1 476 ? -3.322 -7.668 -22.691 1.00 98.62 476 LEU A O 1
ATOM 3856 N N . THR A 1 477 ? -2.909 -9.772 -23.299 1.00 98.50 477 THR A N 1
ATOM 3857 C CA . THR A 1 477 ? -3.751 -9.709 -24.502 1.00 98.50 477 THR A CA 1
ATOM 3858 C C . THR A 1 477 ? -5.230 -9.613 -24.134 1.00 98.50 477 THR A C 1
ATOM 3860 O O . THR A 1 477 ? -5.932 -8.750 -24.654 1.00 98.50 477 THR A O 1
ATOM 3863 N N . ASP A 1 478 ? -5.680 -10.462 -23.211 1.00 98.19 478 ASP A N 1
ATOM 3864 C CA . ASP A 1 478 ? -7.081 -10.578 -22.799 1.00 98.19 478 ASP A CA 1
ATOM 3865 C C . ASP A 1 478 ? -7.555 -9.358 -21.988 1.00 98.19 478 ASP A C 1
ATOM 3867 O O . ASP A 1 478 ? -8.748 -9.055 -21.952 1.00 98.19 478 ASP A O 1
ATOM 3871 N N . THR A 1 479 ? -6.626 -8.643 -21.346 1.00 97.56 479 THR A N 1
ATOM 3872 C CA . THR A 1 479 ? -6.914 -7.474 -20.498 1.00 97.56 479 THR A CA 1
ATOM 3873 C C . THR A 1 479 ? -6.641 -6.127 -21.166 1.00 97.56 479 THR A C 1
ATOM 3875 O O . THR A 1 479 ? -6.957 -5.089 -20.580 1.00 97.56 479 THR A O 1
ATOM 3878 N N . GLN A 1 480 ? -6.099 -6.111 -22.390 1.00 98.62 480 GLN A N 1
ATOM 3879 C CA . GLN A 1 480 ? -5.929 -4.868 -23.142 1.00 98.62 480 GLN A CA 1
ATOM 3880 C C . GLN A 1 480 ? -7.297 -4.261 -23.479 1.00 98.62 480 GLN A C 1
ATOM 3882 O O . GLN A 1 480 ? -8.187 -4.926 -24.015 1.00 98.62 480 GLN A O 1
ATOM 3887 N N . ARG A 1 481 ? -7.465 -2.968 -23.203 1.00 98.44 481 ARG A N 1
ATOM 3888 C CA . ARG A 1 481 ? -8.720 -2.254 -23.454 1.00 98.44 481 ARG A CA 1
ATOM 3889 C C . ARG A 1 481 ? -8.888 -1.905 -24.939 1.00 98.44 481 ARG A C 1
ATOM 3891 O O . ARG A 1 481 ? -7.905 -1.849 -25.681 1.00 98.44 481 ARG A O 1
ATOM 3898 N N . PRO A 1 482 ? -10.122 -1.614 -25.399 1.00 97.75 482 PRO A N 1
ATOM 3899 C CA . PRO A 1 482 ? -10.375 -1.239 -26.794 1.00 97.75 482 PRO A CA 1
ATOM 3900 C C . PRO A 1 482 ? -9.607 0.001 -27.279 1.00 97.75 482 PRO A C 1
ATOM 3902 O O . PRO A 1 482 ? -9.289 0.094 -28.463 1.00 97.75 482 PRO A O 1
ATOM 3905 N N . ASP A 1 483 ? -9.296 0.938 -26.379 1.00 97.69 483 ASP A N 1
ATOM 3906 C CA . ASP A 1 483 ? -8.474 2.124 -26.663 1.00 97.69 483 ASP A CA 1
ATOM 3907 C C . ASP A 1 483 ? -6.965 1.820 -26.749 1.00 97.69 483 ASP A C 1
ATOM 3909 O O . ASP A 1 483 ? -6.188 2.682 -27.151 1.00 97.69 483 ASP A O 1
ATOM 3913 N N . GLY A 1 484 ? -6.558 0.586 -26.434 1.00 98.38 484 GLY A N 1
ATOM 3914 C CA . GLY A 1 484 ? -5.179 0.109 -26.446 1.00 98.38 484 GLY A CA 1
ATOM 3915 C C . GLY A 1 484 ? -4.470 0.155 -25.096 1.00 98.38 484 GLY A C 1
ATOM 3916 O O . GLY A 1 484 ? -3.367 -0.383 -24.996 1.00 98.38 484 GLY A O 1
ATOM 3917 N N . SER A 1 485 ? -5.076 0.757 -24.074 1.00 98.69 485 SER A N 1
ATOM 3918 C CA . SER A 1 485 ? -4.471 0.901 -22.749 1.00 98.69 485 SER A CA 1
ATOM 3919 C C . SER A 1 485 ? -4.561 -0.365 -21.892 1.00 98.69 485 SER A C 1
ATOM 3921 O O . SER A 1 485 ? -5.376 -1.261 -22.138 1.00 98.69 485 SER A O 1
ATOM 3923 N N . TRP A 1 486 ? -3.746 -0.396 -20.838 1.00 98.44 486 TRP A N 1
ATOM 3924 C CA . TRP A 1 486 ? -3.903 -1.293 -19.696 1.00 98.44 486 TRP A CA 1
ATOM 3925 C C . TRP A 1 486 ? -4.128 -0.486 -18.425 1.00 98.44 486 TRP A C 1
ATOM 3927 O O . TRP A 1 486 ? -3.449 0.507 -18.186 1.00 98.44 486 TRP A O 1
ATOM 3937 N N . GLU A 1 487 ? -5.077 -0.935 -17.613 1.00 95.94 487 GLU A N 1
ATOM 3938 C CA . GLU A 1 487 ? -5.422 -0.327 -16.329 1.00 95.94 487 GLU A CA 1
ATOM 3939 C C . GLU A 1 487 ? -4.474 -0.827 -15.229 1.00 95.94 487 GLU A C 1
ATOM 3941 O O . GLU A 1 487 ? -4.291 -2.039 -15.099 1.00 95.94 487 GLU A O 1
ATOM 3946 N N . ALA A 1 488 ? -3.909 0.090 -14.440 1.00 93.38 488 ALA A N 1
ATOM 3947 C CA . ALA A 1 488 ? -3.124 -0.226 -13.245 1.00 93.38 488 ALA A CA 1
ATOM 3948 C C . ALA A 1 488 ? -3.917 0.007 -11.951 1.00 93.38 488 ALA A C 1
ATOM 3950 O O . ALA A 1 488 ? -4.888 0.768 -11.926 1.00 93.38 488 ALA A O 1
ATOM 3951 N N . VAL A 1 489 ? -3.479 -0.640 -10.869 1.00 88.81 489 VAL A N 1
ATOM 3952 C CA . VAL A 1 489 ? -4.074 -0.533 -9.525 1.00 88.81 489 VAL A CA 1
ATOM 3953 C C . VAL A 1 489 ? -3.081 0.017 -8.496 1.00 88.81 489 VAL A C 1
ATOM 3955 O O . VAL A 1 489 ? -3.518 0.617 -7.512 1.00 88.81 489 VAL A O 1
ATOM 3958 N N . TRP A 1 490 ? -1.773 -0.125 -8.735 1.00 90.69 490 TRP A N 1
ATOM 3959 C CA . TRP A 1 490 ? -0.713 0.354 -7.832 1.00 90.69 490 TRP A CA 1
ATOM 3960 C C . TRP A 1 490 ? -0.126 1.722 -8.226 1.00 90.69 490 TRP A C 1
ATOM 3962 O O . TRP A 1 490 ? 0.483 2.405 -7.399 1.00 90.69 490 TRP A O 1
ATOM 3972 N N . GLY A 1 491 ? -0.341 2.149 -9.473 1.00 93.06 491 GLY A N 1
ATOM 3973 C CA . GLY A 1 491 ? 0.032 3.466 -9.997 1.00 93.06 491 GLY A CA 1
ATOM 3974 C C . GLY A 1 491 ? -1.120 4.117 -10.763 1.00 93.06 491 GLY A C 1
ATOM 3975 O O . GLY A 1 491 ? -2.094 3.451 -11.114 1.00 93.06 491 GLY A O 1
ATOM 3976 N N . ILE A 1 492 ? -1.021 5.423 -11.015 1.00 94.94 492 ILE A N 1
ATOM 3977 C CA . ILE A 1 492 ? -2.071 6.211 -11.678 1.00 94.94 492 ILE A CA 1
ATOM 3978 C C . ILE A 1 492 ? -1.804 6.306 -13.190 1.00 94.94 492 ILE A C 1
ATOM 3980 O O . ILE A 1 492 ? -0.811 6.882 -13.620 1.00 94.94 492 ILE A O 1
ATOM 3984 N N . CYS A 1 493 ? -2.676 5.831 -14.072 1.00 94.38 493 CYS A N 1
ATOM 3985 C CA . CYS A 1 493 ? -3.455 4.595 -13.998 1.00 94.38 493 CYS A CA 1
ATOM 3986 C C . CYS A 1 493 ? -3.267 3.860 -15.325 1.00 94.38 493 CYS A C 1
ATOM 3988 O O . CYS A 1 493 ? -2.583 2.838 -15.394 1.00 94.38 493 CYS A O 1
ATOM 3990 N N . PHE A 1 494 ? -3.785 4.434 -16.409 1.00 98.12 494 PHE A N 1
ATOM 3991 C CA . PHE A 1 494 ? -3.663 3.870 -17.748 1.00 98.12 494 PHE A CA 1
ATOM 3992 C C . PHE A 1 494 ? -2.284 4.129 -18.355 1.00 98.12 494 PHE A C 1
ATOM 3994 O O . PHE A 1 494 ? -1.738 3.256 -19.035 1.00 98.12 494 PHE A O 1
ATOM 4001 N N . ASN A 1 495 ? -1.688 5.295 -18.089 1.00 97.88 495 ASN A N 1
ATOM 4002 C CA . ASN A 1 495 ? -0.309 5.579 -18.473 1.00 97.88 495 ASN A CA 1
ATOM 4003 C C . ASN A 1 495 ? 0.661 4.617 -17.777 1.00 97.88 495 ASN A C 1
ATOM 4005 O O . ASN A 1 495 ? 1.507 4.016 -18.442 1.00 97.88 495 ASN A O 1
ATOM 4009 N N . TYR A 1 496 ? 0.495 4.422 -16.465 1.00 98.00 496 TYR A N 1
ATOM 4010 C CA . TYR A 1 496 ? 1.307 3.501 -15.671 1.00 98.00 496 TYR A CA 1
ATOM 4011 C C . TYR A 1 496 ? 1.181 2.062 -16.190 1.00 98.00 496 TYR A C 1
ATOM 4013 O O . TYR A 1 496 ? 2.170 1.477 -16.632 1.00 98.00 496 TYR A O 1
ATOM 4021 N N . GLY A 1 497 ? -0.039 1.513 -16.246 1.00 97.94 497 GLY A N 1
ATOM 4022 C CA . GLY A 1 497 ? -0.271 0.130 -16.676 1.00 97.94 497 GLY A CA 1
ATOM 4023 C C . GLY A 1 497 ? 0.241 -0.145 -18.090 1.00 97.94 497 GLY A C 1
ATOM 4024 O O . GLY A 1 497 ? 0.949 -1.127 -18.325 1.00 97.94 497 GLY A O 1
ATOM 4025 N N . THR A 1 498 ? -0.024 0.766 -19.029 1.00 98.75 498 THR A N 1
ATOM 4026 C CA . THR A 1 498 ? 0.459 0.647 -20.416 1.00 98.75 498 THR A CA 1
ATOM 4027 C C . THR A 1 498 ? 1.985 0.707 -20.501 1.00 98.75 498 THR A C 1
ATOM 4029 O O . THR A 1 498 ? 2.591 -0.029 -21.287 1.00 98.75 498 THR A O 1
ATOM 4032 N N . SER A 1 499 ? 2.620 1.531 -19.664 1.00 98.31 499 SER A N 1
ATOM 4033 C CA . SER A 1 499 ? 4.076 1.688 -19.642 1.00 98.31 499 SER A CA 1
ATOM 4034 C C . SER A 1 499 ? 4.822 0.496 -19.040 1.00 98.31 499 SER A C 1
ATOM 4036 O O . SER A 1 499 ? 6.000 0.322 -19.341 1.00 98.31 499 SER A O 1
ATOM 4038 N N . PHE A 1 500 ? 4.155 -0.358 -18.258 1.00 98.38 500 PHE A N 1
ATOM 4039 C CA . PHE A 1 500 ? 4.697 -1.652 -17.820 1.00 98.38 500 PHE A CA 1
ATOM 4040 C C . PHE A 1 500 ? 4.355 -2.796 -18.786 1.00 98.38 500 PHE A C 1
ATOM 4042 O O . PHE A 1 500 ? 5.202 -3.653 -19.060 1.00 98.38 500 PHE A O 1
ATOM 4049 N N . ALA A 1 501 ? 3.146 -2.799 -19.356 1.00 98.69 501 ALA A N 1
ATOM 4050 C CA . ALA A 1 501 ? 2.700 -3.846 -20.272 1.00 98.69 501 ALA A CA 1
ATOM 4051 C C . ALA A 1 501 ? 3.532 -3.889 -21.566 1.00 98.69 501 ALA A C 1
ATOM 4053 O O . ALA A 1 501 ? 3.958 -4.967 -21.984 1.00 98.69 501 ALA A O 1
ATOM 4054 N N . ILE A 1 502 ? 3.817 -2.734 -22.185 1.00 98.69 502 ILE A N 1
ATOM 4055 C CA . ILE A 1 502 ? 4.578 -2.672 -23.446 1.00 98.69 502 ILE A CA 1
ATOM 4056 C C . ILE A 1 502 ? 5.989 -3.273 -23.295 1.00 98.69 502 ILE A C 1
ATOM 4058 O O . ILE A 1 502 ? 6.315 -4.185 -24.061 1.00 98.69 502 ILE A O 1
ATOM 4062 N N . PRO A 1 503 ? 6.833 -2.847 -22.329 1.00 97.81 503 PRO A N 1
ATOM 4063 C CA . PRO A 1 503 ? 8.132 -3.477 -22.104 1.00 97.81 503 PRO A CA 1
ATOM 4064 C C . PRO A 1 503 ? 8.052 -4.967 -21.774 1.00 97.81 503 PRO A C 1
ATOM 4066 O O . PRO A 1 503 ? 8.902 -5.721 -22.245 1.00 97.81 503 PRO A O 1
ATOM 4069 N N . GLY A 1 504 ? 7.040 -5.406 -21.019 1.00 98.31 504 GLY A N 1
ATOM 4070 C CA . GLY A 1 504 ? 6.824 -6.825 -20.728 1.00 98.31 504 GLY A CA 1
ATOM 4071 C C . GLY A 1 504 ? 6.562 -7.653 -21.987 1.00 98.31 504 GLY A C 1
ATOM 4072 O O . GLY A 1 504 ? 7.209 -8.678 -22.201 1.00 98.31 504 GLY A O 1
ATOM 4073 N N . LEU A 1 505 ? 5.670 -7.179 -22.862 1.00 98.75 505 LEU A N 1
ATOM 4074 C CA . LEU A 1 505 ? 5.347 -7.826 -24.139 1.00 98.75 505 LEU A CA 1
ATOM 4075 C C . LEU A 1 505 ? 6.549 -7.866 -25.093 1.00 98.75 505 LEU A C 1
ATOM 4077 O O . LEU A 1 505 ? 6.831 -8.908 -25.686 1.00 98.75 505 LEU A O 1
ATOM 4081 N N . LEU A 1 506 ? 7.289 -6.759 -25.205 1.00 98.50 506 LEU A N 1
ATOM 4082 C CA . LEU A 1 506 ? 8.521 -6.696 -25.998 1.00 98.50 506 LEU A CA 1
ATOM 4083 C C . LEU A 1 506 ? 9.578 -7.672 -25.468 1.00 98.50 506 LEU A C 1
ATOM 4085 O O . LEU A 1 506 ? 10.162 -8.433 -26.236 1.00 98.50 506 LEU A O 1
ATOM 4089 N N . SER A 1 507 ? 9.795 -7.691 -24.149 1.00 97.69 507 SER A N 1
ATOM 4090 C CA . SER A 1 507 ? 10.732 -8.616 -23.501 1.00 97.69 507 SER A CA 1
ATOM 4091 C C . SER A 1 507 ? 10.343 -10.074 -23.741 1.00 97.69 507 SER A C 1
ATOM 4093 O O . SER A 1 507 ? 11.207 -10.906 -24.005 1.00 97.69 507 SER A O 1
ATOM 4095 N N . ALA A 1 508 ? 9.043 -10.380 -23.733 1.00 97.44 508 ALA A N 1
ATOM 4096 C CA . ALA A 1 508 ? 8.513 -11.708 -24.037 1.00 97.44 508 ALA A CA 1
ATOM 4097 C C . ALA A 1 508 ? 8.740 -12.158 -25.499 1.00 97.44 508 ALA A C 1
ATOM 4099 O O . ALA A 1 508 ? 8.458 -13.313 -25.830 1.00 97.44 508 ALA A O 1
ATOM 4100 N N . GLY A 1 509 ? 9.275 -11.285 -26.360 1.00 97.19 509 GLY A N 1
ATOM 4101 C CA . GLY A 1 509 ? 9.667 -11.595 -27.734 1.00 97.19 509 GLY A CA 1
ATOM 4102 C C . GLY A 1 509 ? 8.643 -11.192 -28.793 1.00 97.19 509 GLY A C 1
ATOM 4103 O O . GLY A 1 509 ? 8.781 -11.613 -29.941 1.00 97.19 509 GLY A O 1
ATOM 4104 N N . LEU A 1 510 ? 7.620 -10.405 -28.441 1.00 98.12 510 LEU A N 1
ATOM 4105 C CA . LEU A 1 510 ? 6.695 -9.864 -29.438 1.00 98.12 510 LEU A CA 1
ATOM 4106 C C . LEU A 1 510 ? 7.393 -8.758 -30.245 1.00 98.12 510 LEU A C 1
ATOM 4108 O O . LEU A 1 510 ? 8.110 -7.936 -29.664 1.00 98.12 510 LEU A O 1
ATOM 4112 N N . PRO A 1 511 ? 7.189 -8.708 -31.572 1.00 97.50 511 PRO A N 1
ATOM 4113 C CA . PRO A 1 511 ? 7.787 -7.678 -32.406 1.00 97.50 511 PRO A CA 1
ATOM 4114 C C . PRO A 1 511 ? 7.110 -6.318 -32.175 1.00 97.50 511 PRO A C 1
ATOM 4116 O O . PRO A 1 511 ? 5.971 -6.234 -31.720 1.00 97.50 511 PRO A O 1
ATOM 4119 N N . GLN A 1 512 ? 7.811 -5.227 -32.494 1.00 95.62 512 GLN A N 1
ATOM 4120 C CA . GLN A 1 512 ? 7.316 -3.861 -32.256 1.00 95.62 512 GLN A CA 1
ATOM 4121 C C . GLN A 1 512 ? 6.041 -3.517 -33.047 1.00 95.62 512 GLN A C 1
ATOM 4123 O O . GLN A 1 512 ? 5.302 -2.619 -32.646 1.00 95.62 512 GLN A O 1
ATOM 4128 N N . ASP A 1 513 ? 5.791 -4.211 -34.157 1.00 96.38 513 ASP A N 1
ATOM 4129 C CA . ASP A 1 513 ? 4.614 -4.069 -35.017 1.00 96.38 513 ASP A CA 1
ATOM 4130 C C . ASP A 1 513 ? 3.450 -4.994 -34.617 1.00 96.38 513 ASP A C 1
ATOM 4132 O O . ASP A 1 513 ? 2.394 -4.969 -35.254 1.00 96.38 513 ASP A O 1
ATOM 4136 N N . ASP A 1 514 ? 3.594 -5.767 -33.534 1.00 98.44 514 ASP A N 1
ATOM 4137 C CA . ASP A 1 514 ? 2.494 -6.541 -32.972 1.00 98.44 514 ASP A CA 1
ATOM 4138 C C . ASP A 1 514 ? 1.325 -5.619 -32.606 1.00 98.44 514 ASP A C 1
ATOM 4140 O O . ASP A 1 514 ? 1.493 -4.586 -31.951 1.00 98.44 514 ASP A O 1
ATOM 4144 N N . ILE A 1 515 ? 0.110 -6.014 -32.991 1.00 98.06 515 ILE A N 1
ATOM 4145 C CA . ILE A 1 515 ? -1.088 -5.183 -32.842 1.00 98.06 515 ILE A CA 1
ATOM 4146 C C . ILE A 1 515 ? -1.324 -4.710 -31.402 1.00 98.06 515 ILE A C 1
ATOM 4148 O O . ILE A 1 515 ? -1.810 -3.595 -31.198 1.00 98.06 515 ILE A O 1
ATOM 4152 N N . ARG A 1 516 ? -0.958 -5.519 -30.400 1.00 98.38 516 ARG A N 1
ATOM 4153 C CA . ARG A 1 516 ? -1.102 -5.164 -28.981 1.00 98.38 516 ARG A CA 1
ATOM 4154 C C . ARG A 1 516 ? -0.171 -4.015 -28.616 1.00 98.38 516 ARG A C 1
ATOM 4156 O O . ARG A 1 516 ? -0.601 -3.043 -27.997 1.00 98.38 516 ARG A O 1
ATOM 4163 N N . ILE A 1 517 ? 1.081 -4.087 -29.063 1.00 98.69 517 ILE A N 1
ATOM 4164 C CA . ILE A 1 517 ? 2.099 -3.055 -28.840 1.00 98.69 517 ILE A CA 1
ATOM 4165 C C . ILE A 1 517 ? 1.744 -1.783 -29.614 1.00 98.69 517 ILE A C 1
ATOM 4167 O O . ILE A 1 517 ? 1.785 -0.694 -29.046 1.00 98.69 517 ILE A O 1
ATOM 4171 N N . VAL A 1 518 ? 1.320 -1.909 -30.875 1.00 98.56 518 VAL A N 1
ATOM 4172 C CA . VAL A 1 518 ? 0.900 -0.775 -31.714 1.00 98.56 518 VAL A CA 1
ATOM 4173 C C . VAL A 1 518 ? -0.270 -0.017 -31.085 1.00 98.56 518 VAL A C 1
ATOM 4175 O O . VAL A 1 518 ? -0.261 1.214 -31.051 1.00 98.56 518 VAL A O 1
ATOM 4178 N N . ARG A 1 519 ? -1.268 -0.729 -30.546 1.00 98.69 519 ARG A N 1
ATOM 4179 C CA . ARG A 1 519 ? -2.410 -0.115 -29.851 1.00 98.69 519 ARG A CA 1
ATOM 4180 C C . ARG A 1 519 ? -1.994 0.592 -28.563 1.00 98.69 519 ARG A C 1
ATOM 4182 O O . ARG A 1 519 ? -2.374 1.744 -28.379 1.00 98.69 519 ARG A O 1
ATOM 4189 N N . GLY A 1 520 ? -1.168 -0.041 -27.730 1.00 98.69 520 GLY A N 1
ATOM 4190 C CA . GLY A 1 520 ? -0.635 0.586 -26.515 1.00 98.69 520 GLY A CA 1
ATOM 4191 C C . GLY A 1 520 ? 0.208 1.826 -26.811 1.00 98.69 520 GLY A C 1
ATOM 4192 O O . GLY A 1 520 ? 0.037 2.869 -26.186 1.00 98.69 520 GLY A O 1
ATOM 4193 N N . ARG A 1 521 ? 1.071 1.754 -27.830 1.00 98.62 521 ARG A N 1
ATOM 4194 C CA . ARG A 1 521 ? 1.844 2.904 -28.313 1.00 98.62 521 ARG A CA 1
ATOM 4195 C C . ARG A 1 521 ? 0.925 4.033 -28.763 1.00 98.62 521 ARG A C 1
ATOM 4197 O O . ARG A 1 521 ? 1.132 5.176 -28.371 1.00 98.62 521 ARG A O 1
ATOM 4204 N N . LYS A 1 522 ? -0.085 3.722 -29.581 1.00 98.62 522 LYS A N 1
ATOM 4205 C CA . LYS A 1 522 ? -1.062 4.708 -30.056 1.00 98.62 522 LYS A CA 1
ATOM 4206 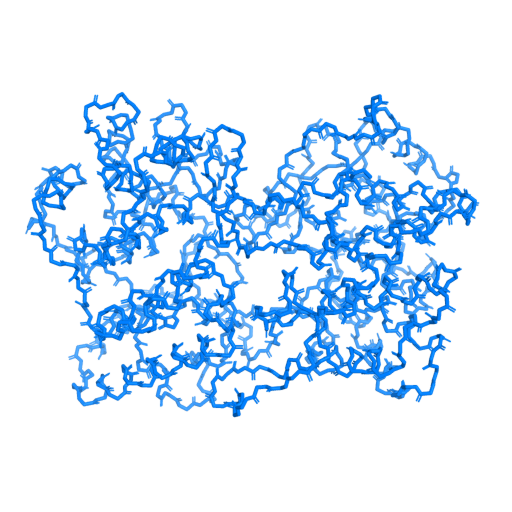C C . LYS A 1 522 ? -1.771 5.388 -28.886 1.00 98.62 522 LYS A C 1
ATOM 4208 O O . LYS A 1 522 ? -1.900 6.607 -28.914 1.00 98.62 522 LYS A O 1
ATOM 4213 N N . PHE A 1 523 ? -2.178 4.623 -27.874 1.00 98.75 523 PHE A N 1
ATOM 4214 C CA . PHE A 1 523 ? -2.764 5.170 -26.656 1.00 98.75 523 PHE A CA 1
ATOM 4215 C C . PHE A 1 523 ? -1.825 6.184 -25.991 1.00 98.75 523 PHE A C 1
ATOM 4217 O O . PHE A 1 523 ? -2.216 7.334 -25.814 1.00 98.75 523 PHE A O 1
ATOM 4224 N N . LEU A 1 524 ? -0.571 5.806 -25.707 1.00 98.75 524 LEU A N 1
ATOM 4225 C CA . LEU A 1 524 ? 0.399 6.711 -25.077 1.00 98.75 524 LEU A CA 1
ATOM 4226 C C . LEU A 1 524 ? 0.609 7.988 -25.899 1.00 98.75 524 LEU A C 1
ATOM 4228 O O . LEU A 1 524 ? 0.540 9.080 -25.348 1.00 98.75 524 LEU A O 1
ATOM 4232 N N . LEU A 1 525 ? 0.782 7.882 -27.219 1.00 98.56 525 LEU A N 1
ATOM 4233 C CA . LEU A 1 525 ? 0.932 9.055 -28.091 1.00 98.56 525 LEU A CA 1
ATOM 4234 C C . LEU A 1 525 ? -0.282 9.996 -28.025 1.00 98.56 525 LEU A C 1
ATOM 4236 O O . LEU A 1 525 ? -0.122 11.211 -28.078 1.00 98.56 525 LEU A O 1
ATOM 4240 N N . GLN A 1 526 ? -1.493 9.451 -27.885 1.00 98.06 526 GLN A N 1
ATOM 4241 C CA . GLN A 1 526 ? -2.723 10.238 -27.759 1.00 98.06 526 GLN A CA 1
ATOM 4242 C C . GLN A 1 526 ? -2.890 10.906 -26.389 1.00 98.06 526 GLN A C 1
ATOM 4244 O O . GLN A 1 526 ? -3.628 11.883 -26.296 1.00 98.06 526 GLN A O 1
ATOM 4249 N N . GLN A 1 527 ? -2.232 10.394 -25.345 1.00 98.19 527 GLN A N 1
ATOM 4250 C CA . GLN A 1 527 ? -2.282 10.963 -23.993 1.00 98.19 527 GLN A CA 1
ATOM 4251 C C . GLN A 1 527 ? -1.203 12.028 -23.732 1.00 98.19 527 GLN A C 1
ATOM 4253 O O . GLN A 1 527 ? -1.146 12.568 -22.628 1.00 98.19 527 GLN A O 1
ATOM 4258 N N . GLN A 1 528 ? -0.341 12.336 -24.708 1.00 98.62 528 GLN A N 1
ATOM 4259 C CA . GLN A 1 528 ? 0.680 13.369 -24.539 1.00 98.62 528 GLN A CA 1
ATOM 4260 C C . GLN A 1 528 ? 0.033 14.755 -24.394 1.00 98.62 528 GLN A C 1
ATOM 4262 O O . GLN A 1 528 ? -0.802 15.156 -25.208 1.00 98.62 528 GLN A O 1
ATOM 4267 N N . LEU A 1 529 ? 0.444 15.503 -23.372 1.00 98.56 529 LEU A N 1
ATOM 4268 C CA . LEU A 1 529 ? -0.055 16.845 -23.088 1.00 98.56 529 LEU A CA 1
ATOM 4269 C C . LEU A 1 529 ? 0.654 17.913 -23.949 1.00 98.56 529 LEU A C 1
ATOM 4271 O O . LEU A 1 529 ? 1.735 17.664 -24.494 1.00 98.56 529 LEU A O 1
ATOM 4275 N N . PRO A 1 530 ? 0.077 19.127 -24.089 1.00 97.69 530 PRO A N 1
ATOM 4276 C CA . PRO A 1 530 ? 0.634 20.176 -24.953 1.00 97.69 530 PRO A CA 1
ATOM 4277 C C . PRO A 1 530 ? 2.056 20.634 -24.598 1.00 97.69 530 PRO A C 1
ATOM 4279 O O . PRO A 1 530 ? 2.779 21.095 -25.480 1.00 97.69 530 PRO A O 1
ATOM 4282 N N . ASP A 1 531 ? 2.457 20.505 -23.332 1.00 97.38 531 ASP A N 1
ATOM 4283 C CA . ASP A 1 531 ? 3.805 20.817 -22.832 1.00 97.38 531 ASP A CA 1
ATOM 4284 C C . ASP A 1 531 ? 4.835 19.707 -23.123 1.00 97.38 531 ASP A C 1
ATOM 4286 O O . ASP A 1 531 ? 6.007 19.848 -22.783 1.00 97.38 531 ASP A O 1
ATOM 4290 N N . GLY A 1 532 ? 4.420 18.622 -23.786 1.00 97.62 532 GLY A N 1
ATOM 4291 C CA . GLY A 1 532 ? 5.299 17.557 -24.259 1.00 97.62 532 GLY A CA 1
ATOM 4292 C C . GLY A 1 532 ? 5.456 16.371 -23.311 1.00 97.62 532 GLY A C 1
ATOM 4293 O O . GLY A 1 532 ? 6.050 15.371 -23.713 1.00 97.62 532 GLY A O 1
ATOM 4294 N N . GLY A 1 533 ? 4.921 16.435 -22.095 1.00 98.44 533 GLY A N 1
ATOM 4295 C CA . GLY A 1 533 ? 4.942 15.310 -21.162 1.00 98.44 533 GLY A CA 1
ATOM 4296 C C . GLY A 1 533 ? 3.618 14.539 -21.098 1.00 98.44 533 GLY A C 1
ATOM 4297 O O . GLY A 1 533 ? 2.757 14.642 -21.973 1.00 98.44 533 GLY A O 1
ATOM 4298 N N . TRP A 1 534 ? 3.475 13.753 -20.034 1.00 98.62 534 TRP A N 1
ATOM 4299 C CA . TRP A 1 534 ? 2.280 12.999 -19.667 1.00 98.62 534 TRP A CA 1
ATOM 4300 C C . TRP A 1 534 ? 1.911 13.286 -18.219 1.00 98.62 534 TRP A C 1
ATOM 4302 O O . TRP A 1 534 ? 2.771 13.552 -17.378 1.00 98.62 534 TRP A O 1
ATOM 4312 N N . GLY A 1 535 ? 0.628 13.170 -17.908 1.00 97.44 535 GLY A N 1
ATOM 4313 C CA . GLY A 1 535 ? 0.137 13.238 -16.544 1.00 97.44 535 GLY A CA 1
ATOM 4314 C C . GLY A 1 535 ? -1.316 12.796 -16.476 1.00 97.44 535 GLY A C 1
ATOM 4315 O O . GLY A 1 535 ? -2.111 13.079 -17.374 1.00 97.44 535 GLY A O 1
ATOM 4316 N N . GLU A 1 536 ? -1.646 12.061 -15.423 1.00 96.50 536 GLU A N 1
ATOM 4317 C CA . GLU A 1 536 ? -2.939 11.414 -15.262 1.00 96.50 536 GLU A CA 1
ATOM 4318 C C . GLU A 1 536 ? -3.465 11.668 -13.848 1.00 96.50 536 GLU A C 1
ATOM 4320 O O . GLU A 1 536 ? -2.731 11.565 -12.867 1.00 96.50 536 GLU A O 1
ATOM 4325 N N . HIS A 1 537 ? -4.722 12.090 -13.751 1.00 95.31 537 HIS A N 1
ATOM 4326 C CA . HIS A 1 537 ? -5.357 12.452 -12.493 1.00 95.31 537 HIS A CA 1
ATOM 4327 C C . HIS A 1 537 ? -5.777 11.183 -11.731 1.00 95.31 537 HIS A C 1
ATOM 4329 O O . HIS A 1 537 ? -6.262 10.248 -12.377 1.00 95.31 537 HIS A O 1
ATOM 4335 N N . PRO A 1 538 ? -5.682 11.140 -10.385 1.00 92.94 538 PRO A N 1
ATOM 4336 C CA . PRO A 1 538 ? -6.150 10.016 -9.568 1.00 92.94 538 PRO A CA 1
ATOM 4337 C C . PRO A 1 538 ? -7.571 9.529 -9.863 1.00 92.94 538 PRO A C 1
ATOM 4339 O O . PRO A 1 538 ? -7.841 8.329 -9.816 1.00 92.94 538 PRO A O 1
ATOM 4342 N N . ASP A 1 539 ? -8.475 10.446 -10.220 1.00 92.06 539 ASP A N 1
ATOM 4343 C CA . ASP A 1 539 ? -9.857 10.105 -10.583 1.00 92.06 539 ASP A CA 1
ATOM 4344 C C . ASP A 1 539 ? -9.929 9.143 -11.774 1.00 92.06 539 ASP A C 1
ATOM 4346 O O . ASP A 1 539 ? -10.931 8.450 -11.930 1.00 92.06 539 ASP A O 1
ATOM 4350 N N . SER A 1 540 ? -8.868 9.023 -12.580 1.00 94.69 540 SER A N 1
ATOM 4351 C CA . SER A 1 540 ? -8.793 8.029 -13.656 1.00 94.69 540 SER A CA 1
ATOM 4352 C C . SER A 1 540 ? -8.985 6.605 -13.137 1.00 94.69 540 SER A C 1
ATOM 4354 O O . SER A 1 540 ? -9.633 5.785 -13.790 1.00 94.69 540 SER A O 1
ATOM 4356 N N . CYS A 1 541 ? -8.487 6.325 -11.930 1.00 91.81 541 CYS A N 1
ATOM 4357 C CA . CYS A 1 541 ? -8.625 5.035 -11.263 1.00 91.81 541 CYS A CA 1
ATOM 4358 C C . CYS A 1 541 ? -10.057 4.777 -10.779 1.00 91.81 541 CYS A C 1
ATOM 4360 O O . CYS A 1 541 ? -10.529 3.639 -10.826 1.00 91.81 541 CYS A O 1
ATOM 4362 N N . LEU A 1 542 ? -10.733 5.829 -10.303 1.00 87.31 542 LEU A N 1
ATOM 4363 C CA . LEU A 1 542 ? -12.102 5.773 -9.784 1.00 87.31 542 LEU A CA 1
ATOM 4364 C C . LEU A 1 542 ? -13.124 5.691 -10.922 1.00 87.31 542 LEU A C 1
ATOM 4366 O O . LEU A 1 542 ? -14.019 4.849 -10.905 1.00 87.31 542 LEU A O 1
ATOM 4370 N N . GLU A 1 543 ? -12.967 6.542 -11.934 1.00 91.00 543 GLU A N 1
ATOM 4371 C CA . GLU A 1 543 ? -13.844 6.613 -13.103 1.00 91.00 543 GLU A CA 1
ATOM 4372 C C . GLU A 1 543 ? -13.506 5.564 -14.170 1.00 91.00 543 GLU A C 1
ATOM 4374 O O . GLU A 1 543 ? -14.262 5.379 -15.126 1.00 91.00 543 GLU A O 1
ATOM 4379 N N . ARG A 1 544 ? -12.378 4.861 -14.011 1.00 92.38 544 ARG A N 1
ATOM 4380 C CA . ARG A 1 544 ? -11.892 3.800 -14.906 1.00 92.38 544 ARG A CA 1
ATOM 4381 C C . ARG A 1 544 ? -11.797 4.246 -16.364 1.00 92.38 544 ARG A C 1
ATOM 4383 O O . ARG A 1 544 ? -12.106 3.481 -17.288 1.00 92.38 544 ARG A O 1
ATOM 4390 N N . ARG A 1 545 ? -11.347 5.482 -16.556 1.00 95.50 545 ARG A N 1
ATOM 4391 C CA . ARG A 1 545 ? -11.044 6.105 -17.848 1.00 95.50 545 ARG A CA 1
ATOM 4392 C C . ARG A 1 545 ? -9.869 7.070 -17.678 1.00 95.50 545 ARG A C 1
ATOM 4394 O O . ARG A 1 545 ? -9.750 7.645 -16.603 1.00 95.50 545 ARG A O 1
ATOM 4401 N N . PRO A 1 546 ? -9.045 7.299 -18.706 1.00 96.25 546 PRO A N 1
ATOM 4402 C CA . PRO A 1 546 ? -7.964 8.272 -18.617 1.00 96.25 546 PRO A CA 1
ATOM 4403 C C . PRO A 1 546 ? -8.529 9.683 -18.412 1.00 96.25 546 PRO A C 1
ATOM 4405 O O . PRO A 1 546 ? -9.395 10.143 -19.167 1.00 96.25 546 PRO A O 1
ATOM 4408 N N . ILE A 1 547 ? -8.048 10.363 -17.375 1.00 97.31 547 ILE A N 1
ATOM 4409 C CA . ILE A 1 547 ? -8.325 11.769 -17.084 1.00 97.31 547 ILE A CA 1
ATOM 4410 C C . ILE A 1 547 ? -6.977 12.488 -17.019 1.00 97.31 547 ILE A C 1
ATOM 4412 O O . ILE A 1 547 ? -6.192 12.212 -16.114 1.00 97.31 547 ILE A O 1
ATOM 4416 N N . PRO A 1 548 ? -6.677 13.405 -17.952 1.00 96.94 548 PRO A N 1
ATOM 4417 C CA . PRO A 1 548 ? -5.400 14.102 -17.949 1.00 96.94 548 PRO A CA 1
ATOM 4418 C C . PRO A 1 548 ? -5.301 15.071 -16.769 1.00 96.94 548 PRO A C 1
ATOM 4420 O O . PRO A 1 548 ? -6.291 15.687 -16.362 1.00 96.94 548 PRO A O 1
ATOM 4423 N N . THR A 1 549 ? -4.091 15.267 -16.255 1.00 96.75 549 THR A N 1
ATOM 4424 C CA . THR A 1 549 ? -3.802 16.410 -15.381 1.00 96.75 549 THR A CA 1
ATOM 4425 C C . THR A 1 549 ? -3.714 17.712 -16.189 1.00 96.75 549 THR A C 1
ATOM 4427 O O . THR A 1 549 ? -3.463 17.686 -17.395 1.00 96.75 549 THR A O 1
ATOM 4430 N N . PRO A 1 550 ? -3.857 18.889 -15.546 1.00 95.00 550 PRO A N 1
ATOM 4431 C CA . PRO A 1 550 ? -3.694 20.175 -16.232 1.00 95.00 550 PRO A CA 1
ATOM 4432 C C . PRO A 1 550 ? -2.280 20.440 -16.774 1.00 95.00 550 PRO A C 1
ATOM 4434 O O . PRO A 1 550 ? -2.106 21.288 -17.645 1.00 95.00 550 PRO A O 1
ATOM 4437 N N . LYS A 1 551 ? -1.267 19.770 -16.216 1.00 96.12 551 LYS A N 1
ATOM 4438 C CA . LYS A 1 551 ? 0.150 19.874 -16.589 1.00 96.12 551 LYS A CA 1
ATOM 4439 C C . LYS A 1 551 ? 0.795 18.500 -16.530 1.00 96.12 551 LYS A C 1
ATOM 4441 O O . LYS A 1 551 ? 0.341 17.656 -15.753 1.00 96.12 551 LYS A O 1
ATOM 4446 N N . SER A 1 552 ? 1.863 18.308 -17.291 1.00 98.06 552 SER A N 1
ATOM 4447 C CA . SER A 1 552 ? 2.638 17.075 -17.239 1.00 98.06 552 SER A CA 1
ATOM 4448 C C . SER A 1 552 ? 3.341 16.875 -15.905 1.00 98.06 552 SER A C 1
ATOM 4450 O O . SER A 1 552 ? 3.678 17.824 -15.196 1.00 98.06 552 SER A O 1
ATOM 4452 N N . LEU A 1 553 ? 3.567 15.606 -15.585 1.00 97.75 553 LEU A N 1
ATOM 4453 C CA . LEU A 1 553 ? 4.226 15.136 -14.379 1.00 97.75 553 LEU A CA 1
ATOM 4454 C C . LEU A 1 553 ? 5.495 14.364 -14.756 1.00 97.75 553 LEU A C 1
ATOM 4456 O O . LEU A 1 553 ? 5.570 13.717 -15.804 1.00 97.75 553 LEU A O 1
ATOM 4460 N N . VAL A 1 554 ? 6.504 14.415 -13.890 1.00 98.19 554 VAL A N 1
ATOM 4461 C CA . VAL A 1 554 ? 7.832 13.834 -14.150 1.00 98.19 554 VAL A CA 1
ATOM 4462 C C . VAL A 1 554 ? 7.772 12.311 -14.305 1.00 98.19 554 VAL A C 1
ATOM 4464 O O . VAL A 1 554 ? 8.297 11.765 -15.274 1.00 98.19 554 VAL A O 1
ATOM 4467 N N . GLU A 1 555 ? 7.126 11.619 -13.367 1.00 97.19 555 GLU A N 1
ATOM 4468 C CA . GLU A 1 555 ? 7.053 10.152 -13.351 1.00 97.19 555 GLU A CA 1
ATOM 4469 C C . GLU A 1 555 ? 6.253 9.576 -14.533 1.00 97.19 555 GLU A C 1
ATOM 4471 O O . GLU A 1 555 ? 6.830 8.778 -15.281 1.00 97.19 555 GLU A O 1
ATOM 4476 N N . PRO A 1 556 ? 5.014 10.032 -14.807 1.00 98.00 556 PRO A N 1
ATOM 4477 C CA . PRO A 1 556 ? 4.239 9.544 -15.942 1.00 98.00 556 PRO A CA 1
ATOM 4478 C C . PRO A 1 556 ? 4.942 9.794 -17.278 1.00 98.00 556 PRO A C 1
ATOM 4480 O O . PRO A 1 556 ? 4.932 8.924 -18.150 1.00 98.00 556 PRO A O 1
ATOM 4483 N N . THR A 1 557 ? 5.603 10.950 -17.425 1.00 98.75 557 THR A N 1
ATOM 4484 C CA . THR A 1 557 ? 6.384 11.276 -18.627 1.00 98.75 557 THR A CA 1
ATOM 4485 C C . THR A 1 557 ? 7.551 10.316 -18.815 1.00 98.75 557 THR A C 1
ATOM 4487 O O . THR A 1 557 ? 7.750 9.794 -19.911 1.00 98.75 557 THR A O 1
ATOM 4490 N N . ALA A 1 558 ? 8.321 10.049 -17.758 1.00 98.44 558 ALA A N 1
ATOM 4491 C CA . ALA A 1 558 ? 9.462 9.148 -17.842 1.00 98.44 558 ALA A CA 1
ATOM 4492 C C . ALA A 1 558 ? 9.048 7.711 -18.193 1.00 98.44 558 ALA A C 1
ATOM 4494 O O . ALA A 1 558 ? 9.696 7.077 -19.028 1.00 98.44 558 ALA A O 1
ATOM 4495 N N . LEU A 1 559 ? 7.952 7.214 -17.614 1.00 98.31 559 LEU A N 1
ATOM 4496 C CA . LEU A 1 559 ? 7.393 5.904 -17.952 1.00 98.31 559 LEU A CA 1
ATOM 4497 C C . LEU A 1 559 ? 6.912 5.826 -19.408 1.00 98.31 559 LEU A C 1
ATOM 4499 O O . LEU A 1 559 ? 7.287 4.890 -20.121 1.00 98.31 559 LEU A O 1
ATOM 4503 N N . ALA A 1 560 ? 6.161 6.827 -19.877 1.00 98.62 560 ALA A N 1
ATOM 4504 C CA . ALA A 1 560 ? 5.686 6.873 -21.257 1.00 98.62 560 ALA A CA 1
ATOM 4505 C C . ALA A 1 560 ? 6.859 6.886 -22.248 1.00 98.62 560 ALA A C 1
ATOM 4507 O O . ALA A 1 560 ? 6.887 6.103 -23.199 1.00 98.62 560 ALA A O 1
ATOM 4508 N N . VAL A 1 561 ? 7.880 7.711 -21.989 1.00 98.56 561 VAL A N 1
ATOM 4509 C CA . VAL A 1 561 ? 9.110 7.769 -22.793 1.00 98.56 561 VAL A CA 1
ATOM 4510 C C . VAL A 1 561 ? 9.817 6.413 -22.828 1.00 98.56 561 VAL A C 1
ATOM 4512 O O . VAL A 1 561 ? 10.214 5.964 -23.903 1.00 98.56 561 VAL A O 1
ATOM 4515 N N . LEU A 1 562 ? 9.949 5.727 -21.689 1.00 97.81 562 LEU A N 1
ATOM 4516 C CA . LEU A 1 562 ? 10.559 4.395 -21.620 1.00 97.81 562 LEU A CA 1
ATOM 4517 C C . LEU A 1 562 ? 9.821 3.366 -22.483 1.00 97.81 562 LEU A C 1
ATOM 4519 O O . LEU A 1 562 ? 10.465 2.579 -23.183 1.00 97.81 562 LEU A O 1
ATOM 4523 N N . ALA A 1 563 ? 8.489 3.373 -22.446 1.00 98.25 563 ALA A N 1
ATOM 4524 C CA . ALA A 1 563 ? 7.665 2.476 -23.246 1.00 98.25 563 ALA A CA 1
ATOM 4525 C C . ALA A 1 563 ? 7.764 2.798 -24.745 1.00 98.25 563 ALA A C 1
ATOM 4527 O O . ALA A 1 563 ? 8.025 1.900 -25.548 1.00 98.25 563 ALA A O 1
ATOM 4528 N N . LEU A 1 564 ? 7.647 4.078 -25.117 1.00 98.38 564 LEU A N 1
ATOM 4529 C CA . LEU A 1 564 ? 7.745 4.551 -26.503 1.00 98.38 564 LEU A CA 1
ATOM 4530 C C . LEU A 1 564 ? 9.126 4.281 -27.115 1.00 98.38 564 LEU A C 1
ATOM 4532 O O . LEU A 1 564 ? 9.217 3.846 -28.263 1.00 98.38 564 LEU A O 1
ATOM 4536 N N . LEU A 1 565 ? 10.202 4.444 -26.339 1.00 96.88 565 LEU A N 1
ATOM 4537 C CA . LEU A 1 565 ? 11.548 4.049 -26.755 1.00 96.88 565 LEU A CA 1
ATOM 4538 C C . LEU A 1 565 ? 11.655 2.544 -27.012 1.00 96.88 565 LEU A C 1
ATOM 4540 O O . LEU A 1 565 ? 12.460 2.135 -27.842 1.00 96.88 565 LEU A O 1
ATOM 4544 N N . GLY A 1 566 ? 10.869 1.702 -26.342 1.00 94.56 566 GLY A N 1
ATOM 4545 C CA . GLY A 1 566 ? 10.861 0.257 -26.574 1.00 94.56 566 GLY A CA 1
ATOM 4546 C C . GLY A 1 566 ? 10.196 -0.156 -27.892 1.00 94.56 566 GLY A C 1
ATOM 4547 O O . GLY A 1 566 ? 10.652 -1.105 -28.532 1.00 94.56 566 GLY A O 1
ATOM 4548 N N . CYS A 1 567 ? 9.149 0.559 -28.313 1.00 95.50 567 CYS A N 1
ATOM 4549 C CA . CYS A 1 567 ? 8.278 0.184 -29.436 1.00 95.50 567 CYS A CA 1
ATOM 4550 C C . CYS A 1 567 ? 8.283 1.168 -30.620 1.00 95.50 567 CYS A C 1
ATOM 4552 O O . CYS A 1 567 ? 7.419 1.095 -31.500 1.00 95.50 567 CYS A O 1
ATOM 4554 N N . GLY A 1 568 ? 9.230 2.107 -30.656 1.00 92.94 568 GLY A N 1
ATOM 4555 C CA . GLY A 1 568 ? 9.320 3.110 -31.713 1.00 92.94 568 GLY A CA 1
ATOM 4556 C C . GLY A 1 568 ? 10.715 3.687 -31.950 1.00 92.94 568 GLY A C 1
ATOM 4557 O O . GLY A 1 568 ? 11.668 3.354 -31.232 1.00 92.94 568 GLY A O 1
ATOM 4558 N N . PRO A 1 569 ? 10.855 4.530 -32.991 1.00 92.31 569 PRO A N 1
ATOM 4559 C CA . PRO A 1 569 ? 12.088 5.251 -33.263 1.00 92.31 569 PRO A CA 1
ATOM 4560 C C . PRO A 1 569 ? 12.348 6.278 -32.158 1.00 92.31 569 PRO A C 1
ATOM 4562 O O . PRO A 1 569 ? 11.421 6.893 -31.631 1.00 92.31 569 PRO A O 1
ATOM 4565 N N . LYS A 1 570 ? 13.622 6.480 -31.822 1.00 92.56 570 LYS A N 1
ATOM 4566 C CA . LYS A 1 570 ? 14.047 7.486 -30.838 1.00 92.56 570 LYS A CA 1
ATOM 4567 C C . LYS A 1 570 ? 13.730 8.909 -31.317 1.00 92.56 570 LYS A C 1
ATOM 4569 O O . LYS A 1 570 ? 13.535 9.817 -30.515 1.00 92.56 570 LYS A O 1
ATOM 4574 N N . GLU A 1 571 ? 13.664 9.090 -32.631 1.00 93.88 571 GLU A N 1
ATOM 4575 C CA . GLU A 1 571 ? 13.406 10.347 -33.326 1.00 93.88 571 GLU A CA 1
ATOM 4576 C C . GLU A 1 571 ? 11.929 10.751 -33.329 1.00 93.88 571 GLU A C 1
ATOM 4578 O O . GLU A 1 571 ? 11.618 11.843 -33.805 1.00 93.88 571 GLU A O 1
ATOM 4583 N N . ASP A 1 572 ? 11.030 9.901 -32.817 1.00 95.94 572 ASP A N 1
ATOM 4584 C CA . ASP A 1 572 ? 9.610 10.222 -32.699 1.00 95.94 572 ASP A CA 1
ATOM 4585 C C . ASP A 1 572 ? 9.440 11.574 -31.967 1.00 95.94 572 ASP A C 1
ATOM 4587 O O . ASP A 1 572 ? 9.977 11.747 -30.862 1.00 95.94 572 ASP A O 1
ATOM 4591 N N . PRO A 1 573 ? 8.727 12.556 -32.557 1.00 97.62 573 PRO A N 1
ATOM 4592 C CA . PRO A 1 573 ? 8.564 13.875 -31.955 1.00 97.62 573 PRO A CA 1
ATOM 4593 C C . PRO A 1 573 ? 8.009 13.825 -30.530 1.00 97.62 573 PRO A C 1
ATOM 4595 O O . PRO A 1 573 ? 8.391 14.652 -29.703 1.00 97.62 573 PRO A O 1
ATOM 4598 N N . SER A 1 574 ? 7.147 12.851 -30.224 1.00 98.12 574 SER A N 1
ATOM 4599 C CA . SER A 1 574 ? 6.590 12.690 -28.884 1.00 98.12 574 SER A CA 1
ATOM 4600 C C . SER A 1 574 ? 7.654 12.280 -27.868 1.00 98.12 574 SER A C 1
ATOM 4602 O O . SER A 1 574 ? 7.675 12.824 -26.766 1.00 98.12 574 SER A O 1
ATOM 4604 N N . VAL A 1 575 ? 8.584 11.394 -28.240 1.00 98.25 575 VAL A N 1
ATOM 4605 C CA . VAL A 1 575 ? 9.704 10.986 -27.375 1.00 98.25 575 VAL A CA 1
ATOM 4606 C C . VAL A 1 575 ? 10.630 12.169 -27.100 1.00 98.25 575 VAL A C 1
ATOM 4608 O O . VAL A 1 575 ? 10.976 12.416 -25.946 1.00 98.25 575 VAL A O 1
ATOM 4611 N N . ARG A 1 576 ? 10.996 12.935 -28.138 1.00 97.81 576 ARG A N 1
ATOM 4612 C CA . ARG A 1 576 ? 11.870 14.112 -27.992 1.00 97.81 576 ARG A CA 1
ATOM 4613 C C . ARG A 1 576 ? 11.270 15.158 -27.059 1.00 97.81 576 ARG A C 1
ATOM 4615 O O . ARG A 1 576 ? 11.941 15.576 -26.122 1.00 97.81 576 ARG A O 1
ATOM 4622 N N . LYS A 1 577 ? 9.995 15.499 -27.254 1.00 98.50 577 LYS A N 1
ATOM 4623 C CA . LYS A 1 577 ? 9.269 16.430 -26.379 1.00 98.50 577 LYS A CA 1
ATOM 4624 C C . LYS A 1 577 ? 9.195 15.943 -24.931 1.00 98.50 577 LYS A C 1
ATOM 4626 O O . LYS A 1 577 ? 9.365 16.742 -24.020 1.00 98.50 577 LYS A O 1
ATOM 4631 N N . GLY A 1 578 ? 9.007 14.639 -24.714 1.00 98.56 578 GLY A N 1
ATOM 4632 C CA . GLY A 1 578 ? 9.028 14.054 -23.371 1.00 98.56 578 GLY A CA 1
ATOM 4633 C C . GLY A 1 578 ? 10.391 14.193 -22.691 1.00 98.56 578 GLY A C 1
ATOM 4634 O O . GLY A 1 578 ? 10.469 14.579 -21.529 1.00 98.56 578 GLY A O 1
ATOM 4635 N N . ILE A 1 579 ? 11.481 13.937 -23.422 1.00 98.38 579 ILE A N 1
ATOM 4636 C CA . ILE A 1 579 ? 12.849 14.140 -22.921 1.00 98.38 579 ILE A CA 1
ATOM 4637 C C . ILE A 1 579 ? 13.123 15.622 -22.637 1.00 98.38 579 ILE A C 1
ATOM 4639 O O . ILE A 1 579 ? 13.668 15.942 -21.583 1.00 98.38 579 ILE A O 1
ATOM 4643 N N . GLU A 1 580 ? 12.726 16.524 -23.536 1.00 98.25 580 GLU A N 1
ATOM 4644 C CA . GLU A 1 580 ? 12.851 17.975 -23.347 1.00 98.25 580 GLU A CA 1
ATOM 4645 C C . GLU A 1 580 ? 12.091 18.446 -22.106 1.00 98.25 580 GLU A C 1
ATOM 4647 O O . GLU A 1 580 ? 12.652 19.184 -21.299 1.00 98.25 580 GLU A O 1
ATOM 4652 N N . PHE A 1 581 ? 10.861 17.967 -21.902 1.00 98.56 581 PHE A N 1
ATOM 4653 C CA . PHE A 1 581 ? 10.093 18.233 -20.690 1.00 98.56 581 PHE A CA 1
ATOM 4654 C C . PHE A 1 581 ? 10.856 17.783 -19.437 1.00 98.56 581 PHE A C 1
ATOM 4656 O O . PHE A 1 581 ? 11.029 18.573 -18.511 1.00 98.56 581 PHE A O 1
ATOM 4663 N N . LEU A 1 582 ? 11.369 16.545 -19.404 1.00 98.50 582 LEU A N 1
ATOM 4664 C CA . LEU A 1 582 ? 12.128 16.043 -18.252 1.00 98.50 582 LEU A CA 1
ATOM 4665 C C . LEU A 1 582 ? 13.379 16.890 -17.977 1.00 98.50 582 LEU A C 1
ATOM 4667 O O . LEU A 1 582 ? 13.662 17.199 -16.823 1.00 98.50 582 LEU A O 1
ATOM 4671 N N . LEU A 1 583 ? 14.107 17.308 -19.015 1.00 98.00 583 LEU A N 1
ATOM 4672 C CA . LEU A 1 583 ? 15.267 18.192 -18.866 1.00 98.00 583 LEU A CA 1
ATOM 4673 C C . LEU A 1 583 ? 14.872 19.574 -18.325 1.00 98.00 583 LEU A C 1
ATOM 4675 O O . LEU A 1 583 ? 15.578 20.119 -17.484 1.00 98.00 583 LEU A O 1
ATOM 4679 N N . GLN A 1 584 ? 13.735 20.124 -18.757 1.00 97.62 584 GLN A N 1
ATOM 4680 C CA . GLN A 1 584 ? 13.218 21.404 -18.259 1.00 97.62 584 GLN A CA 1
ATOM 4681 C C . GLN A 1 584 ? 12.749 21.335 -16.799 1.00 97.62 584 GLN A C 1
ATOM 4683 O O . GLN A 1 584 ? 12.793 22.345 -16.100 1.00 97.62 584 GLN A O 1
ATOM 4688 N N . GLN A 1 585 ? 12.290 20.168 -16.335 1.00 97.69 585 GLN A N 1
ATOM 4689 C CA . GLN A 1 585 ? 11.903 19.963 -14.936 1.00 97.69 585 GLN A CA 1
ATOM 4690 C C . GLN A 1 585 ? 13.100 19.702 -14.011 1.00 97.69 585 GLN A C 1
ATOM 4692 O O . GLN A 1 585 ? 12.951 19.809 -12.792 1.00 97.69 585 GLN A O 1
ATOM 4697 N N . GLN A 1 586 ? 14.266 19.340 -14.552 1.00 97.38 586 GLN A N 1
ATOM 4698 C CA . GLN A 1 586 ? 15.440 19.040 -13.742 1.00 97.38 586 GLN A CA 1
ATOM 4699 C C . GLN A 1 586 ? 15.969 20.307 -13.054 1.00 97.38 586 GLN A C 1
ATOM 4701 O O . GLN A 1 586 ? 16.198 21.343 -13.678 1.00 97.38 586 GLN A O 1
ATOM 4706 N N . GLN A 1 587 ? 16.186 20.214 -11.746 1.00 96.69 587 GLN A N 1
ATOM 4707 C CA . GLN A 1 587 ? 16.749 21.284 -10.931 1.00 96.69 587 GLN A CA 1
ATOM 4708 C C . GLN A 1 587 ? 18.281 21.298 -11.028 1.00 96.69 587 GLN A C 1
ATOM 4710 O O . GLN A 1 587 ? 18.913 20.327 -11.444 1.00 96.69 587 GLN A O 1
ATOM 4715 N N . ALA A 1 588 ? 18.904 22.407 -10.620 1.00 95.56 588 ALA A N 1
ATOM 4716 C CA . ALA A 1 588 ? 20.352 22.607 -10.749 1.00 95.56 588 ALA A CA 1
ATOM 4717 C C . ALA A 1 588 ? 21.206 21.564 -9.996 1.00 95.56 588 ALA A C 1
ATOM 4719 O O . ALA A 1 588 ? 22.361 21.334 -10.350 1.00 95.56 588 ALA A O 1
ATOM 4720 N N . ASP A 1 589 ? 20.656 20.931 -8.960 1.00 94.12 589 ASP A N 1
ATOM 4721 C CA . ASP A 1 589 ? 21.311 19.865 -8.196 1.00 94.12 589 ASP A CA 1
ATOM 4722 C C . ASP A 1 589 ? 21.121 18.460 -8.803 1.00 94.12 589 ASP A C 1
ATOM 4724 O O . ASP A 1 589 ? 21.721 17.493 -8.317 1.00 94.12 589 ASP A O 1
ATOM 4728 N N . GLY A 1 590 ? 20.334 18.362 -9.879 1.00 93.38 590 GLY A N 1
ATOM 4729 C CA . GLY A 1 590 ? 19.969 17.139 -10.580 1.00 93.38 590 GLY A CA 1
ATOM 4730 C C . GLY A 1 590 ? 18.699 16.457 -10.063 1.00 93.38 590 GLY A C 1
ATOM 4731 O O . GLY A 1 590 ? 18.306 15.449 -10.656 1.00 93.38 590 GLY A O 1
ATOM 4732 N N . ASP A 1 591 ? 18.071 16.960 -8.991 1.00 95.06 591 ASP A N 1
ATOM 4733 C CA . ASP A 1 591 ? 16.773 16.471 -8.511 1.00 95.06 591 ASP A CA 1
ATOM 4734 C C . ASP A 1 591 ? 15.615 17.054 -9.343 1.00 95.06 591 ASP A C 1
ATOM 4736 O O . ASP A 1 591 ? 15.801 17.845 -10.268 1.00 95.06 591 ASP A O 1
ATOM 4740 N N . PHE A 1 592 ? 14.396 16.633 -9.024 1.00 96.00 592 PHE A N 1
ATOM 4741 C CA . PHE A 1 592 ? 13.156 17.107 -9.624 1.00 96.00 592 PHE A CA 1
ATOM 4742 C C . PHE A 1 592 ? 12.267 17.771 -8.567 1.00 96.00 592 PHE A C 1
ATOM 4744 O O . PHE A 1 592 ? 12.318 17.391 -7.389 1.00 96.00 592 PHE A O 1
ATOM 4751 N N . PRO A 1 593 ? 11.403 18.727 -8.953 1.00 94.50 593 PRO A N 1
ATOM 4752 C CA . PRO A 1 593 ? 10.493 19.386 -8.022 1.00 94.50 593 PRO A CA 1
ATOM 4753 C C . PRO A 1 593 ? 9.559 18.379 -7.326 1.00 94.50 593 PRO A C 1
ATOM 4755 O O . PRO A 1 593 ? 9.335 17.280 -7.844 1.00 94.50 593 PRO A O 1
ATOM 4758 N N . PRO A 1 594 ? 8.990 18.719 -6.153 1.00 92.44 594 PRO A N 1
ATOM 4759 C CA . PRO A 1 594 ? 7.885 17.958 -5.575 1.00 92.44 594 PRO A CA 1
ATOM 4760 C C . PRO A 1 594 ? 6.784 17.712 -6.614 1.00 92.44 594 PRO A C 1
ATOM 4762 O O . PRO A 1 594 ? 6.493 18.583 -7.435 1.00 92.44 594 PRO A O 1
ATOM 4765 N N . GLN A 1 595 ? 6.219 16.510 -6.612 1.00 93.06 595 GLN A N 1
ATOM 4766 C CA . GLN A 1 595 ? 5.157 16.095 -7.526 1.00 93.06 595 GLN A CA 1
ATOM 4767 C C . GLN A 1 595 ? 3.919 15.710 -6.708 1.00 93.06 595 GLN A C 1
ATOM 4769 O O . GLN A 1 595 ? 4.080 15.347 -5.537 1.00 93.06 595 GLN A O 1
ATOM 4774 N N . PRO A 1 596 ? 2.716 15.759 -7.308 1.00 93.31 596 PRO A N 1
ATOM 4775 C CA . PRO A 1 596 ? 1.548 15.095 -6.748 1.00 93.31 596 PRO A CA 1
ATOM 4776 C C . PRO A 1 596 ? 1.829 13.618 -6.468 1.00 93.31 596 PRO A C 1
ATOM 4778 O O . PRO A 1 596 ? 2.710 13.018 -7.096 1.00 93.31 596 PRO A O 1
ATOM 4781 N N . ILE A 1 597 ? 1.082 13.030 -5.539 1.00 93.81 597 ILE A N 1
ATOM 4782 C CA . ILE A 1 597 ? 1.285 11.639 -5.136 1.00 93.81 597 ILE A CA 1
ATOM 4783 C C . ILE A 1 597 ? 1.020 10.694 -6.330 1.00 93.81 597 ILE A C 1
ATOM 4785 O O . ILE A 1 597 ? -0.101 10.667 -6.836 1.00 93.81 597 ILE A O 1
ATOM 4789 N N . PRO A 1 598 ? 2.012 9.890 -6.778 1.00 90.75 598 PRO A N 1
ATOM 4790 C CA . PRO A 1 598 ? 1.880 9.075 -7.994 1.00 90.75 598 PRO A CA 1
ATOM 4791 C C . PRO A 1 598 ? 1.312 7.668 -7.739 1.00 90.75 598 PRO A C 1
ATOM 4793 O O . PRO A 1 598 ? 0.908 6.973 -8.672 1.00 90.75 598 PRO A O 1
ATOM 4796 N N . GLY A 1 599 ? 1.345 7.211 -6.485 1.00 89.25 599 GLY A N 1
ATOM 4797 C CA . GLY A 1 599 ? 0.977 5.854 -6.106 1.00 89.25 599 GLY A CA 1
ATOM 4798 C C . GLY A 1 599 ? -0.463 5.735 -5.650 1.00 89.25 599 GLY A C 1
ATOM 4799 O O . GLY A 1 599 ? -1.070 6.685 -5.150 1.00 89.25 599 GLY A O 1
ATOM 4800 N N . LEU A 1 600 ? -0.974 4.515 -5.763 1.00 87.44 600 LEU A N 1
ATOM 4801 C CA . LEU A 1 600 ? -2.343 4.182 -5.431 1.00 87.44 600 LEU A CA 1
ATOM 4802 C C . LEU A 1 600 ? -2.405 2.887 -4.623 1.00 87.44 600 LEU A C 1
ATOM 4804 O O . LEU A 1 600 ? -1.646 1.947 -4.840 1.00 87.44 600 LEU A O 1
ATOM 4808 N N . PHE A 1 601 ? -3.353 2.839 -3.701 1.00 79.94 601 PHE A N 1
ATOM 4809 C CA . PHE A 1 601 ? -3.688 1.673 -2.909 1.00 79.94 601 PHE A CA 1
ATOM 4810 C C . PHE A 1 601 ? -5.186 1.396 -3.073 1.00 79.94 601 PHE A C 1
ATOM 4812 O O . PHE A 1 601 ? -6.024 2.204 -2.662 1.00 79.94 601 PHE A O 1
ATOM 4819 N N . TYR A 1 602 ? -5.516 0.276 -3.733 1.00 78.44 602 TYR A N 1
ATOM 4820 C CA . TYR A 1 602 ? -6.890 -0.181 -3.995 1.00 78.44 602 TYR A CA 1
ATOM 4821 C C . TYR A 1 602 ? -7.825 0.901 -4.563 1.00 78.44 602 TYR A C 1
ATOM 4823 O O . TYR A 1 602 ? -8.958 1.090 -4.114 1.00 78.44 602 TYR A O 1
ATOM 4831 N N . ARG A 1 603 ? -7.331 1.614 -5.583 1.00 82.81 603 ARG A N 1
ATOM 4832 C CA . ARG A 1 603 ? -8.041 2.624 -6.394 1.00 82.81 603 ARG A CA 1
ATOM 4833 C C . ARG A 1 603 ? -8.411 3.945 -5.737 1.00 82.81 603 ARG A C 1
ATOM 4835 O O . ARG A 1 603 ? -8.692 4.895 -6.459 1.00 82.81 603 ARG A O 1
ATOM 4842 N N . THR A 1 604 ? -8.444 4.014 -4.415 1.00 86.69 604 THR A N 1
ATOM 4843 C CA . THR A 1 604 ? -9.104 5.121 -3.708 1.00 86.69 604 THR A CA 1
ATOM 4844 C C . THR A 1 604 ? -8.180 5.902 -2.791 1.00 86.69 604 THR A C 1
ATOM 4846 O O . THR A 1 604 ? -8.540 6.989 -2.349 1.00 86.69 604 THR A O 1
ATOM 4849 N N . THR A 1 605 ? -7.011 5.356 -2.456 1.00 91.19 605 THR A N 1
ATOM 4850 C CA . THR A 1 605 ? -6.105 5.963 -1.479 1.00 91.19 605 THR A CA 1
ATOM 4851 C C . THR A 1 605 ? -4.747 6.200 -2.102 1.00 91.19 605 THR A C 1
ATOM 4853 O O . THR A 1 605 ? -4.128 5.272 -2.615 1.00 91.19 605 THR A O 1
ATOM 4856 N N . LEU A 1 606 ? -4.286 7.445 -2.042 1.00 94.56 606 LEU A N 1
ATOM 4857 C CA . LEU A 1 606 ? -2.988 7.837 -2.570 1.00 94.56 606 LEU A CA 1
ATOM 4858 C C . LEU A 1 606 ? -1.864 7.500 -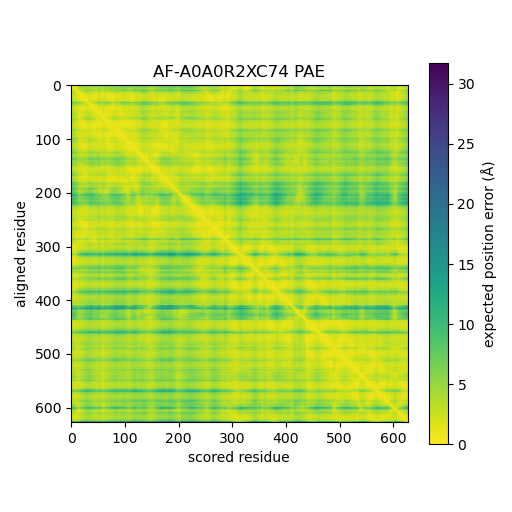1.596 1.00 94.56 606 LEU A C 1
ATOM 4860 O O . LEU A 1 606 ? -2.020 7.628 -0.377 1.00 94.56 606 LEU A O 1
ATOM 4864 N N . ILE A 1 607 ? -0.727 7.081 -2.150 1.00 94.62 607 ILE A N 1
ATOM 4865 C CA . ILE A 1 607 ? 0.476 6.756 -1.386 1.00 94.62 607 ILE A CA 1
ATOM 4866 C C . ILE A 1 607 ? 1.749 7.235 -2.090 1.00 94.62 607 ILE A C 1
ATOM 4868 O O . ILE A 1 607 ? 1.910 7.090 -3.304 1.00 94.62 607 ILE A O 1
ATOM 4872 N N . ARG A 1 608 ? 2.645 7.861 -1.326 1.00 93.81 608 ARG A N 1
ATOM 4873 C CA . ARG A 1 608 ? 3.857 8.510 -1.826 1.00 93.81 608 ARG A CA 1
ATOM 4874 C C . ARG A 1 608 ? 4.861 7.496 -2.358 1.00 93.81 608 ARG A C 1
ATOM 4876 O O . ARG A 1 608 ? 5.219 6.543 -1.678 1.00 93.81 608 ARG A O 1
ATOM 4883 N N . TYR A 1 609 ? 5.374 7.794 -3.548 1.00 92.88 609 TYR A N 1
ATOM 4884 C CA . TYR A 1 609 ? 6.588 7.211 -4.115 1.00 92.88 609 TYR A CA 1
ATOM 4885 C C . TYR A 1 609 ? 7.491 8.347 -4.598 1.00 92.88 609 TYR A C 1
ATOM 4887 O O . TYR A 1 609 ? 7.774 8.491 -5.788 1.00 92.88 609 TYR A O 1
ATOM 4895 N N . ASP A 1 610 ? 7.951 9.189 -3.671 1.00 89.06 610 ASP A N 1
ATOM 4896 C CA . ASP A 1 610 ? 8.774 10.367 -3.992 1.00 89.06 610 ASP A CA 1
ATOM 4897 C C . ASP A 1 610 ? 10.076 10.010 -4.731 1.00 89.06 610 ASP A C 1
ATOM 4899 O O . ASP A 1 610 ? 10.742 10.874 -5.300 1.00 89.06 610 ASP A O 1
ATOM 4903 N N . HIS A 1 611 ? 10.466 8.736 -4.725 1.00 92.31 611 HIS A N 1
ATOM 4904 C CA . HIS A 1 611 ? 11.632 8.234 -5.432 1.00 92.31 611 HIS A CA 1
ATOM 4905 C C . HIS A 1 611 ? 11.419 8.094 -6.944 1.00 92.31 611 HIS A C 1
ATOM 4907 O O . HIS A 1 611 ? 12.375 8.181 -7.719 1.00 92.31 611 HIS A O 1
ATOM 4913 N N . TYR A 1 612 ? 10.171 7.947 -7.393 1.00 95.00 612 TYR A N 1
ATOM 4914 C CA . TYR A 1 612 ? 9.839 7.761 -8.805 1.00 95.00 612 TYR A CA 1
ATOM 4915 C C . TYR A 1 612 ? 10.285 8.928 -9.685 1.00 95.00 612 TYR A C 1
ATOM 4917 O O . TYR A 1 612 ? 10.788 8.705 -10.789 1.00 95.00 612 TYR A O 1
ATOM 4925 N N . LYS A 1 613 ? 10.216 10.162 -9.164 1.00 94.12 613 LYS A N 1
ATOM 4926 C CA . LYS A 1 613 ? 10.703 11.363 -9.862 1.00 94.12 613 LYS A CA 1
ATOM 4927 C C . LYS A 1 613 ? 12.215 11.345 -10.126 1.00 94.12 613 LYS A C 1
ATOM 4929 O O . LYS A 1 613 ? 12.706 12.209 -10.832 1.00 94.12 613 LYS A O 1
ATOM 4934 N N . ARG A 1 614 ? 12.965 10.396 -9.553 1.00 94.25 614 ARG A N 1
ATOM 4935 C CA . ARG A 1 614 ? 14.411 10.227 -9.769 1.00 94.25 614 ARG A CA 1
ATOM 4936 C C . ARG A 1 614 ? 14.710 8.960 -10.558 1.00 94.25 614 ARG A C 1
ATOM 4938 O O . ARG A 1 614 ? 15.429 9.013 -11.553 1.00 94.25 614 ARG A O 1
ATOM 4945 N N . ALA A 1 615 ? 14.153 7.829 -10.125 1.00 95.25 615 ALA A N 1
ATOM 4946 C CA . ALA A 1 615 ? 14.467 6.524 -10.700 1.00 95.25 615 ALA A CA 1
ATOM 4947 C C . ALA A 1 615 ? 14.034 6.407 -12.171 1.00 95.25 615 ALA A C 1
ATOM 4949 O O . ALA A 1 615 ? 14.825 5.968 -13.012 1.00 95.25 615 ALA A O 1
ATOM 4950 N N . PHE A 1 616 ? 12.812 6.836 -12.506 1.00 97.25 616 PHE A N 1
ATOM 4951 C CA . PHE A 1 616 ? 12.303 6.696 -13.870 1.00 97.25 616 PHE A CA 1
ATOM 4952 C C . PHE A 1 616 ? 12.937 7.679 -14.858 1.00 97.25 616 PHE A C 1
ATOM 4954 O O . PHE A 1 616 ? 13.360 7.206 -15.916 1.00 97.25 616 PHE A O 1
ATOM 4961 N N . PRO A 1 617 ? 13.105 8.986 -14.555 1.00 97.56 617 PRO A N 1
ATOM 4962 C CA . PRO A 1 617 ? 13.824 9.885 -15.458 1.00 97.56 617 PRO A CA 1
ATOM 4963 C C . PRO A 1 617 ? 15.260 9.436 -15.724 1.00 97.56 617 PRO A C 1
ATOM 4965 O O . PRO A 1 617 ? 15.689 9.442 -16.874 1.00 97.56 617 PRO A O 1
ATOM 4968 N N . LEU A 1 618 ? 15.981 8.953 -14.701 1.00 95.75 618 LEU A N 1
ATOM 4969 C CA . LEU A 1 618 ? 17.326 8.399 -14.884 1.00 95.75 618 LEU A CA 1
ATOM 4970 C C . LEU A 1 618 ? 17.327 7.246 -15.896 1.00 95.75 618 LEU A C 1
ATOM 4972 O O . LEU A 1 618 ? 18.128 7.239 -16.830 1.00 95.75 618 LEU A O 1
ATOM 4976 N N . LYS A 1 619 ? 16.409 6.285 -15.734 1.00 96.38 619 LYS A N 1
ATOM 4977 C CA . LYS A 1 619 ? 16.267 5.149 -16.655 1.00 96.38 619 LYS A CA 1
ATOM 4978 C C . LYS A 1 619 ? 15.874 5.614 -18.062 1.00 96.38 619 LYS A C 1
ATOM 4980 O O . LYS A 1 619 ? 16.389 5.072 -19.039 1.00 96.38 619 LYS A O 1
ATOM 4985 N N . A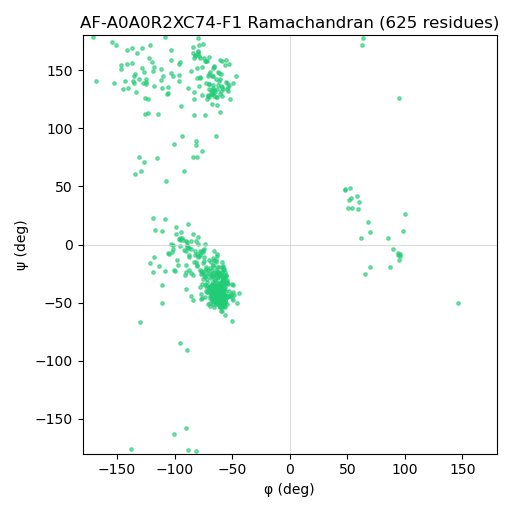LA A 1 620 ? 14.995 6.613 -18.174 1.00 97.19 620 ALA A N 1
ATOM 4986 C CA . ALA A 1 620 ? 14.561 7.186 -19.448 1.00 97.19 620 ALA A CA 1
ATOM 4987 C C . ALA A 1 620 ? 15.727 7.846 -20.196 1.00 97.19 620 ALA A C 1
ATOM 4989 O O . ALA A 1 620 ? 15.953 7.528 -21.363 1.00 97.19 620 ALA A O 1
ATOM 4990 N N . PHE A 1 621 ? 16.516 8.686 -19.520 1.00 95.94 621 PHE A N 1
ATOM 4991 C CA . PHE A 1 621 ? 17.707 9.307 -20.100 1.00 95.94 621 PHE A CA 1
ATOM 4992 C C . PHE A 1 621 ? 18.748 8.269 -20.516 1.00 95.94 621 PHE A C 1
ATOM 4994 O O . PHE A 1 621 ? 19.243 8.323 -21.640 1.00 95.94 621 PHE A O 1
ATOM 5001 N N . ALA A 1 622 ? 19.036 7.290 -19.654 1.00 94.44 622 ALA A N 1
ATOM 5002 C CA . ALA A 1 622 ? 19.991 6.228 -19.956 1.00 94.44 622 ALA A CA 1
ATOM 5003 C C . ALA A 1 622 ? 19.587 5.451 -21.221 1.00 94.44 622 ALA A C 1
ATOM 5005 O O . ALA A 1 622 ? 20.379 5.320 -22.152 1.00 94.44 622 ALA A O 1
ATOM 5006 N N . LYS A 1 623 ? 18.321 5.019 -21.318 1.00 93.69 623 LYS A N 1
ATOM 5007 C CA . LYS A 1 623 ? 17.813 4.335 -22.517 1.00 93.69 623 LYS A CA 1
ATOM 5008 C C . LYS A 1 623 ? 17.782 5.224 -23.756 1.00 93.69 623 LYS A C 1
ATOM 5010 O O . LYS A 1 623 ? 18.039 4.731 -24.852 1.00 93.69 623 LYS A O 1
ATOM 5015 N N . TYR A 1 624 ? 17.467 6.509 -23.603 1.00 94.81 624 TYR A N 1
ATOM 5016 C CA . TYR A 1 624 ? 17.490 7.451 -24.717 1.00 94.81 624 TYR A CA 1
ATOM 5017 C C . TYR A 1 624 ? 18.906 7.618 -25.276 1.00 94.81 624 TYR A C 1
ATOM 5019 O O . TYR A 1 624 ? 19.052 7.740 -26.482 1.00 94.81 624 TYR A O 1
ATOM 5027 N N . LEU A 1 625 ? 19.945 7.607 -24.436 1.00 91.50 625 LEU A N 1
ATOM 5028 C CA . LEU A 1 625 ? 21.340 7.723 -24.879 1.00 91.50 625 LEU A CA 1
ATOM 5029 C C . LEU A 1 625 ? 21.890 6.440 -25.524 1.00 91.50 625 LEU A C 1
ATOM 5031 O O . LEU A 1 625 ? 22.760 6.542 -26.382 1.00 91.50 625 LEU A O 1
ATOM 5035 N N . GLN A 1 626 ? 21.393 5.263 -25.126 1.00 87.25 626 GLN A N 1
ATOM 5036 C CA . GLN A 1 626 ? 21.800 3.968 -25.695 1.00 87.25 626 GLN A CA 1
ATOM 5037 C C . GLN A 1 626 ? 21.253 3.709 -27.105 1.00 87.25 626 GLN A C 1
ATOM 5039 O O . GLN A 1 626 ? 21.904 3.030 -27.899 1.00 87.25 626 GLN A O 1
ATOM 5044 N N . LYS A 1 627 ? 20.030 4.175 -27.385 1.00 78.62 627 LYS A N 1
ATOM 5045 C CA . LYS A 1 627 ? 19.459 4.190 -28.739 1.00 78.62 627 LYS A CA 1
ATOM 5046 C C . LYS A 1 627 ? 20.041 5.335 -29.546 1.00 78.62 627 LYS A C 1
ATOM 5048 O O . LYS A 1 627 ? 20.088 5.205 -30.783 1.00 78.62 627 LYS A O 1
#

Organism: NCBI:txid1655635

Sequence (627 aa):
RTQIPDGSWSVPYTGPNFLLPLYVITTYLTRQPVTEHDQPRFVAGLLQPQLPDGSVGLHEESVRGAVFTSAISYVALRLLGEKPSRPELAKMRDWIEKAGTPVKAAAWGKFILSILNLYDWSGVTPVPPELYLLPKWVPVQPINISGYVRIVYLPMAYFYGRRWQAPLDPLLREIRRELFPQGFDQIDWPKHRADLASTDHIVPETLLVRIAMPIVRYLEKWIPSSVRRKALRLTYEHICYEDEQSDYIRQAPVNACYNTLAHFVEGQTSRVARSWEQLPRYLWNHPDHIACQGFTSSKVWDTAFTLQGMTHLEPSLAPKQSIQEGCRYLVENQVIDELPDPRRYHRLPRKGGWPFSERKNGWSIADCTAESLLALIAAKPFLSQPTSPNILEDGLRFILSYQNRDGGWGSCDRVVGPLWIEKFNASHVFADIMVDHSFAECTGSVLSALALLRKEYPHLETKRVDHAIREGVRYLTDTQRPDGSWEAVWGICFNYGTSFAIPGLLSAGLPQDDIRIVRGRKFLLQQQLPDGGWGEHPDSCLERRPIPTPKSLVEPTALAVLALLGCGPKEDPSVRKGIEFLLQQQQADGDFPPQPIPGLFYRTTLIRYDHYKRAFPLKAFAKYLQK

Secondary structure (DSSP, 8-state):
----TTS--------BTTHHHHHHHHHHHHT-PPPTTTHHHHHHHHHTTB-TTS-B-SBTT-SS--HHHHHHHHHHHHHTT--TTSHHHHHHHHHHHHTT-GGGS-HHHHHHHHHTTSS-GGGSPP--GGGGGS-TTSTTSGGGS-HHHHHHHHHHHHHHHHT------HHHHHHHHHH-TT-GGG--GGGGSS---TTT-SSPPPHHHHHHHHHHHHHHTT--HHHHHHHHHHHHHHHHHHHHHTTTT-S-HHHHHHHHHHHHHTT-HHHHHHHHHHGGGGEEE-SS-EEE-SSS--HHHHHHHHHHHHHTS-TTTS-HHHHHHHHHHHHHTS--SPPSSTTTTTPPP-TT-EESS-GGG--EEHHHHHHHHHHHHHTGGGSSSPPPHHHHHHHHHHHHHSB-TTS-B-SSS---S-GGGGGG---SS-SS-SS---BHHHHHHHHHHHHHHHHH-TTSSHHHHHHHHHHHHHHHHHH--TTS----SSBSSHHHHHHHHHHHHHHTT--TT-HHHHHHHHHHHHT--TTSSEEE-THHHHHTS--EEEEEEHHHHHHHHHHHHHHS-TT-HHHHHHHHHHHHH--TTS--------EEETTTEEE--TTHHHHHHHHHHHHHHH-

pLDDT: mean 94.93, std 4.19, range [74.69, 98.88]

Radius of gyration: 24.39 Å; Cα contacts (8 Å, |Δi|>4): 1219; chains: 1; bounding box: 64×52×67 Å

Foldseek 3Di:
DQQDPLLWHFDFWFWFLLQLLLLLLLCLQLVNHDDPVALQQSLCQLLQQQDPQLAHAGTSPDPDHALLSLLSSLVSCLSSVHDCPPPSNVSSLVVCVVLPFCLAHFQVSLLSCQQQVLHALLLHQDLALLLCVDDLQPQSNLLLFDPVVSLLSLLSNLCSLVSHHGDCDPSNVVSSCSRCVVDRVVDPSNVSNPRHGPSLQLDPAFPCQVVVRVVCVVVVVVDDVVSSVVSSVLSLVLLVQQCVQLQLQAFFSNSLSSSLVVCVVVVVVVSVVSSVVRNCLQWDDDVRHIGGRGHSTQTLVLLLLQLLLLLLFDPVPRPLVSLQSSLVQLLQFAQQDFGDPCVSSSADTQHLAGDRGGNSSSQGWLLSLLSSLSSQLSCCVSDPHRDDVVSNLRSVVVNLRQQEPLLAGFTRHHSSHDQCCQSNDSRSFFHPRGGRDGFLQSLLSNLLSLLSCCVVPVPRPNVSSLVSLVSSLSNLVVQQDPQLFHFGAWWQTRLNSLLSNLNSCVSSPDALPPPSNVSSLNSLLVQQDPQLFHAFDLCCLSVVHTDGDPDHDQLSLLSSLNSCLSNHDLPPSSNVSSLVSLVVQQDPVRAGDDDPQGTHDRSRTGIHPSSSSPSSNSNSVSSSVVD

InterPro domains:
  IPR008930 Terpenoid cyclases/protein prenyltransferase alpha-alpha toroid [SSF48239] (15-290)
  IPR008930 Terpenoid cyclases/protein prenyltransferase alpha-alpha toroid [SSF48239] (277-626)
  IPR018333 Squalene cyclase [PTHR11764] (3-626)
  IPR018333 Squalene cyclase [SFLDG01016] (2-626)
  IPR018333 Squalene cyclase [TIGR01787] (2-625)
  IPR032696 Squalene cyclase, C-terminal [PF13243] (298-625)
  IPR032697 Squalene cyclase, N-terminal [PF13249] (3-284)